Protein AF-A0A8T7F895-F1 (afdb_monomer)

Secondary structure (DSSP, 8-state):
--PPPP--------PPP--------PPPPPP--TT---------THHHHHHHHHHHHH-HHHHHHHHHHHTTSS-----S-TTTT-SHHHHHHHHHHHHHHHHTTS------S----------PPTTTT---SSHHHHHHHHHHIIIIIHHHHHHHT-HHHHHHHHHHHH-S--PPEEE--TTSHHHHHHHH-HHHHHHHHHHHHHHHHHHHHH--GGGS-BT-EEEEEHHHHHTTGGGEE------TTSTTTTTS-S--EETTEE-EEEEEEEEEEEEEE-TTS-EEEEEEEEEEEEEEEEEE--TT----STTTHHHHHHHHHHHHTTSS--EEEEEEEEEEPPPEEE-GGGGT--S------PPPPPP-------HHHHHHHHHHHH-

Solvent-accessible surface area (backbone atoms only — not comparable to full-atom values): 23912 Å² total; per-residue (Å²): 143,84,86,84,82,87,81,91,83,82,90,78,91,81,86,83,84,88,81,89,80,88,89,85,80,84,89,82,81,85,80,94,68,95,86,75,87,84,73,82,86,71,88,55,77,65,56,61,56,50,51,52,49,45,32,74,74,60,32,63,70,47,49,52,52,53,52,61,71,42,61,87,70,60,76,79,82,72,88,59,58,95,63,74,58,71,44,72,68,48,48,51,52,52,50,49,53,55,50,52,61,54,59,72,72,71,68,81,79,78,73,71,78,85,82,53,93,66,76,69,78,71,71,72,60,91,61,55,52,33,51,57,96,41,73,66,58,46,51,51,49,51,51,47,42,61,70,45,49,37,58,48,35,33,73,74,50,28,64,66,58,19,48,51,54,48,41,18,54,71,37,92,72,72,73,68,44,78,40,63,51,77,86,38,68,61,39,40,42,47,59,67,28,69,57,48,52,50,48,52,53,51,53,54,49,55,42,59,72,34,35,40,85,71,48,52,62,88,77,47,52,74,80,40,82,44,77,42,55,44,53,80,56,48,38,76,74,59,29,54,45,88,73,52,28,80,47,71,90,42,52,42,21,71,48,42,48,53,81,58,54,55,101,88,45,67,44,44,33,37,55,47,51,33,37,36,36,38,25,41,53,48,100,85,68,50,77,76,45,29,34,38,29,40,44,39,37,39,37,40,36,35,47,49,65,41,71,75,58,78,56,71,56,82,78,47,31,75,53,40,35,60,50,7,14,31,37,56,54,71,57,28,30,68,33,44,31,34,42,38,48,73,46,69,53,69,79,38,84,46,68,72,67,51,42,70,40,86,56,81,82,74,93,76,80,86,80,87,78,84,90,83,90,86,86,89,90,74,68,77,62,58,52,59,57,43,54,75,71,72,111

Mean predicted aligned error: 15.64 Å

Foldseek 3Di:
DDDDDDDDDDDDDDDDDDDDDDDDDDDDDDDPDPPPPDDDPDPDPVVVVVLVVCCVPPNPVVSVVVCVVCVVVDPDPPPADPVRQPDPVSVVVVVVVVVVVVVVVPDPDPPPPVPDPPPVCPPAPPQQLAADPDPVLLVVLLCLCLVAVLVVCCVQARDVLSVQVVCQQAPADEDAAEAEDCVDSLLVLCQPQPLVVVVVVVLVVQQLLQPQVQDAPVQADAQDKDKDKSCSRQPPVNFWDQRASCDPSTSCCQFVHGWAADPVGGWTKGKTFIKIKHWHADPVRHTPWIWIKTKIKMKTKGKPALVVDHCDDPLSVLPSSSSSNCVSNSSGYIHIYMHIDIDMDDIDIRDNVSNVDPPNPPPDDDDDDDDDDDDDDDPPPSCVSCVVSPD

Structure (mmCIF, N/CA/C/O backbone):
data_AF-A0A8T7F895-F1
#
_entry.id   AF-A0A8T7F895-F1
#
loop_
_atom_site.group_PDB
_atom_site.id
_atom_site.type_symbol
_atom_site.label_atom_id
_atom_site.label_alt_id
_atom_site.label_comp_id
_atom_site.label_asym_id
_atom_site.label_entity_id
_atom_site.label_seq_id
_atom_site.pdbx_PDB_ins_code
_atom_site.Cartn_x
_atom_site.Cartn_y
_atom_site.Cartn_z
_atom_site.occupancy
_atom_site.B_iso_or_equiv
_atom_site.auth_seq_id
_atom_site.auth_comp_id
_atom_site.auth_asym_id
_atom_site.auth_atom_id
_atom_site.pdbx_PDB_model_num
ATOM 1 N N . MET A 1 1 ? 40.725 -50.760 9.220 1.00 42.69 1 MET A N 1
ATOM 2 C CA . MET A 1 1 ? 41.785 -50.798 10.250 1.00 42.69 1 MET A CA 1
ATOM 3 C C . MET A 1 1 ? 43.099 -50.347 9.629 1.00 42.69 1 MET A C 1
ATOM 5 O O . MET A 1 1 ? 43.742 -51.151 8.979 1.00 42.69 1 MET A O 1
ATOM 9 N N . PHE A 1 2 ? 43.482 -49.080 9.794 1.00 32.22 2 PHE A N 1
ATOM 10 C CA . PHE A 1 2 ? 44.859 -48.624 9.572 1.00 32.22 2 PHE A CA 1
ATOM 11 C C . PHE A 1 2 ? 45.164 -47.528 10.594 1.00 32.22 2 PHE A C 1
ATOM 13 O O . PHE A 1 2 ? 44.545 -46.466 10.594 1.00 32.22 2 PHE A O 1
ATOM 20 N N . ALA A 1 3 ? 46.062 -47.850 11.523 1.00 32.97 3 ALA A N 1
ATOM 21 C CA . ALA A 1 3 ? 46.494 -46.987 12.610 1.00 32.97 3 ALA A CA 1
ATOM 22 C C . ALA A 1 3 ? 47.509 -45.953 12.097 1.00 32.97 3 ALA A C 1
ATOM 24 O O . ALA A 1 3 ? 48.502 -46.309 11.463 1.00 32.97 3 ALA A O 1
ATOM 25 N N . ARG A 1 4 ? 47.269 -44.668 12.387 1.00 38.50 4 ARG A N 1
ATOM 26 C CA . ARG A 1 4 ? 48.230 -43.578 12.166 1.00 38.50 4 ARG A CA 1
ATOM 27 C C . ARG A 1 4 ? 49.168 -43.461 13.367 1.00 38.50 4 ARG A C 1
ATOM 29 O O . ARG A 1 4 ? 48.733 -43.142 14.470 1.00 38.50 4 ARG A O 1
ATOM 36 N N . GLN A 1 5 ? 50.457 -43.660 13.121 1.00 41.47 5 GLN A N 1
ATOM 37 C CA . GLN A 1 5 ? 51.555 -43.334 14.030 1.00 41.47 5 GLN A CA 1
ATOM 38 C C . GLN A 1 5 ? 51.865 -41.829 13.918 1.00 41.47 5 GLN A C 1
ATOM 40 O O . GLN A 1 5 ? 52.132 -41.336 12.823 1.00 41.47 5 GLN A O 1
ATOM 45 N N . ARG A 1 6 ? 51.821 -41.086 15.032 1.00 40.53 6 ARG A N 1
ATOM 46 C CA . ARG A 1 6 ? 52.285 -39.687 15.103 1.00 40.53 6 ARG A CA 1
ATOM 47 C C . ARG A 1 6 ? 53.787 -39.659 15.404 1.00 40.53 6 ARG A C 1
ATOM 49 O O . ARG A 1 6 ? 54.235 -40.361 16.307 1.00 40.53 6 ARG A O 1
ATOM 56 N N . ARG A 1 7 ? 54.542 -38.808 14.703 1.00 38.91 7 ARG A N 1
ATOM 57 C CA . ARG A 1 7 ? 55.859 -38.316 15.144 1.00 38.91 7 ARG A CA 1
ATOM 58 C C . ARG A 1 7 ? 55.775 -36.803 15.388 1.00 38.91 7 ARG A C 1
ATOM 60 O O . ARG A 1 7 ? 55.071 -36.137 14.628 1.00 38.91 7 ARG A O 1
ATOM 67 N N . PRO A 1 8 ? 56.452 -36.267 16.417 1.00 41.94 8 PRO A N 1
ATOM 68 C CA . PRO A 1 8 ? 56.484 -34.838 16.702 1.00 41.94 8 PRO A CA 1
ATOM 69 C C . PRO A 1 8 ? 57.581 -34.161 15.871 1.00 41.94 8 PRO A C 1
ATOM 71 O O . PRO A 1 8 ? 58.637 -34.756 15.648 1.00 41.94 8 PRO A O 1
ATOM 74 N N . ILE A 1 9 ? 57.343 -32.923 15.432 1.00 41.78 9 ILE A N 1
ATOM 75 C CA . ILE A 1 9 ? 58.390 -32.062 14.876 1.00 41.78 9 ILE A CA 1
ATOM 76 C C . ILE A 1 9 ? 58.419 -30.743 15.648 1.00 41.78 9 ILE A C 1
ATOM 78 O O . ILE A 1 9 ? 57.398 -30.193 16.053 1.00 41.78 9 ILE A O 1
ATOM 82 N N . THR A 1 10 ? 59.662 -30.363 15.880 1.00 37.75 10 THR A N 1
ATOM 83 C CA . THR A 1 10 ? 60.287 -29.377 16.745 1.00 37.75 10 THR A CA 1
ATOM 84 C C . THR A 1 10 ? 59.916 -27.932 16.416 1.00 37.75 10 THR A C 1
ATOM 86 O O . THR A 1 10 ? 59.734 -27.575 15.254 1.00 37.75 10 THR A O 1
ATOM 89 N N . ALA A 1 11 ? 59.878 -27.101 17.459 1.00 39.78 11 ALA A N 1
ATOM 90 C CA . ALA A 1 11 ? 59.812 -25.649 17.373 1.00 39.78 11 ALA A CA 1
ATOM 91 C C . ALA A 1 11 ? 61.102 -25.070 16.765 1.00 39.78 11 ALA A C 1
ATOM 93 O O . ALA A 1 11 ? 62.200 -25.525 17.090 1.00 39.78 11 ALA A O 1
ATOM 94 N N . LEU A 1 12 ? 60.954 -24.056 15.911 1.00 42.31 12 LEU A N 1
ATOM 95 C CA . LEU A 1 12 ? 62.036 -23.184 15.469 1.00 42.31 12 LEU A CA 1
ATOM 96 C C . LEU A 1 12 ? 61.676 -21.740 15.825 1.00 42.31 12 LEU A C 1
ATOM 98 O O . LEU A 1 12 ? 60.648 -21.224 15.388 1.00 42.31 12 LEU A O 1
ATOM 102 N N . ASP A 1 13 ? 62.550 -21.143 16.634 1.00 39.69 13 ASP A N 1
ATOM 103 C CA . ASP A 1 13 ? 62.654 -19.716 16.920 1.00 39.69 13 ASP A CA 1
ATOM 104 C C . ASP A 1 13 ? 62.890 -18.919 15.632 1.00 39.69 13 ASP A C 1
ATOM 106 O O . ASP A 1 13 ? 63.718 -19.287 14.795 1.00 39.69 13 ASP A O 1
ATOM 110 N N . GLY A 1 14 ? 62.188 -17.795 15.499 1.00 38.50 14 GLY A N 1
ATOM 111 C CA . GLY A 1 14 ? 62.316 -16.866 14.383 1.00 38.50 14 GLY A CA 1
ATOM 112 C C . GLY A 1 14 ? 62.066 -15.442 14.856 1.00 38.50 14 GLY A C 1
ATOM 113 O O . GLY A 1 14 ? 60.935 -15.038 15.089 1.00 38.50 14 GLY A O 1
ATOM 114 N N . THR A 1 15 ? 63.161 -14.714 15.017 1.00 36.28 15 THR A N 1
ATOM 115 C CA . THR A 1 15 ? 63.312 -13.312 15.419 1.00 36.28 15 THR A CA 1
ATOM 116 C C . THR A 1 15 ? 62.498 -12.314 14.582 1.00 36.28 15 THR A C 1
ATOM 118 O O . THR A 1 15 ? 62.614 -12.301 13.356 1.00 36.28 15 THR A O 1
ATOM 121 N N . GLU A 1 16 ? 61.767 -11.412 15.246 1.00 38.50 16 GLU A N 1
ATOM 122 C CA . GLU A 1 16 ? 61.108 -10.242 14.643 1.00 38.50 16 GLU A CA 1
ATOM 123 C C . GLU A 1 16 ? 62.084 -9.063 14.419 1.00 38.50 16 GLU A C 1
ATOM 125 O O . GLU A 1 16 ? 62.888 -8.749 15.304 1.00 38.50 16 GLU A O 1
ATOM 130 N N . PRO A 1 17 ? 62.009 -8.343 13.282 1.00 38.97 17 PRO A N 1
ATOM 131 C CA . PRO A 1 17 ? 62.745 -7.100 13.085 1.00 38.97 17 PRO A CA 1
ATOM 132 C C . PRO A 1 17 ? 61.971 -5.880 13.619 1.00 38.97 17 PRO A C 1
ATOM 134 O O . PRO A 1 17 ? 60.899 -5.521 13.137 1.00 38.97 17 PRO A O 1
ATOM 137 N N . SER A 1 18 ? 62.578 -5.187 14.584 1.00 33.81 18 SER A N 1
ATOM 138 C CA . SER A 1 18 ? 62.143 -3.886 15.109 1.00 33.81 18 SER A CA 1
ATOM 139 C C . SER A 1 18 ? 62.380 -2.762 14.087 1.00 33.81 18 SER A C 1
ATOM 141 O O . SER A 1 18 ? 63.520 -2.338 13.884 1.00 33.81 18 SER A O 1
ATOM 143 N N . ILE A 1 19 ? 61.310 -2.200 13.519 1.00 33.41 19 ILE A N 1
ATOM 144 C CA . ILE A 1 19 ? 61.355 -0.950 12.743 1.00 33.41 19 ILE A CA 1
ATOM 145 C C . ILE A 1 19 ? 61.056 0.231 13.678 1.00 33.41 19 ILE A C 1
ATOM 147 O O . ILE A 1 19 ? 59.943 0.394 14.173 1.00 33.41 19 ILE A O 1
ATOM 151 N N . ARG A 1 20 ? 62.068 1.078 13.913 1.00 36.78 20 ARG A N 1
ATOM 152 C CA . ARG A 1 20 ? 61.919 2.394 14.556 1.00 36.78 20 ARG A CA 1
ATOM 153 C C . ARG A 1 20 ? 61.341 3.386 13.546 1.00 36.78 20 ARG A C 1
ATOM 155 O O . ARG A 1 20 ? 62.009 3.690 12.561 1.00 36.78 20 ARG A O 1
ATOM 162 N N . LEU A 1 21 ? 60.164 3.946 13.830 1.00 33.03 21 LEU A N 1
ATOM 163 C CA . LEU A 1 21 ? 59.643 5.119 13.125 1.00 33.03 21 LEU A CA 1
ATOM 164 C C . LEU A 1 21 ? 59.769 6.375 14.002 1.00 33.03 21 LEU A C 1
ATOM 166 O O . LEU A 1 21 ? 59.427 6.380 15.184 1.00 33.03 21 LEU A O 1
ATOM 170 N N . VAL A 1 22 ? 60.310 7.425 13.392 1.00 33.50 22 VAL A N 1
ATOM 171 C CA . VAL A 1 22 ? 60.629 8.737 13.963 1.00 33.50 22 VAL A CA 1
ATOM 172 C C . VAL A 1 22 ? 59.341 9.517 14.265 1.00 33.50 22 VAL A C 1
ATOM 174 O O . VAL A 1 22 ? 58.497 9.687 13.390 1.00 33.50 22 VAL A O 1
ATOM 177 N N . LYS A 1 23 ? 59.196 10.010 15.503 1.00 40.34 23 LYS A N 1
ATOM 178 C CA . LYS A 1 23 ? 58.136 10.943 15.922 1.00 40.34 23 LYS A CA 1
ATOM 179 C C . LYS A 1 23 ? 58.540 12.377 15.573 1.00 40.34 23 LYS A C 1
ATOM 181 O O . LYS A 1 23 ? 59.459 12.884 16.201 1.00 40.34 23 LYS A O 1
ATOM 186 N N . HIS A 1 24 ? 57.813 13.038 14.673 1.00 36.00 24 HIS A N 1
ATOM 187 C CA . HIS A 1 24 ? 57.680 14.501 14.649 1.00 36.00 24 HIS A CA 1
ATOM 188 C C . HIS A 1 24 ? 56.406 14.921 13.900 1.00 36.00 24 HIS A C 1
ATOM 190 O O . HIS A 1 24 ? 56.377 14.897 12.676 1.00 36.00 24 HIS A O 1
ATOM 196 N N . LEU A 1 25 ? 55.382 15.352 14.642 1.00 32.41 25 LEU A N 1
ATOM 197 C CA . LEU A 1 25 ? 54.328 16.251 14.160 1.00 32.41 25 LEU A CA 1
ATOM 198 C C . LEU A 1 25 ? 53.995 17.256 15.282 1.00 32.41 25 LEU A C 1
ATOM 200 O O . LEU A 1 25 ? 53.986 16.856 16.451 1.00 32.41 25 LEU A O 1
ATOM 204 N N . PRO A 1 26 ? 53.785 18.546 14.965 1.00 36.34 26 PRO A N 1
ATOM 205 C CA . PRO A 1 26 ? 53.526 19.590 15.951 1.00 36.34 26 PRO A CA 1
ATOM 206 C C . PRO A 1 26 ? 52.064 19.589 16.422 1.00 36.34 26 PRO A C 1
ATOM 208 O O . PRO A 1 26 ? 51.148 19.285 15.661 1.00 36.34 26 PRO A O 1
ATOM 211 N N . ALA A 1 27 ? 51.863 19.957 17.688 1.00 33.62 27 ALA A N 1
ATOM 212 C CA . ALA A 1 27 ? 50.553 20.165 18.291 1.00 33.62 27 ALA A CA 1
ATOM 213 C C . ALA A 1 27 ? 49.866 21.406 17.693 1.00 33.62 27 ALA A C 1
ATOM 215 O O . ALA A 1 27 ? 50.458 22.485 17.653 1.00 33.62 27 ALA A O 1
ATOM 216 N N . LEU A 1 28 ? 48.616 21.251 17.256 1.00 31.22 28 LEU A N 1
ATOM 217 C CA . LEU A 1 28 ? 47.722 22.357 16.921 1.00 31.22 28 LEU A CA 1
ATOM 218 C C . LEU A 1 28 ? 46.906 22.717 18.170 1.00 31.22 28 LEU A C 1
ATOM 220 O O . LEU A 1 28 ? 46.232 21.862 18.741 1.00 31.22 28 LEU A O 1
ATOM 224 N N . ASN A 1 29 ? 46.992 23.978 18.598 1.00 40.00 29 ASN A N 1
ATOM 225 C CA . ASN A 1 29 ? 46.135 24.553 19.638 1.00 40.00 29 ASN A CA 1
ATOM 226 C C . ASN A 1 29 ? 44.710 24.760 19.089 1.00 40.00 29 ASN A C 1
ATOM 228 O O . ASN A 1 29 ? 44.585 25.331 18.003 1.00 40.00 29 ASN A O 1
ATOM 232 N N . PRO A 1 30 ? 43.643 24.396 19.820 1.00 37.53 30 PRO A N 1
ATOM 233 C CA . PRO A 1 30 ? 42.291 24.816 19.469 1.00 37.53 30 PRO A CA 1
ATOM 234 C C . PRO A 1 30 ? 42.061 26.282 19.871 1.00 37.53 30 PRO A C 1
ATOM 236 O O . PRO A 1 30 ? 42.387 26.695 20.986 1.00 37.53 30 PRO A O 1
ATOM 239 N N . SER A 1 31 ? 41.516 27.074 18.944 1.00 36.72 31 SER A N 1
ATOM 240 C CA . SER A 1 31 ? 41.150 28.474 19.165 1.00 36.72 31 SER A CA 1
ATOM 241 C C . SER A 1 31 ? 39.920 28.597 20.065 1.00 36.72 31 SER A C 1
ATOM 243 O O . SER A 1 31 ? 38.921 27.908 19.875 1.00 36.72 31 SER A O 1
ATOM 245 N N . SER A 1 32 ? 39.986 29.524 21.014 1.00 36.66 32 SER A N 1
ATOM 246 C CA . SER A 1 32 ? 38.897 29.938 21.895 1.00 36.66 32 SER A CA 1
ATOM 247 C C . SER A 1 32 ? 38.023 31.003 21.219 1.00 36.66 32 SER A C 1
ATOM 249 O O . SER A 1 32 ? 38.239 32.193 21.450 1.00 36.66 32 SER A O 1
ATOM 251 N N . ASP A 1 33 ? 37.062 30.588 20.390 1.00 38.75 33 ASP A N 1
ATOM 252 C CA . ASP A 1 33 ? 36.062 31.498 19.812 1.00 38.75 33 ASP A CA 1
ATOM 253 C C . ASP A 1 33 ? 34.632 30.947 20.042 1.00 38.75 33 ASP A C 1
ATOM 255 O O . ASP A 1 33 ? 34.293 29.893 19.498 1.00 38.75 33 ASP A O 1
ATOM 259 N N . PRO A 1 34 ? 33.800 31.575 20.898 1.00 38.78 34 PRO A N 1
ATOM 260 C CA . PRO A 1 34 ? 32.535 31.005 21.378 1.00 38.78 34 PRO A CA 1
ATOM 261 C C . PRO A 1 34 ? 31.318 31.223 20.454 1.00 38.78 34 PRO A C 1
ATOM 263 O O . PRO A 1 34 ? 30.191 31.000 20.885 1.00 38.78 34 PRO A O 1
ATOM 266 N N . LEU A 1 35 ? 31.502 31.633 19.193 1.00 35.78 35 LEU A N 1
ATOM 267 C CA . LEU A 1 35 ? 30.392 31.965 18.277 1.00 35.78 35 LEU A CA 1
ATOM 268 C C . LEU A 1 35 ? 30.174 30.973 17.116 1.00 35.78 35 LEU A C 1
ATOM 270 O O . LEU A 1 35 ? 29.494 31.300 16.149 1.00 35.78 35 LEU A O 1
ATOM 274 N N . LEU A 1 36 ? 30.700 29.746 17.208 1.00 38.91 36 LEU A N 1
ATOM 275 C CA . LEU A 1 36 ? 30.659 28.757 16.114 1.00 38.91 36 LEU A CA 1
ATOM 276 C C . LEU A 1 36 ? 30.048 27.391 16.496 1.00 38.91 36 LEU A C 1
ATOM 278 O O . LEU A 1 36 ? 30.409 26.368 15.922 1.00 38.91 36 LEU A O 1
ATOM 282 N N . GLN A 1 37 ? 29.128 27.349 17.468 1.00 38.41 37 GLN A N 1
ATOM 283 C CA . GLN A 1 37 ? 28.623 26.091 18.057 1.00 38.41 37 GLN A CA 1
ATOM 284 C C . GLN A 1 37 ? 27.217 25.634 17.625 1.00 38.41 37 GLN A C 1
ATOM 286 O O . GLN A 1 37 ? 26.698 24.680 18.199 1.00 38.41 37 GLN A O 1
ATOM 291 N N . CYS A 1 38 ? 26.603 26.226 16.595 1.00 32.41 38 CYS A N 1
ATOM 292 C CA . CYS A 1 38 ? 25.266 25.807 16.136 1.00 32.41 38 CYS A CA 1
ATOM 293 C C . CYS A 1 38 ? 25.151 25.670 14.609 1.00 32.41 38 CYS A C 1
ATOM 295 O O . CYS A 1 38 ? 24.217 26.191 14.011 1.00 32.41 38 CYS A O 1
ATOM 297 N N . ALA A 1 39 ? 26.090 24.972 13.965 1.00 36.16 39 ALA A N 1
ATOM 298 C CA . ALA A 1 39 ? 25.906 24.520 12.584 1.00 36.16 39 ALA A CA 1
ATOM 299 C C . ALA A 1 39 ? 25.623 23.005 12.573 1.00 36.16 39 ALA A C 1
ATOM 301 O O . ALA A 1 39 ? 26.439 22.248 13.106 1.00 36.16 39 ALA A O 1
ATOM 302 N N . PRO A 1 40 ? 24.505 22.533 11.989 1.00 39.75 40 PRO A N 1
ATOM 303 C CA . PRO A 1 40 ? 24.267 21.104 11.834 1.00 39.75 40 PRO A CA 1
ATOM 304 C C . PRO A 1 40 ? 25.305 20.499 10.880 1.00 39.75 40 PRO A C 1
ATOM 306 O O . PRO A 1 40 ? 25.525 20.994 9.773 1.00 39.75 40 PRO A O 1
ATOM 309 N N . TYR A 1 41 ? 25.936 19.399 11.299 1.00 36.25 41 TYR A N 1
ATOM 310 C CA . TYR A 1 41 ? 26.687 18.524 10.400 1.00 36.25 41 TYR A CA 1
ATOM 311 C C . TYR A 1 41 ? 25.688 17.840 9.459 1.00 36.25 41 TYR A C 1
ATOM 313 O O . TYR A 1 41 ? 25.114 16.802 9.778 1.00 36.25 41 TYR A O 1
ATOM 321 N N . GLY A 1 42 ? 25.445 18.451 8.302 1.00 35.56 42 GLY A N 1
ATOM 322 C CA . GLY A 1 42 ? 24.685 17.825 7.229 1.00 35.56 42 GLY A CA 1
ATOM 323 C C . GLY A 1 42 ? 25.444 16.616 6.683 1.00 35.56 42 GLY A C 1
ATOM 324 O O . GLY A 1 42 ? 26.591 16.739 6.245 1.00 35.56 42 GLY A O 1
ATOM 325 N N . ASN A 1 43 ? 24.802 15.448 6.682 1.00 40.09 43 ASN A N 1
ATOM 326 C CA . ASN A 1 43 ? 25.261 14.289 5.923 1.00 40.09 43 ASN A CA 1
ATOM 327 C C . ASN A 1 43 ? 25.265 14.663 4.437 1.00 40.09 43 ASN A C 1
ATOM 329 O O . ASN A 1 43 ? 24.220 14.751 3.798 1.00 40.09 43 ASN A O 1
ATOM 333 N N . THR A 1 44 ? 26.447 14.942 3.893 1.00 40.31 44 THR A N 1
ATOM 334 C CA . THR A 1 44 ? 26.592 15.321 2.488 1.00 40.31 44 THR A CA 1
ATOM 335 C C . THR A 1 44 ? 26.640 14.077 1.587 1.00 40.31 44 THR A C 1
ATOM 337 O O . THR A 1 44 ? 27.312 13.096 1.929 1.00 40.31 44 THR A O 1
ATOM 340 N N . PRO A 1 45 ? 26.047 14.130 0.376 1.00 46.50 45 PRO A N 1
ATOM 341 C CA . PRO A 1 45 ? 26.157 13.091 -0.664 1.00 46.50 45 PRO A CA 1
ATOM 342 C C . PRO A 1 45 ? 27.597 12.838 -1.173 1.00 46.50 45 PRO A C 1
ATOM 344 O O . PRO A 1 45 ? 27.847 11.924 -1.964 1.00 46.50 45 PRO A O 1
ATOM 347 N N . LEU A 1 46 ? 28.573 13.609 -0.681 1.00 43.19 46 LEU A N 1
ATOM 348 C CA . LEU A 1 46 ? 30.009 13.405 -0.890 1.00 43.19 46 LEU A CA 1
ATOM 349 C C . LEU A 1 46 ? 30.541 12.139 -0.202 1.00 43.19 46 LEU A C 1
ATOM 351 O O . LEU A 1 46 ? 31.516 11.551 -0.663 1.00 43.19 46 LEU A O 1
ATOM 355 N N . THR A 1 47 ? 29.902 11.685 0.878 1.00 60.56 47 THR A N 1
ATOM 356 C CA . THR A 1 47 ? 30.355 10.495 1.615 1.00 60.56 47 THR A CA 1
ATOM 357 C C . THR A 1 47 ? 30.009 9.203 0.876 1.00 60.56 47 THR A C 1
ATOM 359 O O . THR A 1 47 ? 30.869 8.338 0.721 1.00 60.56 47 THR A O 1
ATOM 362 N N . THR A 1 48 ? 28.809 9.101 0.303 1.00 61.97 48 THR A N 1
ATOM 363 C CA . THR A 1 48 ? 28.372 7.920 -0.459 1.00 61.97 48 THR A CA 1
ATOM 364 C C . THR A 1 48 ? 29.126 7.777 -1.783 1.00 61.97 48 THR A C 1
ATOM 366 O O . THR A 1 48 ? 29.541 6.675 -2.142 1.00 61.97 48 THR A O 1
ATOM 369 N N . SER A 1 49 ? 29.375 8.886 -2.487 1.00 63.75 49 SER A N 1
ATOM 370 C CA . SER A 1 49 ? 30.147 8.883 -3.739 1.00 63.75 49 SER A CA 1
ATOM 371 C C . SER A 1 49 ? 31.617 8.509 -3.510 1.00 63.75 49 SER A C 1
ATOM 373 O O . SER A 1 49 ? 32.168 7.698 -4.258 1.00 63.75 49 SER A O 1
ATOM 375 N N . LEU A 1 50 ? 32.233 8.996 -2.426 1.00 71.50 50 LEU A N 1
ATOM 376 C CA . LEU A 1 50 ? 33.590 8.607 -2.034 1.00 71.50 50 LEU A CA 1
ATOM 377 C C . LEU A 1 50 ? 33.673 7.128 -1.627 1.00 71.50 50 LEU A C 1
ATOM 379 O O . LEU A 1 50 ? 34.602 6.432 -2.036 1.00 71.50 50 LEU A O 1
ATOM 383 N N . VAL A 1 51 ? 32.694 6.623 -0.869 1.00 74.75 51 VAL A N 1
ATOM 384 C CA . VAL A 1 51 ? 32.635 5.204 -0.480 1.00 74.75 51 VAL A CA 1
ATOM 385 C C . VAL A 1 51 ? 32.504 4.312 -1.714 1.00 74.75 51 VAL A C 1
ATOM 387 O O . VAL A 1 51 ? 33.261 3.352 -1.848 1.00 74.75 51 VAL A O 1
ATOM 390 N N . GLN A 1 52 ? 31.637 4.663 -2.667 1.00 74.12 52 GLN A N 1
ATOM 391 C CA . GLN A 1 52 ? 31.502 3.925 -3.926 1.00 74.12 52 GLN A CA 1
ATOM 392 C C . GLN A 1 52 ? 32.779 3.979 -4.777 1.00 74.12 52 GLN A C 1
ATOM 394 O O . GLN A 1 52 ? 33.175 2.967 -5.361 1.00 74.12 52 GLN A O 1
ATOM 399 N N . GLN A 1 53 ? 33.469 5.121 -4.830 1.00 81.25 53 GLN A N 1
ATOM 400 C CA . GLN A 1 53 ? 34.737 5.244 -5.553 1.00 81.25 53 GLN A CA 1
ATOM 401 C C . GLN A 1 53 ? 35.846 4.398 -4.910 1.00 81.25 53 GLN A C 1
ATOM 403 O O . GLN A 1 53 ? 36.584 3.704 -5.617 1.00 81.25 53 GLN A O 1
ATOM 408 N N . LEU A 1 54 ? 35.937 4.386 -3.578 1.00 71.81 54 LEU A N 1
ATOM 409 C CA . LEU A 1 54 ? 36.878 3.541 -2.836 1.00 71.81 54 LEU A CA 1
ATOM 410 C C . LEU A 1 54 ? 36.555 2.054 -3.005 1.00 71.81 54 LEU A C 1
ATOM 412 O O . LEU A 1 54 ? 37.467 1.246 -3.177 1.00 71.81 54 LEU A O 1
ATOM 416 N N . GLN A 1 55 ? 35.272 1.696 -3.038 1.00 86.19 55 GLN A N 1
ATOM 417 C CA . GLN A 1 55 ? 34.818 0.330 -3.273 1.00 86.19 55 GLN A CA 1
ATOM 418 C C . GLN A 1 55 ? 35.188 -0.158 -4.679 1.00 86.19 55 GLN A C 1
ATOM 420 O O . GLN A 1 55 ? 35.674 -1.278 -4.828 1.00 86.19 55 GLN A O 1
ATOM 425 N N . ARG A 1 56 ? 35.048 0.698 -5.702 1.00 82.56 56 ARG A N 1
ATOM 426 C CA . ARG A 1 56 ? 35.470 0.394 -7.082 1.00 82.56 56 ARG A CA 1
ATOM 427 C C . ARG A 1 56 ? 36.989 0.284 -7.226 1.00 82.56 56 ARG A C 1
ATOM 429 O O . ARG A 1 56 ? 37.465 -0.570 -7.964 1.00 82.56 56 ARG A O 1
ATOM 436 N N . THR A 1 57 ? 37.745 1.134 -6.531 1.00 79.88 57 THR A N 1
ATOM 437 C CA . THR A 1 57 ? 39.206 1.235 -6.708 1.00 79.88 57 THR A CA 1
ATOM 438 C C . THR A 1 57 ? 39.971 0.206 -5.874 1.00 79.88 57 THR A C 1
ATOM 440 O O . THR A 1 57 ? 40.995 -0.314 -6.312 1.00 79.88 57 THR A O 1
ATOM 443 N N . HIS A 1 58 ? 39.480 -0.107 -4.674 1.00 82.12 58 HIS A N 1
ATOM 444 C CA . HIS A 1 58 ? 40.206 -0.915 -3.690 1.00 82.12 58 HIS A CA 1
ATOM 445 C C . HIS A 1 58 ? 39.436 -2.162 -3.218 1.00 82.12 58 HIS A C 1
ATOM 447 O O . HIS A 1 58 ? 39.990 -2.982 -2.483 1.00 82.12 58 HIS A O 1
ATOM 453 N N . GLY A 1 59 ? 38.190 -2.344 -3.668 1.00 84.12 59 GLY A N 1
ATOM 454 C CA . GLY A 1 59 ? 37.345 -3.492 -3.341 1.00 84.12 59 GLY A CA 1
ATOM 455 C C . GLY A 1 59 ? 36.699 -3.419 -1.953 1.00 84.12 59 GLY A C 1
ATOM 456 O O . GLY A 1 59 ? 37.154 -2.701 -1.060 1.00 84.12 59 GLY A O 1
ATOM 457 N N . ASN A 1 60 ? 35.641 -4.213 -1.741 1.00 77.81 60 ASN A N 1
ATOM 458 C CA . ASN A 1 60 ? 34.855 -4.195 -0.495 1.00 77.81 60 ASN A CA 1
ATOM 459 C C . ASN A 1 60 ? 35.704 -4.431 0.756 1.00 77.81 60 ASN A C 1
ATOM 461 O O . ASN A 1 60 ? 35.495 -3.760 1.758 1.00 77.81 60 ASN A O 1
ATOM 465 N N . ARG A 1 61 ? 36.690 -5.339 0.699 1.00 79.69 61 ARG A N 1
ATOM 466 C CA . ARG A 1 61 ? 37.544 -5.648 1.860 1.00 79.69 61 ARG A CA 1
ATOM 467 C C . ARG A 1 61 ? 38.308 -4.428 2.376 1.00 79.69 61 ARG A C 1
ATOM 469 O O . ARG A 1 61 ? 38.491 -4.308 3.582 1.00 79.69 61 ARG A O 1
ATOM 476 N N . TYR A 1 62 ? 38.732 -3.529 1.488 1.00 84.06 62 TYR A N 1
ATOM 477 C CA . TYR A 1 62 ? 39.416 -2.298 1.878 1.00 84.06 62 TYR A CA 1
ATOM 478 C C . TYR A 1 62 ? 38.459 -1.316 2.562 1.00 84.06 62 TYR A C 1
ATOM 480 O O . TYR A 1 62 ? 38.799 -0.750 3.596 1.00 84.06 62 TYR A O 1
ATOM 488 N N . VAL A 1 63 ? 37.245 -1.163 2.024 1.00 82.31 63 VAL A N 1
ATOM 489 C CA . VAL A 1 63 ? 36.208 -0.295 2.605 1.00 82.31 63 VAL A CA 1
ATOM 490 C C . VAL A 1 63 ? 35.778 -0.802 3.983 1.00 82.31 63 VAL A C 1
ATOM 492 O O . VAL A 1 63 ? 35.697 -0.008 4.916 1.00 82.31 63 VAL A O 1
ATOM 495 N N . THR A 1 64 ? 35.591 -2.116 4.150 1.00 75.00 64 THR A N 1
ATOM 496 C CA . THR A 1 64 ? 35.264 -2.727 5.450 1.00 75.00 64 THR A CA 1
ATOM 497 C C . THR A 1 64 ? 36.379 -2.504 6.472 1.00 75.00 64 THR A C 1
ATOM 499 O O . THR A 1 64 ? 36.104 -2.038 7.572 1.00 75.00 64 THR A O 1
ATOM 502 N N . ALA A 1 65 ? 37.644 -2.729 6.098 1.00 77.12 65 ALA A N 1
ATOM 503 C CA . ALA A 1 65 ? 38.781 -2.488 6.990 1.00 77.12 65 ALA A CA 1
ATOM 504 C C . ALA A 1 65 ? 38.942 -1.000 7.363 1.00 77.12 65 ALA A C 1
ATOM 506 O O . ALA A 1 65 ? 39.337 -0.676 8.482 1.00 77.12 65 ALA A O 1
ATOM 507 N N . LEU A 1 66 ? 38.627 -0.078 6.444 1.00 75.81 66 LEU A N 1
ATOM 508 C CA . LEU A 1 66 ? 38.646 1.363 6.704 1.00 75.81 66 LEU A CA 1
ATOM 509 C C . LEU A 1 66 ? 37.508 1.788 7.646 1.00 75.81 66 LEU A C 1
ATOM 511 O O . LEU A 1 66 ? 37.727 2.612 8.533 1.00 75.81 66 LEU A O 1
ATOM 515 N N . ALA A 1 67 ? 36.314 1.215 7.473 1.00 72.94 67 ALA A N 1
ATOM 516 C CA . ALA A 1 67 ? 35.169 1.445 8.349 1.00 72.94 67 ALA A CA 1
ATOM 517 C C . ALA A 1 67 ? 35.431 0.915 9.767 1.00 72.94 67 ALA A C 1
ATOM 519 O O . ALA A 1 67 ? 35.192 1.623 10.741 1.00 72.94 67 ALA A O 1
ATOM 520 N N . GLU A 1 68 ? 36.006 -0.284 9.891 1.00 75.94 68 GLU A N 1
ATOM 521 C CA . GLU A 1 68 ? 36.394 -0.867 11.180 1.00 75.94 68 GLU A CA 1
ATOM 522 C C . GLU A 1 68 ? 37.469 -0.036 11.888 1.00 75.94 68 GLU A C 1
ATOM 524 O O . GLU A 1 68 ? 37.378 0.188 13.091 1.00 75.94 68 GLU A O 1
ATOM 529 N N . ARG A 1 69 ? 38.453 0.492 11.149 1.00 76.81 69 ARG A N 1
ATOM 530 C CA . ARG A 1 69 ? 39.527 1.320 11.719 1.00 76.81 69 ARG A CA 1
ATOM 531 C C . ARG A 1 69 ? 39.051 2.689 12.213 1.00 76.81 69 ARG A C 1
ATOM 533 O O . ARG A 1 69 ? 39.675 3.257 13.102 1.00 76.81 69 ARG A O 1
ATOM 540 N N . ASN A 1 70 ? 37.974 3.214 11.635 1.00 70.31 70 ASN A N 1
ATOM 541 C CA . ASN A 1 70 ? 37.379 4.494 12.025 1.00 70.31 70 ASN A CA 1
ATOM 542 C C . ASN A 1 70 ? 36.205 4.338 13.000 1.00 70.31 70 ASN A C 1
ATOM 544 O O . ASN A 1 70 ? 35.652 5.344 13.437 1.00 70.31 70 ASN A O 1
ATOM 548 N N . ARG A 1 71 ? 35.839 3.105 13.373 1.00 64.00 71 ARG A N 1
ATOM 549 C CA . ARG A 1 71 ? 34.735 2.820 14.299 1.00 64.00 71 ARG A CA 1
ATOM 550 C C . ARG A 1 71 ? 34.928 3.475 15.671 1.00 64.00 71 ARG A C 1
ATOM 552 O O . ARG A 1 71 ? 33.950 3.909 16.264 1.00 64.00 71 ARG A O 1
ATOM 559 N N . ASP A 1 72 ? 36.176 3.626 16.110 1.00 56.56 72 ASP A N 1
ATOM 560 C CA . ASP A 1 72 ? 36.533 4.280 17.379 1.00 56.56 72 ASP A CA 1
ATOM 561 C C . ASP A 1 72 ? 36.751 5.804 17.245 1.00 56.56 72 ASP A C 1
ATOM 563 O O . ASP A 1 72 ? 37.035 6.482 18.230 1.00 56.56 72 ASP A O 1
ATOM 567 N N . ALA A 1 73 ? 36.651 6.355 16.028 1.00 55.72 73 ALA A N 1
ATOM 568 C CA . ALA A 1 73 ? 36.905 7.768 15.726 1.00 55.72 73 ALA A CA 1
ATOM 569 C C . ALA A 1 73 ? 35.626 8.588 15.470 1.00 55.72 73 ALA A C 1
ATOM 571 O O . ALA A 1 73 ? 35.717 9.794 15.238 1.00 55.72 73 ALA A O 1
ATOM 572 N N . VAL A 1 74 ? 34.444 7.962 15.507 1.00 43.75 74 VAL A N 1
ATOM 573 C CA . VAL A 1 74 ? 33.159 8.658 15.369 1.00 43.75 74 VAL A CA 1
ATOM 574 C C . VAL A 1 74 ? 32.667 9.041 16.768 1.00 43.75 74 VAL A C 1
ATOM 576 O O . VAL A 1 74 ? 32.318 8.143 17.536 1.00 43.75 74 VAL A O 1
ATOM 579 N N . PRO A 1 75 ? 32.648 10.334 17.144 1.00 44.44 75 PRO A N 1
ATOM 580 C CA . PRO A 1 75 ? 32.017 10.743 18.390 1.00 44.44 75 PRO A CA 1
ATOM 581 C C . PRO A 1 75 ? 30.540 10.344 18.355 1.00 44.44 75 PRO A C 1
ATOM 583 O O . PRO A 1 75 ? 29.864 10.519 17.341 1.00 44.44 75 PRO A O 1
ATOM 586 N N . GLU A 1 76 ? 30.063 9.773 19.459 1.00 44.03 76 GLU A N 1
ATOM 587 C CA . GLU A 1 76 ? 28.666 9.399 19.665 1.00 44.03 76 GLU A CA 1
ATOM 588 C C . GLU A 1 76 ? 27.759 10.572 19.262 1.00 44.03 76 GLU A C 1
ATOM 590 O O . GLU A 1 76 ? 27.927 11.691 19.753 1.00 44.03 76 GLU A O 1
ATOM 595 N N . ILE A 1 77 ? 26.846 10.338 18.311 1.00 41.81 77 ILE A N 1
ATOM 596 C CA . ILE A 1 77 ? 25.910 11.360 17.829 1.00 41.81 77 ILE A CA 1
ATOM 597 C C . ILE A 1 77 ? 25.042 11.771 19.021 1.00 41.81 77 ILE A C 1
ATOM 599 O O . ILE A 1 77 ? 24.108 11.059 19.391 1.00 41.81 77 ILE A O 1
ATOM 603 N N . GLN A 1 78 ? 25.353 12.914 19.635 1.00 45.12 78 GLN A N 1
ATOM 604 C CA . GLN A 1 78 ? 24.502 13.517 20.653 1.00 45.12 78 GLN A CA 1
ATOM 605 C C . GLN A 1 78 ? 23.187 13.929 19.987 1.00 45.12 78 GLN A C 1
ATOM 607 O O . GLN A 1 78 ? 23.131 14.901 19.240 1.00 45.12 78 GLN A O 1
ATOM 612 N N . ARG A 1 79 ? 22.124 13.158 20.244 1.00 49.97 79 ARG A N 1
ATOM 613 C CA . ARG A 1 79 ? 20.754 13.455 19.786 1.00 49.97 79 ARG A CA 1
ATOM 614 C C . ARG A 1 79 ? 20.063 14.538 20.615 1.00 49.97 79 ARG A C 1
ATOM 616 O O . ARG A 1 79 ? 18.924 14.887 20.343 1.00 49.97 79 ARG A O 1
ATOM 623 N N . THR A 1 80 ? 20.732 15.055 21.637 1.00 65.56 80 THR A N 1
ATOM 624 C CA . THR A 1 80 ? 20.244 16.145 22.472 1.00 65.56 80 THR A CA 1
ATOM 625 C C . THR A 1 80 ? 21.003 17.415 22.122 1.00 65.56 80 THR A C 1
ATOM 627 O O . THR A 1 80 ? 22.233 17.440 22.155 1.00 65.56 80 THR A O 1
ATOM 630 N N . CYS A 1 81 ? 20.273 18.490 21.801 1.00 69.50 81 CYS A N 1
ATOM 631 C CA . CYS A 1 81 ? 20.856 19.831 21.764 1.00 69.50 81 CYS A CA 1
ATOM 632 C C . CYS A 1 81 ? 21.632 20.059 23.067 1.00 69.50 81 CYS A C 1
ATOM 634 O O . CYS A 1 81 ? 21.108 19.769 24.145 1.00 69.50 81 CYS A O 1
ATOM 636 N N . ALA A 1 82 ? 22.839 20.629 22.999 1.00 76.56 82 ALA A N 1
ATOM 637 C CA . ALA A 1 82 ? 23.628 20.971 24.191 1.00 76.56 82 ALA A CA 1
ATOM 638 C C . ALA A 1 82 ? 22.858 21.879 25.177 1.00 76.56 82 ALA A C 1
ATOM 640 O O . ALA A 1 82 ? 23.160 21.921 26.366 1.00 76.56 82 ALA A O 1
ATOM 641 N N . CYS A 1 83 ? 21.831 22.571 24.679 1.00 83.38 83 CYS A N 1
ATOM 642 C CA . CYS A 1 83 ? 20.895 23.402 25.423 1.00 83.38 83 CYS A CA 1
ATOM 643 C C . CYS A 1 83 ? 19.817 22.631 26.216 1.00 83.38 83 CYS A C 1
ATOM 645 O O . CYS A 1 83 ? 18.997 23.254 26.892 1.00 83.38 83 CYS A O 1
ATOM 647 N N . GLY A 1 84 ? 19.747 21.301 26.097 1.00 85.38 84 GLY A N 1
ATOM 648 C CA . GLY A 1 84 ? 18.725 20.481 26.757 1.00 85.38 84 GLY A CA 1
ATOM 649 C C . GLY A 1 84 ? 17.293 20.759 26.280 1.00 85.38 84 GLY A C 1
ATOM 650 O O . GLY A 1 84 ? 16.362 20.556 27.049 1.00 85.38 84 GLY A O 1
ATOM 651 N N . GLY A 1 85 ? 17.118 21.271 25.054 1.00 78.12 85 GLY A N 1
ATOM 652 C CA . GLY A 1 85 ? 15.808 21.610 24.477 1.00 78.12 85 GLY A CA 1
ATOM 653 C C . GLY A 1 85 ? 15.225 22.956 24.926 1.00 78.12 85 GLY A C 1
ATOM 654 O O . GLY A 1 85 ? 14.085 23.267 24.611 1.00 78.12 85 GLY A O 1
ATOM 655 N N . THR A 1 86 ? 15.984 23.773 25.664 1.00 82.94 86 THR A N 1
ATOM 656 C CA . THR A 1 86 ? 15.455 25.021 26.250 1.00 82.94 86 THR A CA 1
ATOM 657 C C . THR A 1 86 ? 15.704 26.280 25.417 1.00 82.94 86 THR A C 1
ATOM 659 O O . THR A 1 86 ? 15.199 27.335 25.788 1.00 82.94 86 THR A O 1
ATOM 662 N N . CYS A 1 87 ? 16.470 26.208 24.321 1.00 87.38 87 CYS A N 1
ATOM 663 C CA . CYS A 1 87 ? 16.707 27.383 23.479 1.00 87.38 87 CYS A CA 1
ATOM 664 C C . CYS A 1 87 ? 15.515 27.680 22.562 1.00 87.38 87 CYS A C 1
ATOM 666 O O . CYS A 1 87 ? 14.782 26.767 22.178 1.00 87.38 87 CYS A O 1
ATOM 668 N N . ASP A 1 88 ? 15.388 28.947 22.162 1.00 83.75 88 ASP A N 1
ATOM 669 C CA . ASP A 1 88 ? 14.309 29.435 21.295 1.00 83.75 88 ASP A CA 1
ATOM 670 C C . ASP A 1 88 ? 14.178 28.592 20.016 1.00 83.75 88 ASP A C 1
ATOM 672 O O . ASP A 1 88 ? 13.077 28.218 19.631 1.00 83.75 88 ASP A O 1
ATOM 676 N N . HIS A 1 89 ? 15.300 28.166 19.425 1.00 77.94 89 HIS A N 1
ATOM 677 C CA . HIS A 1 89 ? 15.284 27.348 18.213 1.00 77.94 89 HIS A CA 1
ATOM 678 C C . HIS A 1 89 ? 14.700 25.937 18.428 1.00 77.94 89 HIS A C 1
ATOM 680 O O . HIS A 1 89 ? 13.934 25.464 17.594 1.00 77.94 89 HIS A O 1
ATOM 686 N N . CYS A 1 90 ? 15.012 25.276 19.552 1.00 80.12 90 CYS A N 1
ATOM 687 C CA . CYS A 1 90 ? 14.418 23.976 19.895 1.00 80.12 90 CYS A CA 1
ATOM 688 C C . CYS A 1 90 ? 12.924 24.107 20.214 1.00 80.12 90 CYS A C 1
ATOM 690 O O . CYS A 1 90 ? 12.145 23.230 19.856 1.00 80.12 90 CYS A O 1
ATOM 692 N N . GLN A 1 91 ? 12.517 25.206 20.859 1.00 83.44 91 GLN A N 1
ATOM 693 C CA . GLN A 1 91 ? 11.107 25.462 21.157 1.00 83.44 91 GLN A CA 1
ATOM 694 C C . GLN A 1 91 ? 10.294 25.757 19.890 1.00 83.44 91 GLN A C 1
ATOM 696 O O . GLN A 1 91 ? 9.157 25.303 19.781 1.00 83.44 91 GLN A O 1
ATOM 701 N N . GLU A 1 92 ? 10.870 26.472 18.922 1.00 78.69 92 GLU A N 1
ATOM 702 C CA . GLU A 1 92 ? 10.251 26.718 17.614 1.00 78.69 92 GLU A CA 1
ATOM 703 C C . GLU A 1 92 ? 10.103 25.429 16.790 1.00 78.69 92 GLU A C 1
ATOM 705 O O . GLU A 1 92 ? 9.077 25.234 16.137 1.00 78.69 92 GLU A O 1
ATOM 710 N N . GLU A 1 93 ? 11.088 24.528 16.837 1.00 72.62 93 GLU A N 1
ATOM 711 C CA . GLU A 1 93 ? 11.042 23.242 16.129 1.00 72.62 93 GLU A CA 1
ATOM 712 C C . GLU A 1 93 ? 9.984 22.297 16.731 1.00 72.62 93 GLU A C 1
ATOM 714 O O . GLU A 1 93 ? 9.167 21.741 15.991 1.00 72.62 93 GLU A O 1
ATOM 719 N N . ASP A 1 94 ? 9.902 22.208 18.065 1.00 72.44 94 ASP A N 1
ATOM 720 C CA . ASP A 1 94 ? 8.855 21.447 18.767 1.00 72.44 94 ASP A CA 1
ATOM 721 C C . ASP A 1 94 ? 7.453 22.019 18.497 1.00 72.44 94 ASP A C 1
ATOM 723 O O . ASP A 1 94 ? 6.516 21.273 18.198 1.00 72.44 94 ASP A O 1
ATOM 727 N N . GLN A 1 95 ? 7.289 23.347 18.527 1.00 67.69 95 GLN A N 1
ATOM 728 C CA . GLN A 1 95 ? 6.016 23.986 18.167 1.00 67.69 95 GLN A CA 1
ATOM 729 C C . GLN A 1 95 ? 5.661 23.773 16.689 1.00 67.69 95 GLN A C 1
ATOM 731 O O . GLN A 1 95 ? 4.488 23.598 16.355 1.00 67.69 95 GLN A O 1
ATOM 736 N N . GLY A 1 96 ? 6.656 23.735 15.799 1.00 63.78 96 GLY A N 1
ATOM 737 C CA . GLY A 1 96 ? 6.475 23.418 14.384 1.00 63.78 96 GLY A CA 1
ATOM 738 C C . GLY A 1 96 ? 5.975 21.990 14.147 1.00 63.78 96 GLY A C 1
ATOM 739 O O . GLY A 1 96 ? 5.097 21.783 13.307 1.00 63.78 96 GLY A O 1
ATOM 740 N N . LEU A 1 97 ? 6.476 21.011 14.906 1.00 54.69 97 LEU A N 1
ATOM 741 C CA . LEU A 1 97 ? 6.025 19.616 14.840 1.00 54.69 97 LEU A CA 1
ATOM 742 C C . LEU A 1 97 ? 4.601 19.445 15.387 1.00 54.69 97 LEU A C 1
ATOM 744 O O . LEU A 1 97 ? 3.777 18.778 14.755 1.00 54.69 97 LEU A O 1
ATOM 748 N N . VAL A 1 98 ? 4.273 20.112 16.499 1.00 52.50 98 VAL A N 1
ATOM 749 C CA . VAL A 1 98 ? 2.909 20.122 17.054 1.00 52.50 98 VAL A CA 1
ATOM 750 C C . VAL A 1 98 ? 1.927 20.767 16.070 1.00 52.50 98 VAL A C 1
ATOM 752 O O . VAL A 1 98 ? 0.885 20.180 15.779 1.00 52.50 98 VAL A O 1
ATOM 755 N N . ASN A 1 99 ? 2.278 21.904 15.465 1.00 39.84 99 ASN A N 1
ATOM 756 C CA . ASN A 1 99 ? 1.416 22.573 14.487 1.00 39.84 99 ASN A CA 1
ATOM 757 C C . ASN A 1 99 ? 1.229 21.758 13.195 1.00 39.84 99 ASN A C 1
ATOM 759 O O . ASN A 1 99 ? 0.123 21.734 12.657 1.00 39.84 99 ASN A O 1
ATOM 763 N N . ARG A 1 100 ? 2.245 21.019 12.722 1.00 43.34 100 ARG A N 1
ATOM 764 C CA . ARG A 1 100 ? 2.081 20.091 11.583 1.00 43.34 100 ARG A CA 1
ATOM 765 C C . ARG A 1 100 ? 1.125 18.938 11.898 1.00 43.34 100 ARG A C 1
ATOM 767 O O . ARG A 1 100 ? 0.349 18.556 11.027 1.00 43.34 100 ARG A O 1
ATOM 774 N N . SER A 1 101 ? 1.130 18.434 13.136 1.00 35.75 101 SER A N 1
ATOM 775 C CA . SER A 1 101 ? 0.205 17.372 13.567 1.00 35.75 101 SER A CA 1
ATOM 776 C C . SER A 1 101 ? -1.254 17.838 13.676 1.00 35.75 101 SER A C 1
ATOM 778 O O . SER A 1 101 ? -2.173 17.046 13.478 1.00 35.75 101 SER A O 1
ATOM 780 N N . ILE A 1 102 ? -1.471 19.129 13.952 1.00 36.72 102 ILE A N 1
ATOM 781 C CA . ILE A 1 102 ? -2.805 19.738 14.037 1.00 36.72 102 ILE A CA 1
ATOM 782 C C . ILE A 1 102 ? -3.346 20.043 12.630 1.00 36.72 102 ILE A C 1
ATOM 784 O O . ILE A 1 102 ? -4.499 19.737 12.346 1.00 36.72 102 ILE A O 1
ATOM 788 N N . ILE A 1 103 ? -2.505 20.540 11.714 1.00 37.03 103 ILE A N 1
ATOM 789 C CA . ILE A 1 103 ? -2.909 20.864 10.331 1.00 37.03 103 ILE A CA 1
ATOM 790 C C . ILE A 1 103 ? -3.270 19.605 9.516 1.00 37.03 103 ILE A C 1
ATOM 792 O O . ILE A 1 103 ? -4.176 19.656 8.689 1.00 37.03 103 ILE A O 1
ATOM 796 N N . GLN A 1 104 ? -2.652 18.447 9.779 1.00 40.28 104 GLN A N 1
ATOM 797 C CA . GLN A 1 104 ? -3.048 17.176 9.143 1.00 40.28 104 GLN A CA 1
ATOM 798 C C . GLN A 1 104 ? -4.408 16.629 9.616 1.00 40.28 104 GLN A C 1
ATOM 800 O O . GLN A 1 104 ? -4.929 15.700 9.005 1.00 40.28 104 GLN A O 1
ATOM 805 N N . ARG A 1 105 ? -4.996 17.181 10.686 1.00 39.72 105 ARG A N 1
ATOM 806 C CA . ARG A 1 105 ? -6.263 16.706 11.264 1.00 39.72 105 ARG A CA 1
ATOM 807 C C . ARG A 1 105 ? -7.510 17.424 10.741 1.00 39.72 105 ARG A C 1
ATOM 809 O O . ARG A 1 105 ? -8.609 16.969 11.041 1.00 39.72 105 ARG A O 1
ATOM 816 N N . GLU A 1 106 ? -7.357 18.507 9.976 1.00 35.16 106 GLU A N 1
ATOM 817 C CA . GLU A 1 106 ? -8.473 19.392 9.596 1.00 35.16 106 GLU A CA 1
ATOM 818 C C . GLU A 1 106 ? -8.638 19.614 8.080 1.00 35.16 106 GLU A C 1
ATOM 820 O O . GLU A 1 106 ? -9.499 20.391 7.673 1.00 35.16 106 GLU A O 1
ATOM 825 N N . LEU A 1 107 ? -7.871 18.928 7.221 1.00 31.33 107 LEU A N 1
ATOM 826 C CA . LEU A 1 107 ? -8.093 18.998 5.772 1.00 31.33 107 LEU A CA 1
ATOM 827 C C . LEU A 1 107 ? -9.260 18.080 5.366 1.00 31.33 107 LEU A C 1
ATOM 829 O O . LEU A 1 107 ? -9.182 16.872 5.610 1.00 31.33 107 LEU A O 1
ATOM 833 N N . PRO A 1 108 ? -10.338 18.605 4.749 1.00 33.94 108 PRO A N 1
ATOM 834 C CA . PRO A 1 108 ? -11.371 17.760 4.175 1.00 33.94 108 PRO A CA 1
ATOM 835 C C . PRO A 1 108 ? -10.754 16.944 3.038 1.00 33.94 108 PRO A C 1
ATOM 837 O O . PRO A 1 108 ? -10.179 17.476 2.092 1.00 33.94 108 PRO A O 1
ATOM 840 N N . PHE A 1 109 ? -10.851 15.629 3.182 1.00 42.97 109 PHE A N 1
ATOM 841 C CA . PHE A 1 109 ? -10.486 14.650 2.175 1.00 42.97 109 PHE A CA 1
ATOM 842 C C . PHE A 1 109 ? -11.416 14.831 0.968 1.00 42.97 109 PHE A C 1
ATOM 844 O O . PHE A 1 109 ? -12.556 14.367 0.988 1.00 42.97 109 PHE A O 1
ATOM 851 N N . GLU A 1 110 ? -10.951 15.515 -0.080 1.00 35.22 110 GLU A N 1
ATOM 852 C CA . GLU A 1 110 ? -11.509 15.313 -1.414 1.00 35.22 110 GLU A CA 1
ATOM 853 C C . GLU A 1 110 ? -11.199 13.866 -1.790 1.00 35.22 110 GLU A C 1
ATOM 855 O O . GLU A 1 110 ? -10.097 13.524 -2.220 1.00 35.22 110 GLU A O 1
ATOM 860 N N . SER A 1 111 ? -12.174 12.981 -1.589 1.00 38.59 111 SER A N 1
ATOM 861 C CA . SER A 1 111 ? -12.202 11.715 -2.297 1.00 38.59 111 SER A CA 1
ATOM 862 C C . SER A 1 111 ? -12.243 12.060 -3.781 1.00 38.59 111 SER A C 1
ATOM 864 O O . SER A 1 111 ? -13.315 12.356 -4.315 1.00 38.59 111 SER A O 1
ATOM 866 N N . SER A 1 112 ? -11.081 12.084 -4.435 1.00 35.72 112 SER A N 1
ATOM 867 C CA . SER A 1 112 ? -11.011 12.125 -5.889 1.00 35.72 112 SER A CA 1
ATOM 868 C C . SER A 1 112 ? -11.981 11.055 -6.403 1.00 35.72 112 SER A C 1
ATOM 870 O O . SER A 1 112 ? -11.861 9.892 -6.001 1.00 35.72 112 SER A O 1
ATOM 872 N N . PRO A 1 113 ? -12.987 11.398 -7.227 1.00 35.16 113 PRO A N 1
ATOM 873 C CA . PRO A 1 113 ? -14.006 10.454 -7.680 1.00 35.16 113 PRO A CA 1
ATOM 874 C C . PRO A 1 113 ? -13.456 9.418 -8.681 1.00 35.16 113 PRO A C 1
ATOM 876 O O . PRO A 1 113 ? -14.210 8.825 -9.446 1.00 35.16 113 PRO A O 1
ATOM 879 N N . PHE A 1 114 ? -12.151 9.135 -8.656 1.00 41.66 114 PHE A N 1
ATOM 880 C CA . PHE A 1 114 ? -11.460 8.142 -9.475 1.00 41.66 114 PHE A CA 1
ATOM 881 C C . PHE A 1 114 ? -11.681 6.693 -8.992 1.00 41.66 114 PHE A C 1
ATOM 883 O O . PHE A 1 114 ? -10.817 5.834 -9.122 1.00 41.66 114 PHE A O 1
ATOM 890 N N . SER A 1 115 ? -12.866 6.409 -8.446 1.00 37.72 115 SER A N 1
ATOM 891 C CA . SER A 1 115 ? -13.388 5.051 -8.218 1.00 37.72 115 SER A CA 1
ATOM 892 C C . SER A 1 115 ? -14.470 4.703 -9.247 1.00 37.72 115 SER A C 1
ATOM 894 O O . SER A 1 115 ? -15.440 4.005 -8.962 1.00 37.72 115 SER A O 1
ATOM 896 N N . GLY A 1 116 ? -14.315 5.222 -10.465 1.00 38.16 116 GLY A N 1
ATOM 897 C CA . GLY A 1 116 ? -15.113 4.820 -11.608 1.00 38.16 116 GLY A CA 1
ATOM 898 C C . GLY A 1 116 ? -14.378 3.759 -12.413 1.00 38.16 116 GLY A C 1
ATOM 899 O O . GLY A 1 116 ? -13.450 4.091 -13.141 1.00 38.16 116 GLY A O 1
ATOM 900 N N . ASP A 1 117 ? -14.894 2.528 -12.392 1.00 44.22 117 ASP A N 1
ATOM 901 C CA . ASP A 1 117 ? -14.710 1.486 -13.423 1.00 44.22 117 ASP A CA 1
ATOM 902 C C . ASP A 1 117 ? -15.079 1.974 -14.854 1.00 44.22 117 ASP A C 1
ATOM 904 O O . ASP A 1 117 ? -15.115 1.191 -15.803 1.00 44.22 117 ASP A O 1
ATOM 908 N N . SER A 1 118 ? -15.332 3.271 -15.068 1.00 41.31 118 SER A N 1
ATOM 909 C CA . SER A 1 118 ? -15.264 3.894 -16.382 1.00 41.31 118 SER A CA 1
ATOM 910 C C . SER A 1 118 ? -13.794 4.090 -16.759 1.00 41.31 118 SER A C 1
ATOM 912 O O . SER A 1 118 ? -13.278 5.211 -16.806 1.00 41.31 118 SER A O 1
ATOM 914 N N . GLN A 1 119 ? -13.138 2.986 -17.120 1.00 50.19 119 GLN A N 1
ATOM 915 C CA . GLN A 1 119 ? -12.256 2.990 -18.283 1.00 50.19 119 GLN A CA 1
ATOM 916 C C . GLN A 1 119 ? -13.093 3.473 -19.481 1.00 50.19 119 GLN A C 1
ATOM 918 O O . GLN A 1 119 ? -13.512 2.692 -20.328 1.00 50.19 119 GLN A O 1
ATOM 923 N N . ASP A 1 120 ? -13.416 4.766 -19.513 1.00 46.97 120 ASP A N 1
ATOM 924 C CA . ASP A 1 120 ? -13.951 5.454 -20.677 1.00 46.97 120 ASP A CA 1
ATOM 925 C C . ASP A 1 120 ? -12.842 5.405 -21.718 1.00 46.97 120 ASP A C 1
ATOM 927 O O . ASP A 1 120 ? -12.030 6.323 -21.751 1.00 46.97 120 ASP A O 1
ATOM 931 N N . ASP A 1 121 ? -12.756 4.291 -22.459 1.00 56.31 121 ASP A N 1
ATOM 932 C CA . ASP A 1 121 ? -11.978 4.036 -23.675 1.00 56.31 121 ASP A CA 1
ATOM 933 C C . ASP A 1 121 ? -10.828 5.032 -23.901 1.00 56.31 121 ASP A C 1
ATOM 935 O O . ASP A 1 121 ? -10.719 5.663 -24.962 1.00 56.31 121 ASP A O 1
ATOM 939 N N . LYS A 1 122 ? -9.956 5.219 -22.898 1.00 70.44 122 LYS A N 1
ATOM 940 C CA . LYS A 1 122 ? -8.788 6.077 -23.038 1.00 70.44 122 LYS A CA 1
ATOM 941 C C . LYS A 1 122 ? -7.861 5.260 -23.894 1.00 70.44 122 LYS A C 1
ATOM 943 O O . LYS A 1 122 ? -7.119 4.408 -23.418 1.00 70.44 122 LYS A O 1
ATOM 948 N N . LYS A 1 123 ? -8.010 5.470 -25.198 1.00 81.19 123 LYS A N 1
ATOM 949 C CA . LYS A 1 123 ? -7.221 4.820 -26.223 1.00 81.19 123 LYS A CA 1
ATOM 950 C C . LYS A 1 123 ? -5.767 4.943 -25.796 1.00 81.19 123 LYS A C 1
ATOM 952 O O . LYS A 1 123 ? -5.261 6.064 -25.704 1.00 81.19 123 LYS A O 1
ATOM 957 N N . ALA A 1 124 ? -5.145 3.797 -25.525 1.00 86.62 124 ALA A N 1
ATOM 958 C CA . ALA A 1 124 ? -3.751 3.746 -25.129 1.00 86.62 124 ALA A CA 1
ATOM 959 C C . ALA A 1 124 ? -2.921 4.597 -26.108 1.00 86.62 124 ALA A C 1
ATOM 961 O O . ALA A 1 124 ? -3.203 4.583 -27.320 1.00 86.62 124 ALA A O 1
ATOM 962 N N . PRO A 1 125 ? -1.950 5.379 -25.607 1.00 93.06 125 PRO A N 1
ATOM 963 C CA . PRO A 1 125 ? -1.119 6.207 -26.462 1.00 93.06 125 PRO A CA 1
ATOM 964 C C . PRO A 1 125 ? -0.443 5.353 -27.536 1.00 93.06 125 PRO A C 1
ATOM 966 O O . PRO A 1 125 ? -0.186 4.159 -27.357 1.00 93.06 125 PRO A O 1
ATOM 969 N N . GLU A 1 126 ? -0.181 5.968 -28.687 1.00 94.50 126 GLU A N 1
ATOM 970 C CA . GLU A 1 126 ? 0.434 5.271 -29.810 1.00 94.50 126 GLU A CA 1
ATOM 971 C C . GLU A 1 126 ? 1.754 4.617 -29.379 1.00 94.50 126 GLU A C 1
ATOM 973 O O . GLU A 1 126 ? 2.638 5.258 -28.815 1.00 94.50 126 GLU A O 1
ATOM 978 N N . GLY A 1 127 ? 1.871 3.317 -29.640 1.00 93.81 127 GLY A N 1
ATOM 979 C CA . GLY A 1 127 ? 3.060 2.539 -29.321 1.00 93.81 127 GLY A CA 1
ATOM 980 C C . GLY A 1 127 ? 3.096 1.925 -27.915 1.00 93.81 127 GLY A C 1
ATOM 981 O O . GLY A 1 127 ? 4.009 1.140 -27.649 1.00 93.81 127 GLY A O 1
ATOM 982 N N . PHE A 1 128 ? 2.131 2.208 -27.036 1.00 95.75 128 PHE A N 1
ATOM 983 C CA . PHE A 1 128 ? 2.023 1.525 -25.743 1.00 95.75 128 PHE A CA 1
ATOM 984 C C . PHE A 1 128 ? 1.813 0.017 -25.940 1.00 95.75 128 PHE A C 1
ATOM 986 O O . PHE A 1 128 ? 1.007 -0.394 -26.777 1.00 95.75 128 PHE A O 1
ATOM 993 N N . CYS A 1 129 ? 2.587 -0.803 -25.226 1.00 96.38 129 CYS A N 1
ATOM 994 C CA . CYS A 1 129 ? 2.624 -2.261 -25.403 1.00 96.38 129 CYS A CA 1
ATOM 995 C C . CYS A 1 129 ? 2.852 -2.740 -26.841 1.00 96.38 129 CYS A C 1
ATOM 997 O O . CYS A 1 129 ? 2.380 -3.800 -27.254 1.00 96.38 129 CYS A O 1
ATOM 999 N N . THR A 1 130 ? 3.620 -1.973 -27.616 1.00 97.25 130 THR A N 1
ATOM 1000 C CA . THR A 1 130 ? 4.097 -2.410 -28.930 1.00 97.25 130 THR A CA 1
ATOM 1001 C C . THR A 1 130 ? 5.599 -2.687 -28.885 1.00 97.25 130 THR A C 1
ATOM 1003 O O . THR A 1 130 ? 6.359 -1.873 -28.352 1.00 97.25 130 THR A O 1
ATOM 1006 N N . PRO A 1 131 ? 6.077 -3.806 -29.454 1.00 98.06 131 PRO A N 1
ATOM 1007 C CA . PRO A 1 131 ? 7.507 -4.067 -29.515 1.00 98.06 131 PRO A CA 1
ATOM 1008 C C . PRO A 1 131 ? 8.280 -2.946 -30.233 1.00 98.06 131 PRO A C 1
ATOM 1010 O O . PRO A 1 131 ? 7.742 -2.206 -31.064 1.00 98.06 131 PRO A O 1
ATOM 1013 N N . PHE A 1 132 ? 9.572 -2.816 -29.941 1.00 98.00 132 PHE A N 1
ATOM 1014 C CA . PHE A 1 132 ? 10.463 -1.983 -30.749 1.00 98.00 132 PHE A CA 1
ATOM 1015 C C . PHE A 1 132 ? 10.618 -2.580 -32.153 1.00 98.00 132 PHE A C 1
ATOM 1017 O O . PHE A 1 132 ? 10.728 -3.797 -32.308 1.00 98.00 132 PHE A O 1
ATOM 1024 N N . GLU A 1 133 ? 10.659 -1.730 -33.184 1.00 97.69 133 GLU A N 1
ATOM 1025 C CA . GLU A 1 133 ? 10.787 -2.186 -34.578 1.00 97.69 133 GLU A CA 1
ATOM 1026 C C . GLU A 1 133 ? 12.170 -2.782 -34.854 1.00 97.69 133 GLU A C 1
ATOM 1028 O O . GLU A 1 133 ? 12.359 -3.593 -35.764 1.00 97.69 133 GLU A O 1
ATOM 1033 N N . SER A 1 134 ? 13.160 -2.370 -34.062 1.00 97.88 134 SER A N 1
ATOM 1034 C CA . SER A 1 134 ? 14.548 -2.741 -34.256 1.00 97.88 134 SER A CA 1
ATOM 1035 C C . SER A 1 134 ? 15.270 -3.051 -32.946 1.00 97.88 134 SER A C 1
ATOM 1037 O O . SER A 1 134 ? 15.019 -2.474 -31.887 1.00 97.88 134 SER A O 1
ATOM 1039 N N . ASN A 1 135 ? 16.261 -3.941 -33.032 1.00 97.75 135 ASN A N 1
ATOM 1040 C CA . ASN A 1 135 ? 17.081 -4.307 -31.878 1.00 97.75 135 ASN A CA 1
ATOM 1041 C C . ASN A 1 135 ? 17.914 -3.129 -31.338 1.00 97.75 135 ASN A C 1
ATOM 1043 O O . ASN A 1 135 ? 18.240 -3.096 -30.155 1.00 97.75 135 ASN A O 1
ATOM 1047 N N . TRP A 1 136 ? 18.292 -2.165 -32.186 1.00 97.50 136 TRP A N 1
ATOM 1048 C CA . TRP A 1 136 ? 19.079 -1.017 -31.731 1.00 97.50 136 TRP A CA 1
ATOM 1049 C C . TRP A 1 136 ? 18.240 -0.064 -30.868 1.00 97.50 136 TRP A C 1
ATOM 1051 O O . TRP A 1 136 ? 18.751 0.410 -29.855 1.00 97.50 136 TRP A O 1
ATOM 1061 N N . GLU A 1 137 ? 16.966 0.165 -31.212 1.00 97.69 137 GLU A N 1
ATOM 1062 C CA . GLU A 1 137 ? 16.041 0.977 -30.404 1.00 97.69 137 GLU A CA 1
ATOM 1063 C C . GLU A 1 137 ? 15.805 0.336 -29.045 1.00 97.69 137 GLU A C 1
ATOM 1065 O O . GLU A 1 137 ? 15.901 1.012 -28.026 1.00 97.69 137 GLU A O 1
ATOM 1070 N N . LEU A 1 138 ? 15.588 -0.982 -29.028 1.00 97.94 138 LEU A N 1
ATOM 1071 C CA . LEU A 1 138 ? 15.435 -1.767 -27.806 1.00 97.94 138 LEU A CA 1
ATOM 1072 C C . LEU A 1 138 ? 16.652 -1.607 -26.886 1.00 97.94 138 LEU A C 1
ATOM 1074 O O . LEU A 1 138 ? 16.506 -1.280 -25.707 1.00 97.94 138 LEU A O 1
ATOM 1078 N N . VAL A 1 139 ? 17.867 -1.799 -27.415 1.00 97.81 139 VAL A N 1
ATOM 1079 C CA . VAL A 1 139 ? 19.107 -1.662 -26.632 1.00 97.81 139 VAL A CA 1
ATOM 1080 C C . VAL A 1 139 ? 19.288 -0.228 -26.128 1.00 97.81 139 VAL A C 1
ATOM 1082 O O . VAL A 1 139 ? 19.657 -0.039 -24.968 1.00 97.81 139 VAL A O 1
ATOM 1085 N N . ALA A 1 140 ? 19.009 0.777 -26.963 1.00 97.50 140 ALA A N 1
ATOM 1086 C CA . ALA A 1 140 ? 19.107 2.183 -26.581 1.00 97.50 140 ALA A CA 1
ATOM 1087 C C . ALA A 1 140 ? 18.094 2.551 -25.483 1.00 97.50 140 ALA A C 1
ATOM 1089 O O . ALA A 1 140 ? 18.472 3.167 -24.486 1.00 97.50 140 ALA A O 1
ATOM 1090 N N . ALA A 1 141 ? 16.838 2.119 -25.617 1.00 97.62 141 ALA A N 1
ATOM 1091 C CA . ALA A 1 141 ? 15.791 2.332 -24.622 1.00 97.62 141 ALA A CA 1
ATOM 1092 C C . ALA A 1 141 ? 16.141 1.656 -23.290 1.00 97.62 141 ALA A C 1
ATOM 1094 O O . ALA A 1 141 ? 16.094 2.295 -22.239 1.00 97.62 141 ALA A O 1
ATOM 1095 N N . LYS A 1 142 ? 16.592 0.397 -23.327 1.00 98.00 142 LYS A N 1
ATOM 1096 C CA . LYS A 1 142 ? 17.021 -0.339 -22.131 1.00 98.00 142 LYS A CA 1
ATOM 1097 C C . LYS A 1 142 ? 18.201 0.334 -21.434 1.00 98.00 142 LYS A C 1
ATOM 1099 O O . LYS A 1 142 ? 18.180 0.505 -20.218 1.00 98.00 142 LYS A O 1
ATOM 1104 N N . ALA A 1 143 ? 19.216 0.753 -22.193 1.00 97.44 143 ALA A N 1
ATOM 1105 C CA . ALA A 1 143 ? 20.360 1.483 -21.652 1.00 97.44 143 ALA A CA 1
ATOM 1106 C C . ALA A 1 143 ? 19.935 2.816 -21.017 1.00 97.44 143 ALA A C 1
ATOM 1108 O O . ALA A 1 143 ? 20.431 3.161 -19.945 1.00 97.44 143 ALA A O 1
ATOM 1109 N N . LYS A 1 144 ? 18.982 3.528 -21.632 1.00 96.06 144 LYS A N 1
ATOM 1110 C CA . LYS A 1 144 ? 18.406 4.762 -21.087 1.00 96.06 144 LYS A CA 1
ATOM 1111 C C . LYS A 1 144 ? 17.668 4.518 -19.770 1.00 96.06 144 LYS A C 1
ATOM 1113 O O . LYS A 1 144 ? 17.888 5.260 -18.819 1.00 96.06 144 LYS A O 1
ATOM 1118 N N . MET A 1 145 ? 16.855 3.464 -19.672 1.00 97.44 145 MET A N 1
ATOM 1119 C CA . MET A 1 145 ? 16.170 3.116 -18.419 1.00 97.44 145 MET A CA 1
ATOM 1120 C C . MET A 1 145 ? 17.173 2.737 -17.322 1.00 97.44 145 MET A C 1
ATOM 1122 O O . MET A 1 145 ? 17.120 3.264 -16.215 1.00 97.44 145 MET A O 1
ATOM 1126 N N . ILE A 1 146 ? 18.168 1.905 -17.634 1.00 97.38 146 ILE A N 1
ATOM 1127 C CA . ILE A 1 146 ? 19.200 1.520 -16.660 1.00 97.38 146 ILE A CA 1
ATOM 1128 C C . ILE A 1 146 ? 20.033 2.732 -16.208 1.00 97.38 146 ILE A C 1
ATOM 1130 O O . ILE A 1 146 ? 20.349 2.853 -15.026 1.00 97.38 146 ILE A O 1
ATOM 1134 N N . GLY A 1 147 ? 20.408 3.615 -17.135 1.00 96.38 147 GLY A N 1
ATOM 1135 C CA . GLY A 1 147 ? 21.281 4.758 -16.863 1.00 96.38 147 GLY A CA 1
ATOM 1136 C C . GLY A 1 147 ? 20.579 5.981 -16.268 1.00 96.38 147 GLY A C 1
ATOM 1137 O O . GLY A 1 147 ? 21.232 6.752 -15.572 1.00 96.38 147 GLY A O 1
ATOM 1138 N N . GLY A 1 148 ? 19.284 6.163 -16.534 1.00 96.19 148 GLY A N 1
ATOM 1139 C CA . GLY A 1 148 ? 18.502 7.322 -16.091 1.00 96.19 148 GLY A CA 1
ATOM 1140 C C . GLY A 1 148 ? 17.469 6.984 -15.019 1.00 96.19 148 GLY A C 1
ATOM 1141 O O . GLY A 1 148 ? 17.493 7.572 -13.938 1.00 96.19 148 GLY A O 1
ATOM 1142 N N . LEU A 1 149 ? 16.594 6.008 -15.285 1.00 96.19 149 LEU A N 1
ATOM 1143 C CA . LEU A 1 149 ? 15.495 5.658 -14.381 1.00 96.19 149 LEU A CA 1
ATOM 1144 C C . LEU A 1 149 ? 16.007 5.039 -13.075 1.00 96.19 149 LEU A C 1
ATOM 1146 O O . LEU A 1 149 ? 15.618 5.492 -12.005 1.00 96.19 149 LEU A O 1
ATOM 1150 N N . LEU A 1 150 ? 16.910 4.052 -13.121 1.00 97.19 150 LEU A N 1
ATOM 1151 C CA . LEU A 1 150 ? 17.357 3.381 -11.888 1.00 97.19 150 LEU A CA 1
ATOM 1152 C C . LEU A 1 150 ? 18.049 4.327 -10.887 1.00 97.19 150 LEU A C 1
ATOM 1154 O O . LEU A 1 150 ? 17.707 4.254 -9.703 1.00 97.19 150 LEU A O 1
ATOM 1158 N N . PRO A 1 151 ? 18.968 5.232 -11.298 1.00 97.44 151 PRO A N 1
ATOM 1159 C CA . PRO A 1 151 ? 19.528 6.231 -10.388 1.00 97.44 151 PRO A CA 1
ATOM 1160 C C . PRO A 1 151 ? 18.483 7.203 -9.839 1.00 97.44 151 PRO A C 1
ATOM 1162 O O . PRO A 1 151 ? 18.562 7.567 -8.666 1.00 97.44 151 PRO A O 1
ATOM 1165 N N . PHE A 1 152 ? 17.501 7.598 -10.657 1.00 95.62 152 PHE A N 1
ATOM 1166 C CA . PHE A 1 152 ? 16.393 8.437 -10.208 1.00 95.62 152 PHE A CA 1
ATOM 1167 C C . PHE A 1 152 ? 15.565 7.731 -9.130 1.00 95.62 152 PHE A C 1
ATOM 1169 O O . PHE A 1 152 ? 15.384 8.283 -8.046 1.00 95.62 152 PHE A O 1
ATOM 1176 N N . LEU A 1 153 ? 15.138 6.489 -9.383 1.00 96.94 153 LEU A N 1
ATOM 1177 C CA . LEU A 1 153 ? 14.372 5.697 -8.421 1.00 96.94 153 LEU A CA 1
ATOM 1178 C C . LEU A 1 153 ? 15.155 5.485 -7.122 1.00 96.94 153 LEU A C 1
ATOM 1180 O O . LEU A 1 153 ? 14.600 5.638 -6.039 1.00 96.94 153 LEU A O 1
ATOM 1184 N N . LEU A 1 154 ? 16.459 5.209 -7.228 1.00 96.88 154 LEU A N 1
ATOM 1185 C CA . LEU A 1 154 ? 17.343 5.057 -6.073 1.00 96.88 154 LEU A CA 1
ATOM 1186 C C . LEU A 1 154 ? 17.409 6.337 -5.235 1.00 96.88 154 LEU A C 1
ATOM 1188 O O . LEU A 1 154 ? 17.380 6.267 -4.009 1.00 96.88 154 LEU A O 1
ATOM 1192 N N . GLY A 1 155 ? 17.526 7.494 -5.892 1.00 96.81 155 GLY A N 1
ATOM 1193 C CA . GLY A 1 155 ? 17.615 8.788 -5.223 1.00 96.81 155 GLY A CA 1
ATOM 1194 C C . GLY A 1 155 ? 16.296 9.250 -4.606 1.00 96.81 155 GLY A C 1
ATOM 1195 O O . GLY A 1 155 ? 16.322 9.854 -3.537 1.00 96.81 155 GLY A O 1
ATOM 1196 N N . LYS A 1 156 ? 15.164 8.973 -5.264 1.00 96.19 156 LYS A N 1
ATOM 1197 C CA . LYS A 1 156 ? 13.841 9.462 -4.852 1.00 96.19 156 LYS A CA 1
ATOM 1198 C C . LYS A 1 156 ? 13.100 8.500 -3.922 1.00 96.19 156 LYS A C 1
ATOM 1200 O O . LYS A 1 156 ? 12.593 8.930 -2.894 1.00 96.19 156 LYS A O 1
ATOM 1205 N N . TYR A 1 157 ? 13.050 7.218 -4.270 1.00 96.31 157 TYR A N 1
ATOM 1206 C CA . TYR A 1 157 ? 12.225 6.213 -3.585 1.00 96.31 157 TYR A CA 1
ATOM 1207 C C . TYR A 1 157 ? 13.048 5.208 -2.772 1.00 96.31 157 TYR A C 1
ATOM 1209 O O . TYR A 1 157 ? 12.504 4.483 -1.944 1.00 96.31 157 TYR A O 1
ATOM 1217 N N . GLY A 1 158 ? 14.366 5.179 -2.976 1.00 97.12 158 GLY A N 1
ATOM 1218 C CA . GLY A 1 158 ? 15.288 4.344 -2.219 1.00 97.12 158 GLY A CA 1
ATOM 1219 C C . GLY A 1 158 ? 15.712 3.065 -2.938 1.00 97.12 158 GLY A C 1
ATOM 1220 O O . GLY A 1 158 ? 15.418 2.820 -4.111 1.00 97.12 158 GLY A O 1
ATOM 1221 N N . PHE A 1 159 ? 16.495 2.261 -2.220 1.00 97.88 159 PHE A N 1
ATOM 1222 C CA . PHE A 1 159 ? 17.199 1.112 -2.786 1.00 97.88 159 PHE A CA 1
ATOM 1223 C C . PHE A 1 159 ? 16.262 0.001 -3.264 1.00 97.88 159 PHE A C 1
ATOM 1225 O O . PHE A 1 159 ? 16.436 -0.481 -4.379 1.00 97.88 159 PHE A O 1
ATOM 1232 N N . ASP A 1 160 ? 15.269 -0.379 -2.460 1.00 98.31 160 ASP A N 1
ATOM 1233 C CA . ASP A 1 160 ? 14.393 -1.515 -2.766 1.00 98.31 160 ASP A CA 1
ATOM 1234 C C . ASP A 1 160 ? 13.519 -1.263 -4.003 1.00 98.31 160 ASP A C 1
ATOM 1236 O O . ASP A 1 160 ? 13.444 -2.128 -4.877 1.00 98.31 160 ASP A O 1
ATOM 1240 N N . THR A 1 161 ? 12.975 -0.050 -4.157 1.00 98.06 161 THR A N 1
ATOM 1241 C CA . THR A 1 161 ? 12.257 0.369 -5.374 1.00 98.06 161 THR A CA 1
ATOM 1242 C C . THR A 1 161 ? 13.156 0.282 -6.606 1.00 98.06 161 THR A C 1
ATOM 1244 O O . THR A 1 161 ? 12.791 -0.320 -7.613 1.00 98.06 161 THR A O 1
ATOM 1247 N N . SER A 1 162 ? 14.372 0.835 -6.530 1.00 98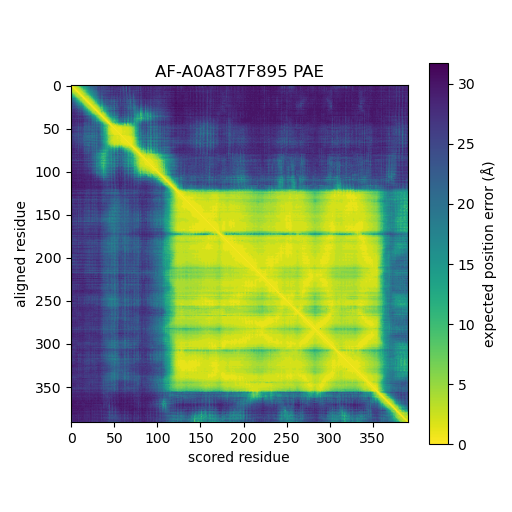.00 162 SER A N 1
ATOM 1248 C CA . SER A 1 162 ? 15.338 0.761 -7.635 1.00 98.00 162 SER A CA 1
ATOM 1249 C C . SER A 1 162 ? 15.723 -0.686 -7.963 1.00 98.00 162 SER A C 1
ATOM 1251 O O . SER A 1 162 ? 15.878 -1.041 -9.130 1.00 98.00 162 SER A O 1
ATOM 1253 N N . LEU A 1 163 ? 15.837 -1.545 -6.948 1.00 97.81 163 LEU A N 1
ATOM 1254 C CA . LEU A 1 163 ? 16.175 -2.952 -7.117 1.00 97.81 163 LEU A CA 1
ATOM 1255 C C . LEU A 1 163 ? 15.044 -3.746 -7.793 1.00 97.81 163 LEU A C 1
ATOM 1257 O O . LEU A 1 163 ? 15.342 -4.589 -8.638 1.00 97.81 163 LEU A O 1
ATOM 1261 N N . LEU A 1 164 ? 13.772 -3.477 -7.471 1.00 97.94 164 LEU A N 1
ATOM 1262 C CA . LEU A 1 164 ? 12.625 -4.066 -8.179 1.00 97.94 164 LEU A CA 1
ATOM 1263 C C . LEU A 1 164 ? 12.686 -3.742 -9.677 1.00 97.94 164 LEU A C 1
ATOM 1265 O O . LEU A 1 164 ? 12.694 -4.648 -10.509 1.00 97.94 164 LEU A O 1
ATOM 1269 N N . TYR A 1 165 ? 12.864 -2.466 -10.022 1.00 98.25 165 TYR A N 1
ATOM 1270 C CA . TYR A 1 165 ? 12.994 -2.033 -11.416 1.00 98.25 165 TYR A CA 1
ATOM 1271 C C . TYR A 1 165 ? 14.263 -2.560 -12.099 1.00 98.25 165 TYR A C 1
ATOM 1273 O O . TYR A 1 165 ? 14.265 -2.849 -13.296 1.00 98.25 165 TYR A O 1
ATOM 1281 N N . GLN A 1 166 ? 15.367 -2.712 -11.367 1.00 97.88 166 GLN A N 1
ATOM 1282 C CA . GLN A 1 166 ? 16.572 -3.324 -11.917 1.00 97.88 166 GLN A CA 1
ATOM 1283 C C . GLN A 1 166 ? 16.306 -4.774 -12.319 1.00 97.88 166 GLN A C 1
ATOM 1285 O O . GLN A 1 166 ? 16.714 -5.192 -13.404 1.00 97.88 166 GLN A O 1
ATOM 1290 N N . GLU A 1 167 ? 15.642 -5.547 -11.466 1.00 97.62 167 GLU A N 1
ATOM 1291 C CA . GLU A 1 167 ? 15.311 -6.935 -11.772 1.00 97.62 167 GLU A CA 1
ATOM 1292 C C . GLU A 1 167 ? 14.296 -7.033 -12.908 1.00 97.62 167 GLU A C 1
ATOM 1294 O O . GLU A 1 167 ? 14.492 -7.873 -13.786 1.00 97.62 167 GLU A O 1
ATOM 1299 N N . TYR A 1 168 ? 13.312 -6.128 -12.955 1.00 97.69 168 TYR A N 1
ATOM 1300 C CA . TYR A 1 168 ? 12.376 -5.981 -14.074 1.00 97.69 168 TYR A CA 1
ATOM 1301 C C . TYR A 1 168 ? 13.122 -5.825 -15.401 1.00 97.69 168 TYR A C 1
ATOM 1303 O O . TYR A 1 168 ? 12.877 -6.539 -16.371 1.00 97.69 168 TYR A O 1
ATOM 1311 N N . LEU A 1 169 ? 14.136 -4.958 -15.424 1.00 97.94 169 LEU A N 1
ATOM 1312 C CA . LEU A 1 169 ? 14.932 -4.703 -16.620 1.00 97.94 169 LEU A CA 1
ATOM 1313 C C . LEU A 1 169 ? 15.941 -5.812 -16.946 1.00 97.94 169 LEU A C 1
ATOM 1315 O O . LEU A 1 169 ? 16.474 -5.817 -18.055 1.00 97.94 169 LEU A O 1
ATOM 1319 N N . THR A 1 170 ? 16.306 -6.710 -16.029 1.00 96.75 170 THR A N 1
ATOM 1320 C CA . THR A 1 170 ? 17.508 -7.555 -16.219 1.00 96.75 170 THR A CA 1
ATOM 1321 C C . THR A 1 170 ? 17.303 -9.050 -16.052 1.00 96.75 170 THR A C 1
ATOM 1323 O O . THR A 1 170 ? 18.092 -9.811 -16.614 1.00 96.75 170 THR A O 1
ATOM 1326 N N . SER A 1 171 ? 16.275 -9.491 -15.334 1.00 94.44 171 SER A N 1
ATOM 1327 C CA . SER A 1 171 ? 16.095 -10.901 -15.005 1.00 94.44 171 SER A CA 1
ATOM 1328 C C . SER A 1 171 ? 14.851 -11.457 -15.691 1.00 94.44 171 SER A C 1
ATOM 1330 O O . SER A 1 171 ? 13.792 -10.898 -15.485 1.00 94.44 171 SER A O 1
ATOM 1332 N N . PRO A 1 172 ? 14.905 -12.564 -16.449 1.00 91.31 172 PRO A N 1
ATOM 1333 C CA . PRO A 1 172 ? 13.725 -13.164 -17.085 1.00 91.31 172 PRO A CA 1
ATOM 1334 C C . PRO A 1 172 ? 12.836 -13.974 -16.135 1.00 91.31 172 PRO A C 1
ATOM 1336 O O . PRO A 1 172 ? 11.734 -14.360 -16.493 1.00 91.31 172 PRO A O 1
ATOM 1339 N N . SER A 1 173 ? 13.315 -14.261 -14.925 1.00 85.06 173 SER A N 1
ATOM 1340 C CA . SER A 1 173 ? 12.582 -15.034 -13.923 1.00 85.06 173 SER A CA 1
ATOM 1341 C C . SER A 1 173 ? 12.646 -14.330 -12.579 1.00 85.06 173 SER A C 1
ATOM 1343 O O . SER A 1 173 ? 13.694 -13.784 -12.216 1.00 85.06 173 SER A O 1
ATOM 1345 N N . GLY A 1 174 ? 11.559 -14.351 -11.823 1.00 83.19 174 GLY A N 1
ATOM 1346 C CA . GLY A 1 174 ? 11.501 -13.788 -10.481 1.00 83.19 174 GLY A CA 1
ATOM 1347 C C . GLY A 1 174 ? 10.579 -14.613 -9.603 1.00 83.19 174 GLY A C 1
ATOM 1348 O O . GLY A 1 174 ? 9.530 -15.061 -10.047 1.00 83.19 174 GLY A O 1
ATOM 1349 N N . THR A 1 175 ? 10.992 -14.841 -8.362 1.00 92.88 175 THR A N 1
ATOM 1350 C CA . THR A 1 175 ? 10.054 -15.168 -7.287 1.00 92.88 175 THR A CA 1
ATOM 1351 C C . THR A 1 175 ? 9.569 -13.865 -6.677 1.00 92.88 175 THR A C 1
ATOM 1353 O O . THR A 1 175 ? 10.341 -12.904 -6.644 1.00 92.88 175 THR A O 1
ATOM 1356 N N . ALA A 1 176 ? 8.348 -13.855 -6.144 1.00 96.44 176 ALA A N 1
ATOM 1357 C CA . ALA A 1 176 ? 7.830 -12.694 -5.433 1.00 96.44 176 ALA A CA 1
ATOM 1358 C C . ALA A 1 176 ? 8.808 -12.234 -4.345 1.00 96.44 176 ALA A C 1
ATOM 1360 O O . ALA A 1 176 ? 9.265 -13.037 -3.524 1.00 96.44 176 ALA A O 1
ATOM 1361 N N . LYS A 1 177 ? 9.149 -10.945 -4.356 1.00 97.56 177 LYS A N 1
ATOM 1362 C CA . LYS A 1 177 ? 9.902 -10.333 -3.260 1.00 97.56 177 LYS A CA 1
ATOM 1363 C C . LYS A 1 177 ? 8.971 -9.995 -2.118 1.00 97.56 177 LYS A C 1
ATOM 1365 O O . LYS A 1 177 ? 7.958 -9.356 -2.341 1.00 97.56 177 LYS A O 1
ATOM 1370 N N . VAL A 1 178 ? 9.333 -10.385 -0.904 1.00 97.94 178 VAL A N 1
ATOM 1371 C CA . VAL A 1 178 ? 8.515 -10.125 0.282 1.00 97.94 178 VAL A CA 1
ATOM 1372 C C . VAL A 1 178 ? 9.182 -9.049 1.127 1.00 97.94 178 VAL A C 1
ATOM 1374 O O . VAL A 1 178 ? 10.343 -9.191 1.515 1.00 97.94 178 VAL A O 1
ATOM 1377 N N . PHE A 1 179 ? 8.434 -7.992 1.418 1.00 98.31 179 PHE A N 1
ATOM 1378 C CA . PHE A 1 179 ? 8.827 -6.875 2.263 1.00 98.31 179 PHE A CA 1
ATOM 1379 C C . PHE A 1 179 ? 7.904 -6.834 3.480 1.00 98.31 179 PHE A C 1
ATOM 1381 O O . PHE A 1 179 ? 6.724 -6.524 3.357 1.00 98.31 179 PHE A O 1
ATOM 1388 N N . SER A 1 180 ? 8.435 -7.167 4.655 1.00 98.00 180 SER A N 1
ATOM 1389 C CA . SER A 1 180 ? 7.648 -7.264 5.894 1.00 98.00 180 SER A CA 1
ATOM 1390 C C . SER A 1 180 ? 8.339 -6.663 7.118 1.00 98.00 180 SER A C 1
ATOM 1392 O O . SER A 1 180 ? 7.824 -6.756 8.225 1.00 98.00 180 SER A O 1
ATOM 1394 N N . ASP A 1 181 ? 9.548 -6.129 6.951 1.00 97.69 181 ASP A N 1
ATOM 1395 C CA . ASP A 1 181 ? 10.290 -5.488 8.033 1.00 97.69 181 ASP A CA 1
ATOM 1396 C C . ASP A 1 181 ? 9.801 -4.046 8.179 1.00 97.69 181 ASP A C 1
ATOM 1398 O O . ASP A 1 181 ? 10.012 -3.233 7.281 1.00 97.69 181 ASP A O 1
ATOM 1402 N N . GLU A 1 182 ? 9.164 -3.721 9.303 1.00 96.75 182 GLU A N 1
ATOM 1403 C CA . GLU A 1 182 ? 8.652 -2.377 9.587 1.00 96.75 182 GLU A CA 1
ATOM 1404 C C . GLU A 1 182 ? 9.744 -1.306 9.559 1.00 96.75 182 GLU A C 1
ATOM 1406 O O . GLU A 1 182 ? 9.440 -0.138 9.328 1.00 96.75 182 GLU A O 1
ATOM 1411 N N . GLU A 1 183 ? 11.016 -1.674 9.755 1.00 97.19 183 GLU A N 1
ATOM 1412 C CA . GLU A 1 183 ? 12.132 -0.736 9.676 1.00 97.19 183 GLU A CA 1
ATOM 1413 C C . GLU A 1 183 ? 12.575 -0.436 8.236 1.00 97.19 183 GLU A C 1
ATOM 1415 O O . GLU A 1 183 ? 13.250 0.576 7.998 1.00 97.19 183 GLU A O 1
ATOM 1420 N N . ASN A 1 184 ? 12.165 -1.263 7.270 1.00 97.44 184 ASN A N 1
ATOM 1421 C CA . ASN A 1 184 ? 12.492 -1.108 5.860 1.00 97.44 184 ASN A CA 1
ATOM 1422 C C . ASN A 1 184 ? 11.813 0.143 5.265 1.00 97.44 184 ASN A C 1
ATOM 1424 O O . ASN A 1 184 ? 10.616 0.375 5.428 1.00 97.44 184 ASN A O 1
ATOM 1428 N N . ALA A 1 185 ? 12.583 0.959 4.538 1.00 96.94 185 ALA A N 1
ATOM 1429 C CA . ALA A 1 185 ? 12.094 2.218 3.973 1.00 96.94 185 ALA A CA 1
ATOM 1430 C C . ALA A 1 185 ? 10.960 2.028 2.947 1.00 96.94 185 ALA A C 1
ATOM 1432 O O . ALA A 1 185 ? 10.057 2.860 2.883 1.00 96.94 185 ALA A O 1
ATOM 1433 N N . PHE A 1 186 ? 10.979 0.931 2.184 1.00 97.88 186 PHE A N 1
ATOM 1434 C CA . PHE A 1 186 ? 9.911 0.563 1.258 1.00 97.88 186 PHE A CA 1
ATOM 1435 C C . PHE A 1 186 ? 8.622 0.245 2.021 1.00 97.88 186 PHE A C 1
ATOM 1437 O O . PHE A 1 186 ? 7.598 0.865 1.758 1.00 97.88 186 PHE A O 1
ATOM 1444 N N . VAL A 1 187 ? 8.681 -0.602 3.053 1.00 98.50 187 VAL A N 1
ATOM 1445 C CA . VAL A 1 187 ? 7.522 -0.914 3.916 1.00 98.50 187 VAL A CA 1
ATOM 1446 C C . VAL A 1 187 ? 6.965 0.356 4.574 1.00 98.50 187 VAL A C 1
ATOM 1448 O O . VAL A 1 187 ? 5.764 0.618 4.508 1.00 98.50 187 VAL A O 1
ATOM 1451 N N . LYS A 1 188 ? 7.837 1.216 5.118 1.00 98.12 188 LYS A N 1
ATOM 1452 C CA . LYS A 1 188 ? 7.442 2.513 5.698 1.00 98.12 188 LYS A CA 1
ATOM 1453 C C . LYS A 1 188 ? 6.758 3.433 4.693 1.00 98.12 188 LYS A C 1
ATOM 1455 O O . LYS A 1 188 ? 5.886 4.197 5.096 1.00 98.12 188 LYS A O 1
ATOM 1460 N N . SER A 1 189 ? 7.149 3.405 3.420 1.00 97.81 189 SER A N 1
ATOM 1461 C CA . SER A 1 189 ? 6.517 4.246 2.398 1.00 97.81 189 SER A CA 1
ATOM 1462 C C . SER A 1 189 ? 5.060 3.841 2.146 1.00 97.81 189 SER A C 1
ATOM 1464 O O . SER A 1 189 ? 4.197 4.710 2.108 1.00 97.81 189 SER A O 1
ATOM 1466 N N . TYR A 1 190 ? 4.762 2.539 2.111 1.00 98.38 190 TYR A N 1
ATOM 1467 C CA . TYR A 1 190 ? 3.390 2.024 2.038 1.00 98.38 190 TYR A CA 1
ATOM 1468 C C . TYR A 1 190 ? 2.600 2.344 3.303 1.00 98.38 190 TYR A C 1
ATOM 1470 O O . TYR A 1 190 ? 1.481 2.858 3.233 1.00 98.38 190 TYR A O 1
ATOM 1478 N N . ALA A 1 191 ? 3.202 2.099 4.469 1.00 98.12 191 ALA A N 1
ATOM 1479 C CA . ALA A 1 191 ? 2.553 2.352 5.745 1.00 98.12 191 ALA A CA 1
ATOM 1480 C C . ALA A 1 191 ? 2.204 3.835 5.925 1.00 98.12 191 ALA A C 1
ATOM 1482 O O . ALA A 1 191 ? 1.143 4.133 6.456 1.00 98.12 191 ALA A O 1
ATOM 1483 N N . ASN A 1 192 ? 3.044 4.763 5.462 1.00 97.25 192 ASN A N 1
ATOM 1484 C CA . ASN A 1 192 ? 2.839 6.205 5.635 1.00 97.25 192 ASN A CA 1
ATOM 1485 C C . ASN A 1 192 ? 2.186 6.904 4.434 1.00 97.25 192 ASN A C 1
ATOM 1487 O O . ASN A 1 192 ? 2.006 8.121 4.488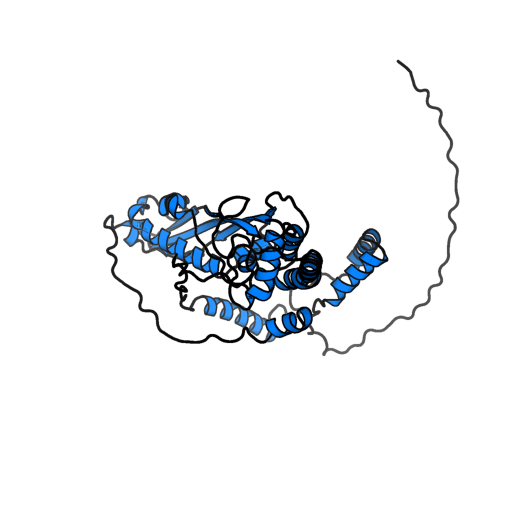 1.00 97.25 192 ASN A O 1
ATOM 1491 N N . SER A 1 193 ? 1.820 6.167 3.381 1.00 97.69 193 SER A N 1
ATOM 1492 C CA . SER A 1 193 ? 1.135 6.739 2.218 1.00 97.69 193 SER A CA 1
ATOM 1493 C C . SER A 1 193 ? -0.156 7.464 2.642 1.00 97.69 193 SER A C 1
ATOM 1495 O O . SER A 1 193 ? -0.905 6.958 3.501 1.00 97.69 193 SER A O 1
ATOM 1497 N N . PRO A 1 194 ? -0.463 8.640 2.059 1.00 96.62 194 PRO A N 1
ATOM 1498 C CA . PRO A 1 194 ? -1.752 9.304 2.235 1.00 96.62 194 PRO A CA 1
ATOM 1499 C C . PRO A 1 194 ? -2.931 8.393 1.876 1.00 96.62 194 PRO A C 1
ATOM 1501 O O . PRO A 1 194 ? -3.948 8.413 2.571 1.00 96.62 194 PRO A O 1
ATOM 1504 N N . VAL A 1 195 ? -2.765 7.536 0.863 1.00 96.75 195 VAL A N 1
ATOM 1505 C CA . VAL A 1 195 ? -3.776 6.567 0.422 1.00 96.75 195 VAL A CA 1
ATOM 1506 C C . VAL A 1 195 ? -4.063 5.554 1.525 1.00 96.75 195 VAL A C 1
ATOM 1508 O O . VAL A 1 195 ? -5.216 5.387 1.920 1.00 96.75 195 VAL A O 1
ATOM 1511 N N . THR A 1 196 ? -3.023 4.938 2.095 1.00 97.38 196 THR A N 1
ATOM 1512 C CA . THR A 1 196 ? -3.163 4.011 3.231 1.00 97.38 196 THR A CA 1
ATOM 1513 C C . THR A 1 196 ? -3.845 4.695 4.416 1.00 97.38 196 THR A C 1
ATOM 1515 O O . THR A 1 196 ? -4.711 4.116 5.067 1.00 97.38 196 THR A O 1
ATOM 1518 N N . THR A 1 197 ? -3.481 5.944 4.708 1.00 96.56 197 THR A N 1
ATOM 1519 C CA . THR A 1 197 ? -4.077 6.695 5.822 1.00 96.56 197 THR A CA 1
ATOM 1520 C C . THR A 1 197 ? -5.561 6.983 5.591 1.00 96.56 197 THR A C 1
ATOM 1522 O O . THR A 1 197 ? -6.356 6.813 6.514 1.00 96.56 197 THR A O 1
ATOM 1525 N N . SER A 1 198 ? -5.948 7.353 4.369 1.00 96.19 198 SER A N 1
ATOM 1526 C CA . SER A 1 198 ? -7.357 7.488 3.988 1.00 96.19 198 SER A CA 1
ATOM 1527 C C . SER A 1 198 ? -8.106 6.161 4.114 1.00 96.19 198 SER A C 1
ATOM 1529 O O . SER A 1 198 ? -9.200 6.115 4.677 1.00 96.19 198 SER A O 1
ATOM 1531 N N . GLU A 1 199 ? -7.498 5.064 3.666 1.00 97.06 199 GLU A N 1
ATOM 1532 C CA . GLU A 1 199 ? -8.114 3.742 3.734 1.00 97.06 199 GLU A CA 1
ATOM 1533 C C . GLU A 1 199 ? -8.356 3.296 5.183 1.00 97.06 199 GLU A C 1
ATOM 1535 O O . GLU A 1 199 ? -9.441 2.814 5.500 1.00 97.06 199 GLU A O 1
ATOM 1540 N N . VAL A 1 200 ? -7.415 3.555 6.100 1.00 97.38 200 VAL A N 1
ATOM 1541 C CA . VAL A 1 200 ? -7.616 3.322 7.542 1.00 97.38 200 VAL A CA 1
ATOM 1542 C C . VAL A 1 200 ? -8.833 4.092 8.067 1.00 97.38 200 VAL A C 1
ATOM 1544 O O . VAL A 1 200 ? -9.620 3.538 8.831 1.00 97.38 200 VAL A O 1
ATOM 1547 N N . VAL A 1 201 ? -9.032 5.349 7.652 1.00 97.00 201 VAL A N 1
ATOM 1548 C CA . VAL A 1 201 ? -10.203 6.144 8.065 1.00 97.00 201 VAL A CA 1
ATOM 1549 C C . VAL A 1 201 ? -11.504 5.533 7.539 1.00 97.00 201 VAL A C 1
ATOM 1551 O O . VAL A 1 201 ? -12.470 5.434 8.298 1.00 97.00 201 VAL A O 1
ATOM 1554 N N . LYS A 1 202 ? -11.536 5.085 6.277 1.00 96.94 202 LYS A N 1
ATOM 1555 C CA . LYS A 1 202 ? -12.709 4.400 5.707 1.00 96.94 202 LYS A CA 1
ATOM 1556 C C . LYS A 1 202 ? -13.037 3.126 6.479 1.00 96.94 202 LYS A C 1
ATOM 1558 O O . LYS A 1 202 ? -14.166 2.978 6.931 1.00 96.94 202 LYS A O 1
ATOM 1563 N N . ILE A 1 203 ? -12.038 2.276 6.720 1.00 97.38 203 ILE A N 1
ATOM 1564 C CA . ILE A 1 203 ? -12.183 1.028 7.482 1.00 97.38 203 ILE A CA 1
ATOM 1565 C C . ILE A 1 203 ? -12.736 1.305 8.885 1.00 97.38 203 ILE A C 1
ATOM 1567 O O . ILE A 1 203 ? -13.686 0.661 9.325 1.00 97.38 203 ILE A O 1
ATOM 1571 N N . VAL A 1 204 ? -12.178 2.294 9.590 1.00 97.50 204 VAL A N 1
ATOM 1572 C CA . VAL A 1 204 ? -12.657 2.704 10.918 1.00 97.50 204 VAL A CA 1
ATOM 1573 C C . VAL A 1 204 ? -14.124 3.144 10.867 1.00 97.50 204 VAL A C 1
ATOM 1575 O O . VAL A 1 204 ? -14.891 2.785 11.760 1.00 97.50 204 VAL A O 1
ATOM 1578 N N . ASN A 1 205 ? -14.540 3.889 9.841 1.00 96.81 205 ASN A N 1
ATOM 1579 C CA . ASN A 1 205 ? -15.932 4.318 9.689 1.00 96.81 205 ASN A CA 1
ATOM 1580 C C . ASN A 1 205 ? -16.875 3.146 9.366 1.00 96.81 205 ASN A C 1
ATOM 1582 O O . ASN A 1 205 ? -17.909 3.024 10.018 1.00 96.81 205 ASN A O 1
ATOM 1586 N N . GLU A 1 206 ? -16.493 2.247 8.456 1.00 97.19 206 GLU A N 1
ATOM 1587 C CA . GLU A 1 206 ? -17.251 1.025 8.137 1.00 97.19 206 GLU A CA 1
ATOM 1588 C C . GLU A 1 206 ? -17.462 0.151 9.387 1.00 97.19 206 GLU A C 1
ATOM 1590 O O . GLU A 1 206 ? -18.572 -0.311 9.661 1.00 97.19 206 GLU A O 1
ATOM 1595 N N . ILE A 1 207 ? -16.418 -0.022 10.209 1.00 97.06 207 ILE A N 1
ATOM 1596 C CA . ILE A 1 207 ? -16.516 -0.747 11.484 1.00 97.06 207 ILE A CA 1
ATOM 1597 C C . ILE A 1 207 ? -17.502 -0.047 12.421 1.00 97.06 207 ILE A C 1
ATOM 1599 O O . ILE A 1 207 ? -18.358 -0.715 13.004 1.00 97.06 207 ILE A O 1
ATOM 1603 N N . LYS A 1 208 ? -17.422 1.285 12.560 1.00 96.19 208 LYS A N 1
ATOM 1604 C CA . LYS A 1 208 ? -18.335 2.055 13.422 1.00 96.19 208 LYS A CA 1
ATOM 1605 C C . LYS A 1 208 ? -19.795 1.883 13.020 1.00 96.19 208 LYS A C 1
ATOM 1607 O O . LYS A 1 208 ? -20.644 1.737 13.896 1.00 96.19 208 LYS A O 1
ATOM 1612 N N . GLU A 1 209 ? -20.080 1.874 11.724 1.00 95.38 209 GLU A N 1
ATOM 1613 C CA . GLU A 1 209 ? -21.429 1.653 11.195 1.00 95.38 209 GLU A CA 1
ATOM 1614 C C . GLU A 1 209 ? -21.940 0.231 11.470 1.00 95.38 209 GLU A C 1
ATOM 1616 O O . GLU A 1 209 ? -23.136 0.034 11.690 1.00 95.38 209 GLU A O 1
ATOM 1621 N N . ALA A 1 210 ? -21.042 -0.757 11.533 1.00 95.94 210 ALA A N 1
ATOM 1622 C CA . ALA A 1 210 ? -21.383 -2.146 11.825 1.00 95.94 210 ALA A CA 1
ATOM 1623 C C . ALA A 1 210 ? -21.615 -2.441 13.325 1.00 95.94 210 ALA A C 1
ATOM 1625 O O . ALA A 1 210 ? -22.295 -3.422 13.649 1.00 95.94 210 ALA A O 1
ATOM 1626 N N . ILE A 1 211 ? -21.099 -1.613 14.248 1.00 95.88 211 ILE A N 1
ATOM 1627 C CA . ILE A 1 211 ? -21.172 -1.837 15.710 1.00 95.88 211 ILE A CA 1
ATOM 1628 C C . ILE A 1 211 ? -22.594 -2.163 16.215 1.00 95.88 211 ILE A C 1
ATOM 1630 O O . ILE A 1 211 ? -22.731 -3.202 16.869 1.00 95.88 211 ILE A O 1
ATOM 1634 N N . PRO A 1 212 ? -23.657 -1.381 15.910 1.00 93.62 212 PRO A N 1
ATOM 1635 C CA . PRO A 1 212 ? -24.991 -1.589 16.494 1.00 93.62 212 PRO A CA 1
ATOM 1636 C C . PRO A 1 212 ? -25.597 -2.980 16.244 1.00 93.62 212 PRO A C 1
ATOM 1638 O O . PRO A 1 212 ? -26.471 -3.427 16.985 1.00 93.62 212 PRO A O 1
ATOM 1641 N N . GLY A 1 213 ? -25.155 -3.679 15.191 1.00 90.75 213 GLY A N 1
ATOM 1642 C CA . GLY A 1 213 ? -25.619 -5.027 14.852 1.00 90.75 213 GLY A CA 1
ATOM 1643 C C . GLY A 1 213 ? -24.701 -6.160 15.320 1.00 90.75 213 GLY A C 1
ATOM 1644 O O . GLY A 1 213 ? -25.084 -7.327 15.215 1.00 90.75 213 GLY A O 1
ATOM 1645 N N . LYS A 1 214 ? -23.492 -5.841 15.793 1.00 95.31 214 LYS A N 1
ATOM 1646 C CA . LYS A 1 214 ? -22.410 -6.815 16.006 1.00 95.31 214 LYS A CA 1
ATOM 1647 C C . LYS A 1 214 ? -21.907 -6.866 17.443 1.00 95.31 214 LYS A C 1
ATOM 1649 O O . LYS A 1 214 ? -21.487 -7.932 17.881 1.00 95.31 214 LYS A O 1
ATOM 1654 N N . VAL A 1 215 ? -21.979 -5.757 18.176 1.00 96.19 215 VAL A N 1
ATOM 1655 C CA . VAL A 1 215 ? -21.439 -5.644 19.535 1.00 96.19 215 VAL A CA 1
ATOM 1656 C C . VAL A 1 215 ? -22.532 -5.183 20.481 1.00 96.19 215 VAL A C 1
ATOM 1658 O O . VAL A 1 215 ? -23.259 -4.238 20.180 1.00 96.19 215 VAL A O 1
ATOM 1661 N N . LYS A 1 216 ? -22.637 -5.825 21.645 1.00 95.62 216 LYS A N 1
ATOM 1662 C CA . LYS A 1 216 ? -23.512 -5.369 22.726 1.00 95.62 216 LYS A CA 1
ATOM 1663 C C . LYS A 1 216 ? -22.679 -4.838 23.877 1.00 95.62 216 LYS A C 1
ATOM 1665 O O . LYS A 1 216 ? -21.580 -5.319 24.138 1.00 95.62 216 LYS A O 1
ATOM 1670 N N . LEU A 1 217 ? -23.213 -3.856 24.596 1.00 95.38 217 LEU A N 1
ATOM 1671 C CA . LEU A 1 217 ? -22.490 -3.230 25.703 1.00 95.38 217 LEU A CA 1
ATOM 1672 C C . LEU A 1 217 ? -22.212 -4.218 26.848 1.00 95.38 217 LEU A C 1
ATOM 1674 O O . LEU A 1 217 ? -21.232 -4.062 27.574 1.00 95.38 217 LEU A O 1
ATOM 1678 N N . GLU A 1 218 ? -23.057 -5.239 27.015 1.00 95.62 218 GLU A N 1
ATOM 1679 C CA . GLU A 1 218 ? -22.867 -6.302 28.007 1.00 95.62 218 GLU A CA 1
ATOM 1680 C C . GLU A 1 218 ? -21.662 -7.199 27.697 1.00 95.62 218 GLU A C 1
ATOM 1682 O O . GLU A 1 218 ? -21.115 -7.801 28.620 1.00 95.62 218 GLU A O 1
ATOM 1687 N N . ASP A 1 219 ? -21.232 -7.249 26.433 1.00 96.38 219 ASP A N 1
ATOM 1688 C CA . ASP A 1 219 ? -20.061 -8.011 25.993 1.00 96.38 219 ASP A CA 1
ATOM 1689 C C . ASP A 1 219 ? -18.746 -7.255 26.261 1.00 96.38 219 ASP A C 1
ATOM 1691 O O . ASP A 1 219 ? -17.666 -7.808 26.064 1.00 96.38 219 ASP A O 1
ATOM 1695 N N . LEU A 1 220 ? -18.826 -5.997 26.721 1.00 97.44 220 LEU A N 1
ATOM 1696 C CA . LEU A 1 220 ? -17.686 -5.139 27.042 1.00 97.44 220 LEU A CA 1
ATOM 1697 C C . LEU A 1 220 ? -17.552 -4.989 28.572 1.00 97.44 220 LEU A C 1
ATOM 1699 O O . LEU A 1 220 ? -18.289 -4.190 29.174 1.00 97.44 220 LEU A O 1
ATOM 1703 N N . PRO A 1 221 ? -16.641 -5.732 29.236 1.00 98.00 221 PRO A N 1
ATOM 1704 C CA . PRO A 1 221 ? -16.390 -5.575 30.661 1.00 98.00 221 PRO A CA 1
ATOM 1705 C C . PRO A 1 221 ? -15.741 -4.209 30.938 1.00 98.00 221 PRO A C 1
ATOM 1707 O O . PRO A 1 221 ? -14.882 -3.765 30.173 1.00 98.00 221 PRO A O 1
ATOM 1710 N N . PRO A 1 222 ? -16.114 -3.519 32.028 1.00 97.94 222 PRO A N 1
ATOM 1711 C CA . PRO A 1 222 ? -15.482 -2.256 32.394 1.00 97.94 222 PRO A CA 1
ATOM 1712 C C . PRO A 1 222 ? -13.971 -2.386 32.637 1.00 97.94 222 PRO A C 1
ATOM 1714 O O . PRO A 1 222 ? -13.545 -3.186 33.467 1.00 97.94 222 PRO A O 1
ATOM 1717 N N . GLY A 1 223 ? -13.179 -1.551 31.965 1.00 97.12 223 GLY A N 1
ATOM 1718 C CA . GLY A 1 223 ? -11.723 -1.472 32.109 1.00 97.12 223 GLY A CA 1
ATOM 1719 C C . GLY A 1 223 ? -10.933 -2.607 31.451 1.00 97.12 223 GLY A C 1
ATOM 1720 O O . GLY A 1 223 ? -9.711 -2.629 31.582 1.00 97.12 223 GLY A O 1
ATOM 1721 N N . GLU A 1 224 ? -11.595 -3.536 30.757 1.00 98.19 224 GLU A N 1
ATOM 1722 C CA . GLU A 1 224 ? -10.943 -4.636 30.042 1.00 98.19 224 GLU A CA 1
ATOM 1723 C C . GLU A 1 224 ? -10.900 -4.368 28.532 1.00 98.19 224 GLU A C 1
ATOM 1725 O O . GLU A 1 224 ? -11.821 -3.779 27.962 1.00 98.19 224 GLU A O 1
ATOM 1730 N N . GLU A 1 225 ? -9.825 -4.821 27.882 1.00 98.31 225 GLU A N 1
ATOM 1731 C CA . GLU A 1 225 ? -9.726 -4.835 26.423 1.00 98.31 225 GLU A CA 1
ATOM 1732 C C . GLU A 1 225 ? -10.494 -6.030 25.857 1.00 98.31 225 GLU A C 1
ATOM 1734 O O . GLU A 1 225 ? -10.172 -7.187 26.142 1.00 98.31 225 GLU A O 1
ATOM 1739 N N . VAL A 1 226 ? -11.466 -5.755 24.990 1.00 98.38 226 VAL A N 1
ATOM 1740 C CA . VAL A 1 226 ? -12.157 -6.785 24.210 1.00 98.38 226 VAL A CA 1
ATOM 1741 C C . VAL A 1 226 ? -11.686 -6.713 22.770 1.00 98.38 226 VAL A C 1
ATOM 1743 O O . VAL A 1 226 ? -11.901 -5.712 22.090 1.00 98.38 226 VAL A O 1
ATOM 1746 N N . ARG A 1 227 ? -11.050 -7.790 22.304 1.00 98.56 227 ARG A N 1
ATOM 1747 C CA . ARG A 1 227 ? -10.533 -7.920 20.939 1.00 98.56 227 ARG A CA 1
ATOM 1748 C C . ARG A 1 227 ? -11.499 -8.738 20.090 1.00 98.56 227 ARG A C 1
ATOM 1750 O O . ARG A 1 227 ? -11.825 -9.868 20.446 1.00 98.56 227 ARG A O 1
ATOM 1757 N N . MET A 1 228 ? -11.918 -8.183 18.962 1.00 98.44 228 MET A N 1
ATOM 1758 C CA . MET A 1 228 ? -12.804 -8.825 17.987 1.00 98.44 228 MET A CA 1
ATOM 1759 C C . MET A 1 228 ? -12.128 -8.842 16.617 1.00 98.44 228 MET A C 1
ATOM 1761 O O . MET A 1 228 ? -11.362 -7.930 16.309 1.00 98.44 228 MET A O 1
ATOM 1765 N N . ASN A 1 229 ? -12.358 -9.873 15.802 1.00 98.44 229 ASN A N 1
ATOM 1766 C CA . ASN A 1 229 ? -11.719 -9.949 14.490 1.00 98.44 229 ASN A CA 1
ATOM 1767 C C . ASN A 1 229 ? -12.347 -8.904 13.559 1.00 98.44 229 ASN A C 1
ATOM 1769 O O . ASN A 1 229 ? -13.566 -8.752 13.529 1.00 98.44 229 ASN A O 1
ATOM 1773 N N . ILE A 1 230 ? -11.533 -8.192 12.778 1.00 98.25 230 ILE A N 1
ATOM 1774 C CA . ILE A 1 230 ? -12.039 -7.191 11.830 1.00 98.25 230 ILE A CA 1
ATOM 1775 C C . ILE A 1 230 ? -13.019 -7.795 10.797 1.00 98.25 230 ILE A C 1
ATOM 1777 O O . ILE A 1 230 ? -13.980 -7.142 10.388 1.00 98.25 230 ILE A O 1
ATOM 1781 N N . GLN A 1 231 ? -12.851 -9.080 10.461 1.00 98.38 231 GLN A N 1
ATOM 1782 C CA . GLN A 1 231 ? -13.752 -9.851 9.601 1.00 98.38 231 GLN A CA 1
ATOM 1783 C C . GLN A 1 231 ? -15.183 -9.936 10.154 1.00 98.38 231 GLN A C 1
ATOM 1785 O O . GLN A 1 231 ? -16.134 -9.985 9.374 1.00 98.38 231 GLN A O 1
ATOM 1790 N N . ASP A 1 232 ? -15.367 -9.907 11.478 1.00 98.00 232 ASP A N 1
ATOM 1791 C CA . ASP A 1 232 ? -16.696 -9.986 12.096 1.00 98.00 232 ASP A CA 1
ATOM 1792 C C . ASP A 1 232 ? -17.550 -8.741 11.784 1.00 98.00 232 ASP A C 1
ATOM 1794 O O . ASP A 1 232 ? -18.787 -8.820 11.765 1.00 98.00 232 ASP A O 1
ATOM 1798 N N . PHE A 1 233 ? -16.896 -7.612 11.484 1.00 97.75 233 PHE A N 1
ATOM 1799 C CA . PHE A 1 233 ? -17.523 -6.341 11.117 1.00 97.75 233 PHE A CA 1
ATOM 1800 C C . PHE A 1 233 ? -17.705 -6.210 9.607 1.00 97.75 233 PHE A C 1
ATOM 1802 O O . PHE A 1 233 ? -18.799 -5.876 9.157 1.00 97.75 233 PHE A O 1
ATOM 1809 N N . LEU A 1 234 ? -16.654 -6.505 8.842 1.00 97.38 234 LEU A N 1
ATOM 1810 C CA . LEU A 1 234 ? -16.582 -6.195 7.412 1.00 97.38 234 LEU A CA 1
ATOM 1811 C C . LEU A 1 234 ? -17.039 -7.345 6.498 1.00 97.38 234 LEU A C 1
ATOM 1813 O O . LEU A 1 234 ? -17.360 -7.116 5.334 1.00 97.38 234 LEU A O 1
ATOM 1817 N N . GLY A 1 235 ? -17.087 -8.582 7.007 1.00 97.50 235 GLY A N 1
ATOM 1818 C CA . GLY A 1 235 ? -17.277 -9.777 6.180 1.00 97.50 235 GLY A CA 1
ATOM 1819 C C . GLY A 1 235 ? -16.063 -10.078 5.292 1.00 97.50 235 GLY A C 1
ATOM 1820 O O . GLY A 1 235 ? -15.082 -9.346 5.314 1.00 97.50 235 GLY A O 1
ATOM 1821 N N . GLU A 1 236 ? -16.112 -11.170 4.520 1.00 95.81 236 GLU A N 1
ATOM 1822 C CA . GLU A 1 236 ? -15.001 -11.572 3.633 1.00 95.81 236 GLU A CA 1
ATOM 1823 C C . GLU A 1 236 ? -14.752 -10.554 2.513 1.00 95.81 236 GLU A C 1
ATOM 1825 O O . GLU A 1 236 ? -13.608 -10.172 2.287 1.00 95.81 236 GLU A O 1
ATOM 1830 N N . GLU A 1 237 ? -15.816 -10.055 1.875 1.00 94.94 237 GLU A N 1
ATOM 1831 C CA . GLU A 1 237 ? -15.718 -9.064 0.792 1.00 94.94 237 GLU A CA 1
ATOM 1832 C C . GLU A 1 237 ? -15.099 -7.743 1.269 1.00 94.94 237 GLU A C 1
ATOM 1834 O O . GLU A 1 237 ? -14.335 -7.124 0.541 1.00 94.94 237 GLU A O 1
ATOM 1839 N N . GLY A 1 238 ? -15.367 -7.329 2.513 1.00 95.44 238 GLY A N 1
AT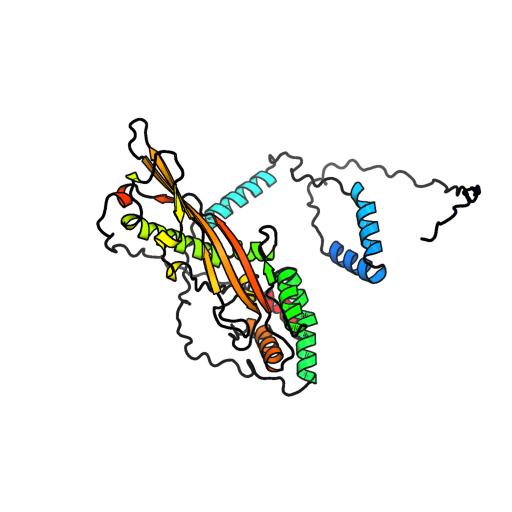OM 1840 C CA . GLY A 1 238 ? -14.788 -6.113 3.084 1.00 95.44 238 GLY A CA 1
ATOM 1841 C C . GLY A 1 238 ? -13.325 -6.254 3.524 1.00 95.44 238 GLY A C 1
ATOM 1842 O O . GLY A 1 238 ? -12.715 -5.259 3.923 1.00 95.44 238 GLY A O 1
ATOM 1843 N N . LEU A 1 239 ? -12.741 -7.459 3.487 1.00 96.94 239 LEU A N 1
ATOM 1844 C CA . LEU A 1 239 ? -11.304 -7.642 3.727 1.00 96.94 239 LEU A CA 1
ATOM 1845 C C . LEU A 1 239 ? -10.469 -7.417 2.469 1.00 96.94 239 LEU A C 1
ATOM 1847 O O . LEU A 1 239 ? -9.296 -7.064 2.586 1.00 96.94 239 LEU A O 1
ATOM 1851 N N . GLU A 1 240 ? -11.051 -7.623 1.292 1.00 96.75 240 GLU A N 1
ATOM 1852 C CA . GLU A 1 240 ? -10.401 -7.349 0.017 1.00 96.75 240 GLU A CA 1
ATOM 1853 C C . GLU A 1 240 ? -10.573 -5.869 -0.331 1.00 96.75 240 GLU A C 1
ATOM 1855 O O . GLU A 1 240 ? -11.672 -5.314 -0.300 1.00 96.75 240 GLU A O 1
ATOM 1860 N N . ARG A 1 241 ? -9.464 -5.193 -0.618 1.00 94.62 241 ARG A N 1
ATOM 1861 C CA . ARG A 1 241 ? -9.432 -3.754 -0.865 1.00 94.62 241 ARG A CA 1
ATOM 1862 C C . ARG A 1 241 ? -8.960 -3.486 -2.283 1.00 94.62 241 ARG A C 1
ATOM 1864 O O . ARG A 1 241 ? -7.962 -4.028 -2.740 1.00 94.62 241 ARG A O 1
ATOM 1871 N N . ARG A 1 242 ? -9.644 -2.577 -2.976 1.00 92.94 242 ARG A N 1
ATOM 1872 C CA . ARG A 1 242 ? -9.217 -2.059 -4.289 1.00 92.94 242 ARG A CA 1
ATOM 1873 C C . ARG A 1 242 ? -8.505 -0.714 -4.136 1.00 92.94 242 ARG A C 1
ATOM 1875 O O . ARG A 1 242 ? -8.791 0.242 -4.849 1.00 92.94 242 ARG A O 1
ATOM 1882 N N . THR A 1 243 ? -7.628 -0.618 -3.138 1.00 93.00 243 THR A N 1
ATOM 1883 C CA . THR A 1 243 ? -6.868 0.598 -2.839 1.00 93.00 243 THR A CA 1
ATOM 1884 C C . THR A 1 243 ? -5.919 0.919 -3.992 1.00 93.00 243 THR A C 1
ATOM 1886 O O . THR A 1 243 ? -4.978 0.171 -4.247 1.00 93.00 243 THR A O 1
ATOM 1889 N N . ASN A 1 244 ? -6.168 2.029 -4.681 1.00 94.00 244 ASN A N 1
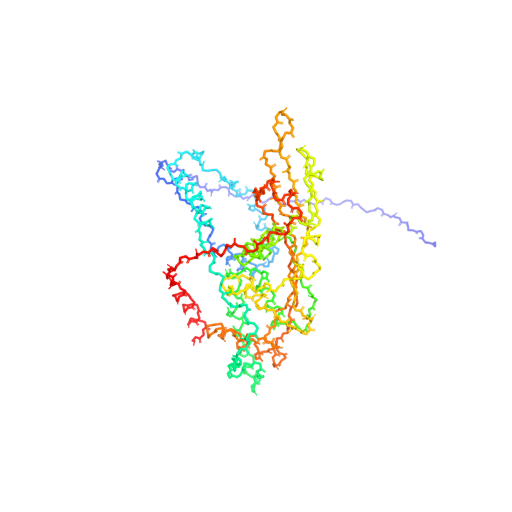ATOM 1890 C CA . ASN A 1 244 ? -5.316 2.529 -5.754 1.00 94.00 244 ASN A CA 1
ATOM 1891 C C . ASN A 1 244 ? -4.266 3.489 -5.178 1.00 94.00 244 ASN A C 1
ATOM 1893 O O . ASN A 1 244 ? -4.635 4.528 -4.634 1.00 94.00 244 ASN A O 1
ATOM 1897 N N . TYR A 1 245 ? -2.981 3.151 -5.301 1.00 95.25 245 TYR A N 1
ATOM 1898 C CA . TYR A 1 245 ? -1.890 4.065 -4.971 1.00 95.25 245 TYR A CA 1
ATOM 1899 C C . TYR A 1 245 ? -1.633 4.998 -6.163 1.00 95.25 245 TYR A C 1
ATOM 1901 O O . TYR A 1 245 ? -0.773 4.742 -6.994 1.00 95.25 245 TYR A O 1
ATOM 1909 N N . ASP A 1 246 ? -2.399 6.078 -6.280 1.00 90.88 246 ASP A N 1
ATOM 1910 C CA . ASP A 1 246 ? -2.375 6.996 -7.431 1.00 90.88 246 ASP A CA 1
ATOM 1911 C C . ASP A 1 246 ? -1.361 8.151 -7.302 1.00 90.88 246 ASP A C 1
ATOM 1913 O O . ASP A 1 246 ? -1.255 9.013 -8.176 1.00 90.88 246 ASP A O 1
ATOM 1917 N N . HIS A 1 247 ? -0.568 8.162 -6.230 1.00 90.69 247 HIS A N 1
ATOM 1918 C CA . HIS A 1 247 ? 0.432 9.192 -5.970 1.00 90.69 247 HIS A CA 1
ATOM 1919 C C . HIS A 1 247 ? 1.805 8.822 -6.547 1.00 90.69 247 HIS A C 1
ATOM 1921 O O . HIS A 1 247 ? 2.608 8.112 -5.943 1.00 90.69 247 HIS A O 1
ATOM 1927 N N . VAL A 1 248 ? 2.134 9.359 -7.721 1.00 89.94 248 VAL A N 1
ATOM 1928 C CA . VAL A 1 248 ? 3.416 9.070 -8.390 1.00 89.94 248 VAL A CA 1
ATOM 1929 C C . VAL A 1 248 ? 4.651 9.665 -7.707 1.00 89.94 248 VAL A C 1
ATOM 1931 O O . VAL A 1 248 ? 5.786 9.363 -8.084 1.00 89.94 248 VAL A O 1
ATOM 1934 N N . ASP A 1 249 ? 4.498 10.530 -6.706 1.00 92.62 249 ASP A N 1
ATOM 1935 C CA . ASP A 1 249 ? 5.604 11.047 -5.898 1.00 92.62 249 ASP A CA 1
ATOM 1936 C C . ASP A 1 249 ? 6.009 10.161 -4.720 1.00 92.62 249 ASP A C 1
ATOM 1938 O O . ASP A 1 249 ? 7.038 10.447 -4.101 1.00 92.62 249 ASP A O 1
ATOM 1942 N N . GLU A 1 250 ? 5.325 9.042 -4.491 1.00 95.69 250 GLU A N 1
ATOM 1943 C CA . GLU A 1 250 ? 5.686 8.048 -3.481 1.00 95.69 250 GLU A CA 1
ATOM 1944 C C . GLU A 1 250 ? 6.049 6.685 -4.090 1.00 95.69 250 GLU A C 1
ATOM 1946 O O . GLU A 1 250 ? 5.734 6.376 -5.238 1.00 95.69 250 GLU A O 1
ATOM 1951 N N . ALA A 1 251 ? 6.766 5.860 -3.322 1.00 97.25 251 ALA A N 1
ATOM 1952 C CA . ALA A 1 251 ? 7.156 4.533 -3.790 1.00 97.25 251 ALA A CA 1
ATOM 1953 C C . ALA A 1 251 ? 5.948 3.617 -4.081 1.00 97.25 251 ALA A C 1
ATOM 1955 O O . ALA A 1 251 ? 5.998 2.939 -5.107 1.00 97.25 251 ALA A O 1
ATOM 1956 N N . PRO A 1 252 ? 4.868 3.604 -3.265 1.00 97.75 252 PRO A N 1
ATOM 1957 C CA . PRO A 1 252 ? 3.667 2.833 -3.571 1.00 97.75 252 PRO A CA 1
ATOM 1958 C C . PRO A 1 252 ? 3.068 3.192 -4.926 1.00 97.75 252 PRO A C 1
ATOM 1960 O O . PRO A 1 252 ? 2.843 2.293 -5.723 1.00 97.75 252 PRO A O 1
ATOM 1963 N N . GLY A 1 253 ? 2.922 4.477 -5.259 1.00 95.50 253 GLY A N 1
ATOM 1964 C CA . GLY A 1 253 ? 2.292 4.842 -6.527 1.00 95.50 253 GLY A CA 1
ATOM 1965 C C . GLY A 1 253 ? 3.118 4.546 -7.776 1.00 95.50 253 GLY A C 1
ATOM 1966 O O . GLY A 1 253 ? 2.556 4.383 -8.852 1.00 95.50 253 GLY A O 1
ATOM 1967 N N . VAL A 1 254 ? 4.440 4.385 -7.654 1.00 95.69 254 VAL A N 1
ATOM 1968 C CA . VAL A 1 254 ? 5.285 3.907 -8.768 1.00 95.69 254 VAL A CA 1
ATOM 1969 C C . VAL A 1 254 ? 5.511 2.392 -8.768 1.00 95.69 254 VAL A C 1
ATOM 1971 O O . VAL A 1 254 ? 6.230 1.901 -9.639 1.00 95.69 254 VAL A O 1
ATOM 1974 N N . THR A 1 255 ? 4.991 1.648 -7.787 1.00 96.81 255 THR A N 1
ATOM 1975 C CA . THR A 1 255 ? 5.186 0.187 -7.705 1.00 96.81 255 THR A CA 1
ATOM 1976 C C . THR A 1 255 ? 3.901 -0.630 -7.655 1.00 96.81 255 THR A C 1
ATOM 1978 O O . THR A 1 255 ? 3.934 -1.749 -8.133 1.00 96.81 255 THR A O 1
ATOM 1981 N N . ALA A 1 256 ? 2.810 -0.093 -7.114 1.00 95.94 256 ALA A N 1
ATOM 1982 C CA . ALA A 1 256 ? 1.498 -0.732 -6.968 1.00 95.94 256 ALA A CA 1
ATOM 1983 C C . ALA A 1 256 ? 0.368 0.247 -7.352 1.00 95.94 256 ALA A C 1
ATOM 1985 O O . ALA A 1 256 ? -0.631 0.398 -6.636 1.00 95.94 256 ALA A O 1
ATOM 1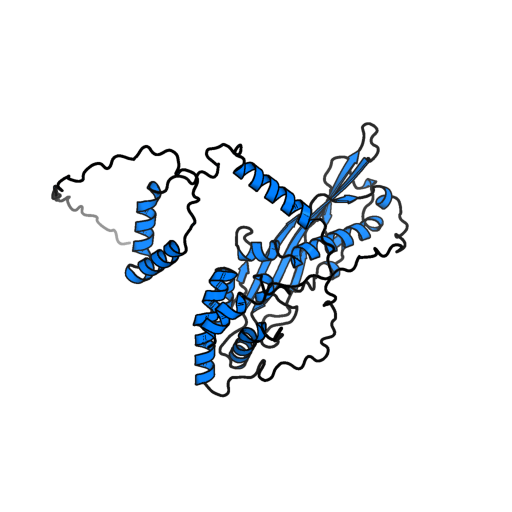986 N N . GLY A 1 257 ? 0.578 0.996 -8.437 1.00 91.25 257 GLY A N 1
ATOM 1987 C CA . GLY A 1 257 ? -0.431 1.900 -8.984 1.00 91.25 257 GLY A CA 1
ATOM 1988 C C . GLY A 1 257 ? -1.547 1.120 -9.680 1.00 91.25 257 GLY A C 1
ATOM 1989 O O . GLY A 1 257 ? -1.297 0.096 -10.303 1.00 91.25 257 GLY A O 1
ATOM 1990 N N . GLY A 1 258 ? -2.785 1.604 -9.601 1.00 88.62 258 GLY A N 1
ATOM 1991 C CA . GLY A 1 258 ? -3.946 0.892 -10.141 1.00 88.62 258 GLY A CA 1
ATOM 1992 C C . GLY A 1 258 ? -4.252 -0.413 -9.397 1.00 88.62 258 GLY A C 1
ATOM 1993 O O . GLY A 1 258 ? -3.705 -0.676 -8.333 1.00 88.62 258 GLY A O 1
ATOM 1994 N N . VAL A 1 259 ? -5.198 -1.195 -9.923 1.00 90.06 259 VAL A N 1
ATOM 1995 C CA . VAL A 1 259 ? -5.452 -2.595 -9.540 1.00 90.06 259 VAL A CA 1
ATOM 1996 C C . VAL A 1 259 ? -5.764 -3.341 -10.832 1.00 90.06 259 VAL A C 1
ATOM 1998 O O . VAL A 1 259 ? -6.753 -3.010 -11.495 1.00 90.06 259 VAL A O 1
ATOM 2001 N N . GLY A 1 260 ? -4.938 -4.314 -11.189 1.00 90.31 260 GLY A N 1
ATOM 2002 C CA . GLY A 1 260 ? -5.005 -5.054 -12.439 1.00 90.31 260 GLY A CA 1
ATOM 2003 C C . GLY A 1 260 ? -4.594 -6.516 -12.279 1.00 90.31 260 GLY A C 1
ATOM 2004 O O . GLY A 1 260 ? -4.945 -7.176 -11.300 1.00 90.31 260 GLY A O 1
ATOM 2005 N N . SER A 1 261 ? -3.933 -7.041 -13.306 1.00 90.50 261 SER A N 1
ATOM 2006 C CA . SER A 1 261 ? -3.502 -8.435 -13.377 1.00 90.50 261 SER A CA 1
ATOM 2007 C C . SER A 1 261 ? -2.227 -8.550 -14.200 1.00 90.50 261 SER A C 1
ATOM 2009 O O . SER A 1 261 ? -2.149 -7.951 -15.275 1.00 90.50 261 SER A O 1
ATOM 2011 N N . SER A 1 262 ? -1.327 -9.422 -13.764 1.00 90.12 262 SER A N 1
ATOM 2012 C CA . SER A 1 262 ? -0.026 -9.684 -14.382 1.00 90.12 262 SER A CA 1
ATOM 2013 C C . SER A 1 262 ? 0.116 -11.147 -14.817 1.00 90.12 262 SER A C 1
ATOM 2015 O O . SER A 1 262 ? -0.747 -11.990 -14.535 1.00 90.12 262 SER A O 1
ATOM 2017 N N . ASP A 1 263 ? 1.261 -11.511 -15.408 1.00 88.81 263 ASP A N 1
ATOM 2018 C CA . ASP A 1 263 ? 1.621 -12.923 -15.627 1.00 88.81 263 ASP A CA 1
ATOM 2019 C C . ASP A 1 263 ? 1.737 -13.726 -14.308 1.00 88.81 263 ASP A C 1
ATOM 2021 O O . ASP A 1 263 ? 1.788 -14.963 -14.316 1.00 88.81 263 ASP A O 1
ATOM 2025 N N . PHE A 1 264 ? 1.774 -13.040 -13.160 1.00 90.00 264 PHE A N 1
ATOM 2026 C CA . PHE A 1 264 ? 1.868 -13.628 -11.824 1.00 90.00 264 PHE A CA 1
ATOM 2027 C C . PHE A 1 264 ? 0.532 -13.714 -11.074 1.00 90.00 264 PHE A C 1
ATOM 2029 O O . PHE A 1 264 ? 0.504 -14.261 -9.968 1.00 90.00 264 PHE A O 1
ATOM 2036 N N . GLY A 1 265 ? -0.563 -13.266 -11.689 1.00 92.31 265 GLY A N 1
ATOM 2037 C CA . GLY A 1 265 ? -1.906 -13.279 -11.116 1.00 92.31 265 GLY A CA 1
ATOM 2038 C C . GLY A 1 265 ? -2.483 -11.879 -10.941 1.00 92.31 265 GLY A C 1
ATOM 2039 O O . GLY A 1 265 ? -1.862 -10.886 -11.315 1.00 92.31 265 GLY A O 1
ATOM 2040 N N . ASP A 1 266 ? -3.691 -11.832 -10.388 1.00 94.56 266 ASP A N 1
ATOM 2041 C CA . ASP A 1 266 ? -4.393 -10.583 -10.106 1.00 94.56 266 ASP A CA 1
ATOM 2042 C C . ASP A 1 266 ? -3.713 -9.832 -8.958 1.00 94.56 266 ASP A C 1
ATOM 2044 O O . ASP A 1 266 ? -3.289 -10.446 -7.968 1.00 94.56 266 ASP A O 1
ATOM 2048 N N . ASP A 1 267 ? -3.640 -8.507 -9.073 1.00 95.06 267 ASP A N 1
ATOM 2049 C CA . ASP A 1 267 ? -3.124 -7.690 -7.987 1.00 95.06 267 ASP A CA 1
ATOM 2050 C C . ASP A 1 267 ? -4.107 -7.725 -6.824 1.00 95.06 267 ASP A C 1
ATOM 2052 O O . ASP A 1 267 ? -5.324 -7.592 -6.978 1.00 95.06 267 ASP A O 1
ATOM 2056 N N . TYR A 1 268 ? -3.575 -7.850 -5.619 1.00 94.88 268 TYR A N 1
ATOM 2057 C CA . TYR A 1 268 ? -4.369 -8.164 -4.449 1.00 94.88 268 TYR A CA 1
ATOM 2058 C C . TYR A 1 268 ? -3.984 -7.266 -3.286 1.00 94.88 268 TYR A C 1
ATOM 2060 O O . TYR A 1 268 ? -2.832 -7.254 -2.850 1.00 94.88 268 TYR A O 1
ATOM 2068 N N . ARG A 1 269 ? -4.958 -6.529 -2.739 1.00 97.06 269 ARG A N 1
ATOM 2069 C CA . ARG A 1 269 ? -4.789 -5.847 -1.453 1.00 97.06 269 ARG A CA 1
ATOM 2070 C C . ARG A 1 269 ? -5.773 -6.412 -0.443 1.00 97.06 269 ARG A C 1
ATOM 2072 O O . ARG A 1 269 ? -6.970 -6.475 -0.703 1.00 97.06 269 ARG A O 1
ATOM 2079 N N . GLN A 1 270 ? -5.274 -6.798 0.721 1.00 97.62 270 GLN A N 1
ATOM 2080 C CA . GLN A 1 270 ? -6.082 -7.345 1.804 1.00 97.62 270 GLN A CA 1
ATOM 2081 C C . GLN A 1 270 ? -5.752 -6.683 3.126 1.00 97.62 270 GLN A C 1
ATOM 2083 O O . GLN A 1 270 ? -4.602 -6.336 3.397 1.00 97.62 270 GLN A O 1
ATOM 2088 N N . ILE A 1 271 ? -6.773 -6.585 3.970 1.00 98.44 271 ILE A N 1
ATOM 2089 C CA . ILE A 1 271 ? -6.629 -6.241 5.376 1.00 98.44 271 ILE A CA 1
ATOM 2090 C C . ILE A 1 271 ? -6.964 -7.424 6.285 1.00 98.44 271 ILE A C 1
ATOM 2092 O O . ILE A 1 271 ? -7.749 -8.312 5.954 1.00 98.44 271 ILE A O 1
ATOM 2096 N N . SER A 1 272 ? -6.367 -7.419 7.467 1.00 98.44 272 SER A N 1
ATOM 2097 C CA . SER A 1 272 ? -6.617 -8.367 8.548 1.00 98.44 272 SER A CA 1
ATOM 2098 C C . SER A 1 272 ? -6.417 -7.674 9.896 1.00 98.44 272 SER A C 1
ATOM 2100 O O . SER A 1 272 ? -5.998 -6.520 9.940 1.00 98.44 272 SER A O 1
ATOM 2102 N N . GLY A 1 273 ? -6.715 -8.361 10.998 1.00 98.19 273 GLY A N 1
ATOM 2103 C CA . GLY A 1 273 ? -6.406 -7.878 12.342 1.00 98.19 273 GLY A CA 1
ATOM 2104 C C . GLY A 1 273 ? -7.631 -7.764 13.238 1.00 98.19 273 GLY A C 1
ATOM 2105 O O . GLY A 1 273 ? -8.551 -8.585 13.155 1.00 98.19 273 GLY A O 1
ATOM 2106 N N . TYR A 1 274 ? -7.615 -6.784 14.140 1.00 98.62 274 TYR A N 1
ATOM 2107 C CA . TYR A 1 274 ? -8.545 -6.724 15.263 1.00 98.62 274 TYR A CA 1
ATOM 2108 C C . TYR A 1 274 ? -9.119 -5.331 15.493 1.00 98.62 274 TYR A C 1
ATOM 2110 O O . TYR A 1 274 ? -8.479 -4.307 15.259 1.00 98.62 274 TYR A O 1
ATOM 2118 N N . VAL A 1 275 ? -10.326 -5.318 16.045 1.00 98.56 275 VAL A N 1
ATOM 2119 C CA . VAL A 1 275 ? -10.940 -4.154 16.675 1.00 98.56 275 VAL A CA 1
ATOM 2120 C C . VAL A 1 275 ? -10.873 -4.363 18.182 1.00 98.56 275 VAL A C 1
ATOM 2122 O O . VAL A 1 275 ? -11.310 -5.396 18.691 1.00 98.56 275 VAL A O 1
ATOM 2125 N N . VAL A 1 276 ? -10.296 -3.401 18.891 1.00 98.62 276 VAL A N 1
ATOM 2126 C CA . VAL A 1 276 ? -10.108 -3.423 20.340 1.00 98.62 276 VAL A CA 1
ATOM 2127 C C . VAL A 1 276 ? -11.035 -2.395 20.965 1.00 98.62 276 VAL A C 1
ATOM 2129 O O . VAL A 1 276 ? -10.931 -1.204 20.675 1.00 98.62 276 VAL A O 1
ATOM 2132 N N . PHE A 1 277 ? -11.932 -2.853 21.831 1.00 98.44 277 PHE A N 1
ATOM 2133 C CA . PHE A 1 277 ? -12.823 -1.994 22.599 1.00 98.44 277 PHE A CA 1
ATOM 2134 C C . PHE A 1 277 ? -12.362 -1.898 24.048 1.00 98.44 277 PHE A C 1
ATOM 2136 O O . PHE A 1 277 ? -12.000 -2.908 24.651 1.00 98.44 277 PHE A O 1
ATOM 2143 N N . VAL A 1 278 ? -12.442 -0.697 24.617 1.00 98.44 278 VAL A N 1
ATOM 2144 C CA . VAL A 1 278 ? -12.270 -0.449 26.053 1.00 98.44 278 VAL A CA 1
ATOM 2145 C C . VAL A 1 278 ? -13.467 0.347 26.544 1.00 98.44 278 VAL A C 1
ATOM 2147 O O . VAL A 1 278 ? -13.761 1.422 26.025 1.00 98.44 278 VAL A O 1
ATOM 2150 N N . ARG A 1 279 ? -14.169 -0.183 27.544 1.00 98.25 279 ARG A N 1
ATOM 2151 C CA . ARG A 1 279 ? -15.318 0.478 28.169 1.00 98.25 279 ARG A CA 1
ATOM 2152 C C . ARG A 1 279 ? -14.906 1.098 29.494 1.00 98.25 279 ARG A C 1
ATOM 2154 O O . ARG A 1 279 ? -14.441 0.390 30.384 1.00 98.25 279 ARG A O 1
ATOM 2161 N N . GLU A 1 280 ? -15.173 2.381 29.670 1.00 98.19 280 GLU A N 1
ATOM 2162 C CA . GLU A 1 280 ? -14.969 3.075 30.939 1.00 98.19 280 GLU A CA 1
ATOM 2163 C C . GLU A 1 280 ? -16.295 3.262 31.683 1.00 98.19 280 GLU A C 1
ATOM 2165 O O . GLU A 1 280 ? -17.365 3.420 31.085 1.00 98.19 280 GLU A O 1
ATOM 2170 N N . VAL A 1 281 ? -16.236 3.196 33.015 1.00 98.19 281 VAL A N 1
ATOM 2171 C CA . VAL A 1 281 ? -17.395 3.369 33.897 1.00 98.19 281 VAL A CA 1
ATOM 2172 C C . VAL A 1 281 ? -17.070 4.307 35.053 1.00 98.19 281 VAL A C 1
ATOM 2174 O O . VAL A 1 281 ? -15.927 4.393 35.502 1.00 98.19 281 VAL A O 1
ATOM 2177 N N . ASP A 1 282 ? -18.094 4.970 35.583 1.00 97.44 282 ASP A N 1
ATOM 2178 C CA . ASP A 1 282 ? -17.983 5.764 36.803 1.00 97.44 282 ASP A CA 1
ATOM 2179 C C . ASP A 1 282 ? -17.984 4.894 38.080 1.00 97.44 282 ASP A C 1
ATOM 2181 O O . ASP A 1 282 ? -18.136 3.671 38.048 1.00 97.44 282 ASP A O 1
ATOM 2185 N N . GLY A 1 283 ? -17.859 5.531 39.251 1.00 95.81 283 GLY A N 1
ATOM 2186 C CA . GLY A 1 283 ? -17.875 4.842 40.549 1.00 95.81 283 GLY A CA 1
ATOM 2187 C C . GLY A 1 283 ? -19.193 4.132 40.901 1.00 95.81 283 GLY A C 1
ATOM 2188 O O . GLY A 1 283 ? -19.235 3.401 41.889 1.00 95.81 283 GLY A O 1
ATOM 2189 N N . SER A 1 284 ? -20.263 4.338 40.124 1.00 96.50 284 SER A N 1
ATOM 2190 C CA . SER A 1 284 ? -21.532 3.607 40.238 1.00 96.50 284 SER A CA 1
ATOM 2191 C C . SER A 1 284 ? -21.633 2.417 39.274 1.00 96.50 284 SER A C 1
ATOM 2193 O O . SER A 1 284 ? -22.592 1.650 39.353 1.00 96.50 284 SER A O 1
ATOM 2195 N N . GLY A 1 285 ? -20.645 2.240 38.388 1.00 94.88 285 GLY A N 1
ATOM 2196 C CA . GLY A 1 285 ? -20.632 1.218 37.343 1.00 94.88 285 GLY A CA 1
ATOM 2197 C C . GLY A 1 285 ? -21.385 1.618 36.070 1.00 94.88 285 GLY A C 1
ATOM 2198 O O . GLY A 1 285 ? -21.578 0.776 35.190 1.00 94.88 285 GLY A O 1
ATOM 2199 N N . LYS A 1 286 ? -21.821 2.879 35.946 1.00 95.88 286 LYS A N 1
ATOM 2200 C CA . LYS A 1 286 ? -22.462 3.385 34.727 1.00 95.88 286 LYS A CA 1
ATOM 2201 C C . LYS A 1 286 ? -21.392 3.674 33.676 1.00 95.88 286 LYS A C 1
ATOM 2203 O O . LYS A 1 286 ? -20.404 4.329 33.986 1.00 95.88 286 LYS A O 1
ATOM 2208 N N . THR A 1 287 ? -21.607 3.226 32.438 1.00 96.62 287 THR A N 1
ATOM 2209 C CA . THR A 1 287 ? -20.721 3.542 31.305 1.00 96.62 287 THR A CA 1
ATOM 2210 C C . THR A 1 287 ? -20.629 5.046 31.094 1.00 96.62 287 THR A C 1
ATOM 2212 O O . THR A 1 287 ? -21.663 5.705 30.962 1.00 96.62 287 THR A O 1
ATOM 2215 N N . THR A 1 288 ? -19.405 5.568 31.065 1.00 96.62 288 THR A N 1
ATOM 2216 C CA . THR A 1 288 ? -19.122 6.956 30.679 1.00 96.62 288 THR A CA 1
ATOM 2217 C C . THR A 1 288 ? -18.696 7.020 29.224 1.00 96.62 288 THR A C 1
ATOM 2219 O O . THR A 1 288 ? -19.229 7.839 28.484 1.00 96.62 288 THR A O 1
ATOM 2222 N N . ASP A 1 289 ? -17.829 6.094 28.804 1.00 97.12 289 ASP A N 1
ATOM 2223 C CA . ASP A 1 289 ? -17.203 6.106 27.487 1.00 97.12 289 ASP A CA 1
ATOM 2224 C C . ASP A 1 289 ? -16.962 4.683 26.972 1.00 97.12 289 ASP A C 1
ATOM 2226 O O . ASP A 1 289 ? -16.810 3.724 27.739 1.00 97.12 289 ASP A O 1
ATOM 2230 N N . VAL A 1 290 ? -16.901 4.552 25.649 1.00 97.75 290 VAL A N 1
ATOM 2231 C CA . VAL A 1 290 ? -16.367 3.372 24.969 1.00 97.75 290 VAL A CA 1
ATOM 2232 C C . VAL A 1 290 ? -15.368 3.856 23.931 1.00 97.75 290 VAL A C 1
ATOM 2234 O O . VAL A 1 290 ? -15.698 4.683 23.084 1.00 97.75 290 VAL A O 1
ATOM 2237 N N . PHE A 1 291 ? -14.147 3.343 23.983 1.00 98.12 291 PHE A N 1
ATOM 2238 C CA . PHE A 1 291 ? -13.107 3.632 23.006 1.00 98.12 291 PHE A CA 1
ATOM 2239 C C . PHE A 1 291 ? -12.911 2.438 22.088 1.00 98.12 291 PHE A C 1
ATOM 2241 O O . PHE A 1 291 ? -12.921 1.294 22.538 1.00 98.12 291 PHE A O 1
ATOM 2248 N N . MET A 1 292 ? -12.712 2.724 20.808 1.00 98.12 292 MET A N 1
ATOM 2249 C CA . MET A 1 292 ? -12.373 1.751 19.784 1.00 98.12 292 MET A CA 1
ATOM 2250 C C . MET A 1 292 ? -10.993 2.068 19.209 1.00 98.12 292 MET A C 1
ATOM 2252 O O . MET A 1 292 ? -10.744 3.185 18.761 1.00 98.12 292 MET A O 1
ATOM 2256 N N . THR A 1 293 ? -10.126 1.069 19.168 1.00 98.44 293 THR A N 1
ATOM 2257 C CA . THR A 1 293 ? -8.825 1.094 18.492 1.00 98.44 293 THR A CA 1
ATOM 2258 C C . THR A 1 293 ? -8.829 -0.013 17.443 1.00 98.44 293 THR A C 1
ATOM 2260 O O . THR A 1 293 ? -9.351 -1.094 17.695 1.00 98.44 293 THR A O 1
ATOM 2263 N N . THR A 1 294 ? -8.267 0.226 16.263 1.00 98.31 294 THR A N 1
ATOM 2264 C CA . THR A 1 294 ? -8.117 -0.805 15.225 1.00 98.31 294 THR A CA 1
ATOM 2265 C C . THR A 1 294 ? -6.644 -1.153 15.063 1.00 98.31 294 THR A C 1
ATOM 2267 O O . THR A 1 294 ? -5.807 -0.257 15.010 1.00 98.31 294 THR A O 1
ATOM 2270 N N . GLU A 1 295 ? -6.334 -2.447 15.021 1.00 98.38 295 GLU A N 1
ATOM 2271 C CA . GLU A 1 295 ? -5.024 -3.018 14.697 1.00 98.38 295 GLU A CA 1
ATOM 2272 C C . GLU A 1 295 ? -5.171 -3.675 13.313 1.00 98.38 295 GLU A C 1
ATOM 2274 O O . GLU A 1 295 ? -5.730 -4.766 13.216 1.00 98.38 295 GLU A O 1
ATOM 2279 N N . ILE A 1 296 ? -4.760 -2.988 12.243 1.00 98.50 296 ILE A N 1
ATOM 2280 C CA . ILE A 1 296 ? -5.008 -3.381 10.847 1.00 98.50 296 ILE A CA 1
ATOM 2281 C C . ILE A 1 296 ? -3.695 -3.812 10.191 1.00 98.50 296 ILE A C 1
ATOM 2283 O O . ILE A 1 296 ? -2.818 -2.982 9.966 1.00 98.50 296 ILE A O 1
ATOM 2287 N N . GLY A 1 297 ? -3.586 -5.088 9.832 1.00 98.56 297 GLY A N 1
ATOM 2288 C CA . GLY A 1 297 ? -2.498 -5.609 9.009 1.00 98.56 297 GLY A CA 1
ATOM 2289 C C . GLY A 1 297 ? -2.864 -5.553 7.532 1.00 98.56 297 GLY A C 1
ATOM 2290 O O . GLY A 1 297 ? -3.843 -6.175 7.120 1.00 98.56 297 GLY A O 1
ATOM 2291 N N . PHE A 1 298 ? -2.082 -4.828 6.742 1.00 98.56 298 PHE A N 1
ATOM 2292 C CA . PHE A 1 298 ? -2.213 -4.716 5.293 1.00 98.56 298 PHE A CA 1
ATOM 2293 C C . PHE A 1 298 ? -1.294 -5.715 4.592 1.00 98.56 298 PHE A C 1
ATOM 2295 O O . PHE A 1 298 ? -0.153 -5.927 5.000 1.00 98.56 298 PHE A O 1
ATOM 2302 N N . THR A 1 299 ? -1.781 -6.296 3.502 1.00 98.56 299 THR A N 1
ATOM 2303 C CA . THR A 1 299 ? -1.000 -7.075 2.538 1.00 98.56 299 THR A CA 1
ATOM 2304 C C . THR A 1 299 ? -1.280 -6.530 1.148 1.00 98.56 299 THR A C 1
ATOM 2306 O O . THR A 1 299 ? -2.431 -6.520 0.728 1.00 98.56 299 THR A O 1
ATOM 2309 N N . VAL A 1 300 ? -0.241 -6.091 0.444 1.00 98.25 300 VAL A N 1
ATOM 2310 C CA . VAL A 1 300 ? -0.297 -5.651 -0.955 1.00 98.25 300 VAL A CA 1
ATOM 2311 C C . VAL A 1 300 ? 0.560 -6.609 -1.767 1.00 98.25 300 VAL A C 1
ATOM 2313 O O . VAL A 1 300 ? 1.770 -6.646 -1.568 1.00 98.25 300 VAL A O 1
ATOM 2316 N N . ALA A 1 301 ? -0.056 -7.404 -2.631 1.00 98.00 301 ALA A N 1
ATOM 2317 C CA . ALA A 1 301 ? 0.612 -8.245 -3.612 1.00 98.00 301 ALA A CA 1
ATOM 2318 C C . ALA A 1 301 ? 0.364 -7.658 -5.002 1.00 98.00 301 ALA A C 1
ATOM 2320 O O . ALA A 1 301 ? -0.784 -7.450 -5.384 1.00 98.00 301 ALA A O 1
ATOM 2321 N N . ASP A 1 302 ? 1.439 -7.357 -5.714 1.00 97.38 302 ASP A N 1
ATOM 2322 C CA . ASP A 1 302 ? 1.405 -6.608 -6.970 1.00 97.38 302 ASP A CA 1
ATOM 2323 C C . ASP A 1 302 ? 2.624 -6.988 -7.828 1.00 97.38 302 ASP A C 1
ATOM 2325 O O . ASP A 1 302 ? 3.513 -7.722 -7.365 1.00 97.38 302 ASP A O 1
ATOM 2329 N N . ALA A 1 303 ? 2.695 -6.504 -9.063 1.00 96.38 303 ALA A N 1
ATOM 2330 C CA . ALA A 1 303 ? 3.833 -6.698 -9.941 1.00 96.38 303 ALA A CA 1
ATOM 2331 C C . ALA A 1 303 ? 4.263 -5.391 -10.613 1.00 96.38 303 ALA A C 1
ATOM 2333 O O . ALA A 1 303 ? 3.462 -4.568 -11.025 1.00 96.38 303 ALA A O 1
ATOM 2334 N N . ILE A 1 304 ? 5.578 -5.213 -10.784 1.00 96.69 304 ILE A N 1
ATOM 2335 C CA . ILE A 1 304 ? 6.056 -4.226 -11.758 1.00 96.69 304 ILE A CA 1
ATOM 2336 C C . ILE A 1 304 ? 5.821 -4.818 -13.141 1.00 96.69 304 ILE A C 1
ATOM 2338 O O . ILE A 1 304 ? 6.642 -5.620 -13.597 1.00 96.69 304 ILE A O 1
ATOM 2342 N N . ASP A 1 305 ? 4.724 -4.422 -13.764 1.00 94.12 305 ASP A N 1
ATOM 2343 C CA . ASP A 1 305 ? 4.358 -4.716 -15.141 1.00 94.12 305 ASP A CA 1
ATOM 2344 C C . ASP A 1 305 ? 3.908 -3.436 -15.853 1.00 94.12 305 ASP A C 1
ATOM 2346 O O . ASP A 1 305 ? 3.627 -2.401 -15.244 1.00 94.12 305 ASP A O 1
ATOM 2350 N N . PHE A 1 306 ? 3.943 -3.473 -17.177 1.00 95.06 306 PHE A N 1
ATOM 2351 C CA . PHE A 1 306 ? 3.437 -2.389 -18.007 1.00 95.06 306 PHE A CA 1
ATOM 2352 C C . PHE A 1 306 ? 2.588 -2.913 -19.173 1.00 95.06 306 PHE A C 1
ATOM 2354 O O . PHE A 1 306 ? 2.006 -2.095 -19.890 1.00 95.06 306 PHE A O 1
ATOM 2361 N N . CYS A 1 307 ? 2.514 -4.236 -19.391 1.00 92.75 307 CYS A N 1
ATOM 2362 C CA . CYS A 1 307 ? 1.776 -4.881 -20.475 1.00 92.75 307 CYS A CA 1
ATOM 2363 C C . CYS A 1 307 ? 1.088 -6.205 -20.073 1.00 92.75 307 CYS A C 1
ATOM 2365 O O . CYS A 1 307 ? 1.683 -7.272 -20.219 1.00 92.75 307 CYS A O 1
ATOM 2367 N N . PRO A 1 308 ? -0.226 -6.187 -19.771 1.00 86.50 308 PRO A N 1
ATOM 2368 C CA . PRO A 1 308 ? -1.139 -5.044 -19.863 1.00 86.50 308 PRO A CA 1
ATOM 2369 C C . PRO A 1 308 ? -0.966 -4.070 -18.687 1.00 86.50 308 PRO A C 1
ATOM 2371 O O . PRO A 1 308 ? -0.834 -4.502 -17.559 1.00 86.50 308 PRO A O 1
ATOM 2374 N N . GLY A 1 309 ? -1.034 -2.760 -18.937 1.00 84.38 309 GLY A N 1
ATOM 2375 C CA . GLY A 1 309 ? -0.967 -1.739 -17.884 1.00 84.38 309 GLY A CA 1
ATOM 2376 C C . GLY A 1 309 ? -1.599 -0.412 -18.312 1.00 84.38 309 GLY A C 1
ATOM 2377 O O . GLY A 1 309 ? -2.081 -0.284 -19.442 1.00 84.38 309 GLY A O 1
ATOM 2378 N N . ASP A 1 310 ? -1.597 0.585 -17.423 1.00 87.06 310 ASP A N 1
ATOM 2379 C CA . ASP A 1 310 ? -1.960 1.967 -17.765 1.00 87.06 310 ASP A CA 1
ATOM 2380 C C . ASP A 1 310 ? -0.709 2.739 -18.213 1.00 87.06 310 ASP A C 1
ATOM 2382 O O . ASP A 1 310 ? 0.366 2.652 -17.617 1.00 87.06 310 ASP A O 1
ATOM 2386 N N . ALA A 1 311 ? -0.844 3.519 -19.283 1.00 90.38 311 ALA A N 1
ATOM 2387 C CA . ALA A 1 311 ? 0.216 4.417 -19.718 1.00 90.38 311 ALA A CA 1
ATOM 2388 C C . ALA A 1 311 ? 0.389 5.611 -18.770 1.00 90.38 311 ALA A C 1
ATOM 2390 O O . ALA A 1 311 ? 1.445 6.248 -18.787 1.00 90.38 311 ALA A O 1
ATOM 2391 N N . GLY A 1 312 ? -0.633 5.911 -17.970 1.00 89.38 312 GLY A N 1
ATOM 2392 C CA . GLY A 1 312 ? -0.639 7.023 -17.044 1.00 89.38 312 GLY A CA 1
ATOM 2393 C C . GLY A 1 312 ? -0.790 8.376 -17.736 1.00 89.38 312 GLY A C 1
ATOM 2394 O O . GLY A 1 312 ? -1.114 8.495 -18.930 1.00 89.38 312 GLY A O 1
ATOM 2395 N N . LEU A 1 313 ? -0.552 9.433 -16.967 1.00 89.31 313 LEU A N 1
ATOM 2396 C CA . LEU A 1 313 ? -0.566 10.811 -17.450 1.00 89.31 313 LEU A CA 1
ATOM 2397 C C . LEU A 1 313 ? 0.591 11.073 -18.439 1.00 89.31 313 LEU A C 1
ATOM 2399 O O . LEU A 1 313 ? 1.597 10.360 -18.424 1.00 89.31 313 LEU A O 1
ATOM 2403 N N . PRO A 1 314 ? 0.493 12.090 -19.318 1.00 90.62 314 PRO A N 1
ATOM 2404 C CA . PRO A 1 314 ? 1.533 12.395 -20.311 1.00 90.62 314 PRO A CA 1
ATOM 2405 C C . PRO A 1 314 ? 2.959 12.504 -19.743 1.00 90.62 314 PRO A C 1
ATOM 2407 O O . PRO A 1 314 ? 3.934 12.177 -20.419 1.00 90.62 314 PRO A O 1
ATOM 2410 N N . GLU A 1 315 ? 3.102 12.948 -18.498 1.00 88.62 315 GLU A N 1
ATOM 2411 C CA . GLU A 1 315 ? 4.380 13.062 -17.802 1.00 88.62 315 GLU A CA 1
ATOM 2412 C C . GLU A 1 315 ? 4.955 11.693 -17.411 1.00 88.62 315 GLU A C 1
ATOM 2414 O O . GLU A 1 315 ? 6.158 11.461 -17.569 1.00 88.62 315 GLU A O 1
ATOM 2419 N N . GLU A 1 316 ? 4.101 10.772 -16.962 1.00 91.00 316 GLU A N 1
ATOM 2420 C CA . GLU A 1 316 ? 4.447 9.390 -16.604 1.00 91.00 316 GLU A CA 1
ATOM 2421 C C . GLU A 1 316 ? 4.833 8.583 -17.848 1.00 91.00 316 GLU A C 1
ATOM 2423 O O . GLU A 1 316 ? 5.778 7.788 -17.812 1.00 91.00 316 GLU A O 1
ATOM 2428 N N . GLN A 1 317 ? 4.202 8.887 -18.988 1.00 93.94 317 GLN A N 1
ATOM 2429 C CA . GLN A 1 317 ? 4.482 8.277 -20.291 1.00 93.94 317 GLN A CA 1
ATOM 2430 C C . GLN A 1 317 ? 5.948 8.381 -20.724 1.00 93.94 317 GLN A C 1
ATOM 2432 O O . GLN A 1 317 ? 6.424 7.534 -21.480 1.00 93.94 317 GLN A O 1
ATOM 2437 N N . LYS A 1 318 ? 6.719 9.347 -20.204 1.00 92.94 318 LYS A N 1
ATOM 2438 C CA . LYS A 1 318 ? 8.175 9.424 -20.434 1.00 92.94 318 LYS A CA 1
ATOM 2439 C C . LYS A 1 318 ? 8.922 8.175 -19.936 1.00 92.94 318 LYS A C 1
ATOM 2441 O O . LYS A 1 318 ? 9.970 7.838 -20.495 1.00 92.94 318 LYS A O 1
ATOM 2446 N N . ALA A 1 319 ? 8.401 7.509 -18.906 1.00 94.81 319 ALA A N 1
ATOM 2447 C CA . ALA A 1 319 ? 8.927 6.263 -18.357 1.00 94.81 319 ALA A CA 1
ATOM 2448 C C . ALA A 1 319 ? 8.072 5.050 -18.755 1.00 94.81 319 ALA A C 1
ATOM 2450 O O . ALA A 1 319 ? 8.627 4.060 -19.227 1.00 94.81 319 ALA A O 1
ATOM 2451 N N . THR A 1 320 ? 6.743 5.122 -18.635 1.00 95.69 320 THR A N 1
ATOM 2452 C CA . THR A 1 320 ? 5.864 3.958 -18.857 1.00 95.69 320 THR A CA 1
ATOM 2453 C C . THR A 1 320 ? 5.850 3.500 -20.321 1.00 95.69 320 THR A C 1
ATOM 2455 O O . THR A 1 320 ? 5.893 2.299 -20.580 1.00 95.69 320 THR A O 1
ATOM 2458 N N . LEU A 1 321 ? 5.910 4.412 -21.308 1.00 96.56 321 LEU A N 1
ATOM 2459 C CA . LEU A 1 321 ? 5.986 4.028 -22.726 1.00 96.56 321 LEU A CA 1
ATOM 2460 C C . LEU A 1 321 ? 7.226 3.177 -23.030 1.00 96.56 321 LEU A C 1
ATOM 2462 O O . LEU A 1 321 ? 7.056 2.055 -23.503 1.00 96.56 321 LEU A O 1
ATOM 2466 N N . PRO A 1 322 ? 8.474 3.629 -22.791 1.00 97.62 322 PRO A N 1
ATOM 2467 C CA . PRO A 1 322 ? 9.629 2.793 -23.089 1.00 97.62 322 PRO A CA 1
ATOM 2468 C C . PRO A 1 322 ? 9.656 1.492 -22.274 1.00 97.62 322 PRO A C 1
ATOM 2470 O O . PRO A 1 322 ? 10.107 0.490 -22.821 1.00 97.62 322 PRO A O 1
ATOM 2473 N N . LEU A 1 323 ? 9.165 1.474 -21.028 1.00 97.94 323 LEU A N 1
ATOM 2474 C CA . LEU A 1 323 ? 9.082 0.248 -20.219 1.00 97.94 323 LEU A CA 1
ATOM 2475 C C . LEU A 1 323 ? 8.085 -0.757 -20.820 1.00 97.94 323 LEU A C 1
ATOM 2477 O O . LEU A 1 323 ? 8.491 -1.873 -21.136 1.00 97.94 323 LEU A O 1
ATOM 2481 N N . SER A 1 324 ? 6.862 -0.323 -21.142 1.00 97.62 324 SER A N 1
ATOM 2482 C CA . SER A 1 324 ? 5.850 -1.156 -21.818 1.00 97.62 324 SER A CA 1
ATOM 2483 C C . SER A 1 324 ? 6.378 -1.766 -23.124 1.00 97.62 324 SER A C 1
ATOM 2485 O O . SER A 1 324 ? 6.201 -2.948 -23.413 1.00 97.62 324 SER A O 1
ATOM 2487 N N . ARG A 1 325 ? 7.121 -0.988 -23.919 1.00 98.06 325 ARG A N 1
ATOM 2488 C CA . ARG A 1 325 ? 7.713 -1.474 -25.172 1.00 98.06 325 ARG A CA 1
ATOM 2489 C C . ARG A 1 325 ? 8.863 -2.448 -24.936 1.00 98.06 325 ARG A C 1
ATOM 2491 O O . ARG A 1 325 ? 9.058 -3.357 -25.746 1.00 98.06 325 ARG A O 1
ATOM 2498 N N . LEU A 1 326 ? 9.645 -2.273 -23.867 1.00 98.31 326 LEU A N 1
ATOM 2499 C CA . LEU A 1 326 ? 10.693 -3.223 -23.482 1.00 98.31 326 LEU A CA 1
ATOM 2500 C C . LEU A 1 326 ? 10.082 -4.568 -23.086 1.00 98.31 326 LEU A C 1
ATOM 2502 O O . LEU A 1 326 ? 10.579 -5.597 -23.539 1.00 98.31 326 LEU A O 1
ATOM 2506 N N . GLU A 1 327 ? 9.001 -4.557 -22.313 1.00 97.31 327 GLU A N 1
ATOM 2507 C CA . GLU A 1 327 ? 8.238 -5.747 -21.922 1.00 97.31 327 GLU A CA 1
ATOM 2508 C C . GLU A 1 327 ? 7.631 -6.455 -23.131 1.00 97.31 327 GLU A C 1
ATOM 2510 O O . GLU A 1 327 ? 7.938 -7.618 -23.383 1.00 97.31 327 GLU A O 1
ATOM 2515 N N . ALA A 1 328 ? 6.908 -5.716 -23.981 1.00 97.38 328 ALA A N 1
ATOM 2516 C CA . ALA A 1 328 ? 6.334 -6.238 -25.222 1.00 97.38 328 ALA A CA 1
ATOM 2517 C C . ALA A 1 328 ? 7.402 -6.816 -26.174 1.00 97.38 328 ALA A C 1
ATOM 2519 O O . ALA A 1 328 ? 7.124 -7.713 -26.968 1.00 97.38 328 ALA A O 1
ATOM 2520 N N . SER A 1 329 ? 8.642 -6.322 -26.096 1.00 98.00 329 SER A N 1
ATOM 2521 C CA . SER A 1 329 ? 9.782 -6.844 -26.863 1.00 98.00 329 SER A CA 1
ATOM 2522 C C . SER A 1 329 ? 10.494 -8.035 -26.201 1.00 98.00 329 SER A C 1
ATOM 2524 O O . SER A 1 329 ? 11.491 -8.514 -26.745 1.00 98.00 329 SER A O 1
ATOM 2526 N N . GLY A 1 330 ? 10.052 -8.489 -25.024 1.00 96.88 330 GLY A N 1
ATOM 2527 C CA . GLY A 1 330 ? 10.702 -9.545 -24.239 1.00 96.88 330 GLY A CA 1
ATOM 2528 C C . GLY A 1 330 ? 12.057 -9.137 -23.645 1.00 96.88 330 GLY A C 1
ATOM 2529 O O . GLY A 1 330 ? 12.931 -9.981 -23.439 1.00 96.88 330 GLY A O 1
ATOM 2530 N N . ALA A 1 331 ? 12.276 -7.836 -23.439 1.00 97.88 331 ALA A N 1
ATOM 2531 C CA . ALA A 1 331 ? 13.519 -7.264 -22.918 1.00 97.88 331 ALA A CA 1
ATOM 2532 C C . ALA A 1 331 ? 13.420 -6.782 -21.463 1.00 97.88 331 ALA A C 1
ATOM 2534 O O . ALA A 1 331 ? 14.463 -6.474 -20.869 1.00 97.88 331 ALA A O 1
ATOM 2535 N N . ALA A 1 332 ? 12.210 -6.724 -20.919 1.00 97.56 332 ALA A N 1
ATOM 2536 C CA . ALA A 1 332 ? 11.893 -6.548 -19.511 1.00 97.56 332 ALA A CA 1
ATOM 2537 C C . ALA A 1 332 ? 10.826 -7.577 -19.113 1.00 97.56 332 ALA A C 1
ATOM 2539 O O . ALA A 1 332 ? 10.229 -8.200 -19.992 1.00 97.56 332 ALA A O 1
ATOM 2540 N N . PHE A 1 333 ? 10.674 -7.816 -17.815 1.00 96.75 333 PHE A N 1
ATOM 2541 C CA . PHE A 1 333 ? 9.919 -8.956 -17.310 1.00 96.75 333 PHE A CA 1
ATOM 2542 C C . PHE A 1 333 ? 9.268 -8.616 -15.981 1.00 96.75 333 PHE A C 1
ATOM 2544 O O . PHE A 1 333 ? 9.986 -8.215 -15.058 1.00 96.75 333 PHE A O 1
ATOM 2551 N N . ASP A 1 334 ? 7.977 -8.900 -15.865 1.00 95.69 334 ASP A N 1
ATOM 2552 C CA . ASP A 1 334 ? 7.151 -8.715 -14.677 1.00 95.69 334 ASP A CA 1
ATOM 2553 C C . ASP A 1 334 ? 7.893 -9.085 -13.384 1.00 95.69 334 ASP A C 1
ATOM 2555 O O . ASP A 1 334 ? 8.631 -10.086 -13.309 1.00 95.69 334 ASP A O 1
ATOM 2559 N N . ARG A 1 335 ? 7.747 -8.239 -12.360 1.00 96.88 335 ARG A N 1
ATOM 2560 C CA . ARG A 1 335 ? 8.380 -8.443 -11.048 1.00 96.88 335 ARG A CA 1
ATOM 2561 C C . ARG A 1 335 ? 7.349 -8.475 -9.938 1.00 96.88 335 ARG A C 1
ATOM 2563 O O . ARG A 1 335 ? 7.023 -7.408 -9.423 1.00 96.88 335 ARG A O 1
ATOM 2570 N N . PRO A 1 336 ? 6.920 -9.668 -9.498 1.00 97.44 336 PRO A N 1
ATOM 2571 C CA . PRO A 1 336 ? 5.979 -9.768 -8.404 1.00 97.44 336 PRO A CA 1
ATOM 2572 C C . PRO A 1 336 ? 6.652 -9.366 -7.094 1.00 97.44 336 PRO A C 1
ATOM 2574 O O . PRO A 1 336 ? 7.820 -9.691 -6.829 1.00 97.44 336 PRO A O 1
ATOM 2577 N N . PHE A 1 337 ? 5.894 -8.710 -6.235 1.00 98.12 337 PHE A N 1
ATOM 2578 C CA . PHE A 1 337 ? 6.289 -8.413 -4.874 1.00 98.12 337 PHE A CA 1
ATOM 2579 C C . PHE A 1 337 ? 5.081 -8.428 -3.937 1.00 98.12 337 PHE A C 1
ATOM 2581 O O . PHE A 1 337 ? 3.931 -8.378 -4.354 1.00 98.12 337 PHE A O 1
ATOM 2588 N N . VAL A 1 338 ? 5.368 -8.547 -2.646 1.00 98.50 338 VAL A N 1
ATOM 2589 C CA . VAL A 1 338 ? 4.395 -8.518 -1.564 1.00 98.50 338 VAL A CA 1
ATOM 2590 C C . VAL A 1 338 ? 4.924 -7.587 -0.488 1.00 98.50 338 VAL A C 1
ATOM 2592 O O . VAL A 1 338 ? 6.055 -7.756 -0.030 1.00 98.50 338 VAL A O 1
ATOM 2595 N N . VAL A 1 339 ? 4.113 -6.627 -0.066 1.00 98.56 339 VAL A N 1
ATOM 2596 C CA . VAL A 1 339 ? 4.391 -5.742 1.065 1.00 98.56 339 VAL A CA 1
ATOM 2597 C C . VAL A 1 339 ? 3.381 -6.032 2.161 1.00 98.56 339 VAL A C 1
ATOM 2599 O O . VAL A 1 339 ? 2.178 -6.005 1.918 1.00 98.56 339 VAL A O 1
ATOM 2602 N N . THR A 1 340 ? 3.864 -6.295 3.370 1.00 98.69 340 THR A N 1
ATOM 2603 C CA . THR A 1 340 ? 3.021 -6.454 4.557 1.00 98.69 340 THR A CA 1
ATOM 2604 C C . THR A 1 340 ? 3.416 -5.435 5.610 1.00 98.69 340 THR A C 1
ATOM 2606 O O . THR A 1 340 ? 4.605 -5.296 5.903 1.00 98.69 340 THR A O 1
ATOM 2609 N N . PHE A 1 341 ? 2.442 -4.740 6.187 1.00 98.50 341 PHE A N 1
ATOM 2610 C CA . PHE A 1 341 ? 2.679 -3.738 7.226 1.00 98.50 341 PHE A CA 1
ATOM 2611 C C . PHE A 1 341 ? 1.451 -3.564 8.113 1.00 98.50 341 PHE A C 1
ATOM 2613 O O . PHE A 1 341 ? 0.325 -3.751 7.658 1.00 98.50 341 PHE A O 1
ATOM 2620 N N . ASP A 1 342 ? 1.669 -3.132 9.351 1.00 98.25 342 ASP A N 1
ATOM 2621 C CA . ASP A 1 342 ? 0.595 -2.884 10.305 1.00 98.25 342 ASP A CA 1
ATOM 2622 C C . ASP A 1 342 ? 0.292 -1.383 10.442 1.00 98.25 342 ASP A C 1
ATOM 2624 O O . ASP A 1 342 ? 1.158 -0.511 10.308 1.00 98.25 342 ASP A O 1
ATOM 2628 N N . ARG A 1 343 ? -0.972 -1.062 10.723 1.00 97.81 343 ARG A N 1
ATOM 2629 C CA . ARG A 1 343 ? -1.453 0.274 11.082 1.00 97.81 343 ARG A CA 1
ATOM 2630 C C . ARG A 1 343 ? -2.350 0.173 12.301 1.00 97.81 343 ARG A C 1
ATOM 2632 O O . ARG A 1 343 ? -3.273 -0.630 12.344 1.00 97.81 343 ARG A O 1
ATOM 2639 N N . ILE A 1 344 ? -2.112 1.052 13.265 1.00 97.00 344 ILE A N 1
ATOM 2640 C CA . ILE A 1 344 ? -2.960 1.185 14.445 1.00 97.00 344 ILE A CA 1
ATOM 2641 C C . ILE A 1 344 ? -3.696 2.519 14.351 1.00 97.00 344 ILE A C 1
ATOM 2643 O O . ILE A 1 344 ? -3.060 3.563 14.165 1.00 97.00 344 ILE A O 1
ATOM 2647 N N . SER A 1 345 ? -5.026 2.512 14.455 1.00 94.94 345 SER A N 1
ATOM 2648 C CA . SER A 1 345 ? -5.763 3.767 14.622 1.00 94.94 345 SER A CA 1
ATOM 2649 C C . SER A 1 345 ? -5.544 4.312 16.031 1.00 94.94 345 SER A C 1
ATOM 2651 O O . SER A 1 345 ? -5.402 3.555 16.984 1.00 94.94 345 SER A O 1
ATOM 2653 N N . GLY A 1 346 ? -5.585 5.631 16.209 1.00 93.75 346 GLY A N 1
ATOM 2654 C CA . GLY A 1 346 ? -5.749 6.178 17.559 1.00 93.75 346 GLY A CA 1
ATOM 2655 C C . GLY A 1 346 ? -7.069 5.708 18.198 1.00 93.75 346 GLY A C 1
ATOM 2656 O O . GLY A 1 346 ? -7.949 5.219 17.479 1.00 93.75 346 GLY A O 1
ATOM 2657 N N . PRO A 1 347 ? -7.237 5.880 19.522 1.00 96.88 347 PRO A N 1
ATOM 2658 C CA . PRO A 1 347 ? -8.506 5.604 20.181 1.00 96.88 347 PRO A CA 1
ATOM 2659 C C . PRO A 1 347 ? -9.593 6.535 19.629 1.00 96.88 347 PRO A C 1
ATOM 2661 O O . PRO A 1 347 ? -9.440 7.759 19.618 1.00 96.88 347 PRO A O 1
ATOM 2664 N N . VAL A 1 348 ? -10.694 5.946 19.172 1.00 97.12 348 VAL A N 1
ATOM 2665 C CA . VAL A 1 348 ? -11.869 6.641 18.644 1.00 97.12 348 VAL A CA 1
ATOM 2666 C C . VAL A 1 348 ? -13.012 6.490 19.647 1.00 97.12 348 VAL A C 1
ATOM 2668 O O . VAL A 1 348 ? -13.395 5.356 19.941 1.00 97.12 348 VAL A O 1
ATOM 2671 N N . PRO A 1 349 ? -13.579 7.587 20.179 1.00 97.31 349 PRO A N 1
ATOM 2672 C CA . PRO A 1 349 ? -14.739 7.493 21.054 1.00 97.31 349 PRO A CA 1
ATOM 2673 C C . PRO A 1 349 ? -15.959 6.989 20.271 1.00 97.31 349 PRO A C 1
ATOM 2675 O O . PRO A 1 349 ? -16.234 7.434 19.150 1.00 97.31 349 PRO A O 1
ATOM 2678 N N . ILE A 1 350 ? -16.688 6.062 20.882 1.00 97.00 350 ILE A N 1
ATOM 2679 C CA . ILE A 1 350 ? -17.944 5.489 20.408 1.00 97.00 350 ILE A CA 1
ATOM 2680 C C . ILE A 1 350 ? -19.033 5.906 21.387 1.00 97.00 350 ILE A C 1
ATOM 2682 O O . ILE A 1 350 ? -18.880 5.747 22.597 1.00 97.00 350 ILE A O 1
ATOM 2686 N N . ASP A 1 351 ? -20.136 6.428 20.859 1.00 94.75 351 ASP A N 1
ATOM 2687 C CA . ASP A 1 351 ? -21.300 6.766 21.670 1.00 94.75 351 ASP A CA 1
ATOM 2688 C C . ASP A 1 351 ? -21.883 5.482 22.304 1.00 94.75 351 ASP A C 1
ATOM 2690 O O . ASP A 1 351 ? -22.283 4.574 21.564 1.00 94.75 351 ASP A O 1
ATOM 2694 N N . PRO A 1 352 ? -21.942 5.367 23.649 1.00 93.62 352 PRO A N 1
ATOM 2695 C CA . PRO A 1 352 ? -22.514 4.206 24.328 1.00 93.62 352 PRO A CA 1
ATOM 2696 C C . PRO A 1 352 ? -23.972 3.901 23.945 1.00 93.62 352 PRO A C 1
ATOM 2698 O O . PRO A 1 352 ? -24.430 2.769 24.129 1.00 93.62 352 PRO A O 1
ATOM 2701 N N . ASP A 1 353 ? -24.713 4.872 23.406 1.00 90.94 353 ASP A N 1
ATOM 2702 C CA . ASP A 1 353 ? -26.093 4.668 22.965 1.00 90.94 353 ASP A CA 1
ATOM 2703 C C . ASP A 1 353 ? -26.183 3.868 21.650 1.00 90.94 353 ASP A C 1
ATOM 2705 O O . ASP A 1 353 ? -27.199 3.206 21.411 1.00 90.94 353 ASP A O 1
ATOM 2709 N N . LEU A 1 354 ? -25.102 3.795 20.856 1.00 89.88 354 LEU A N 1
ATOM 2710 C CA . LEU A 1 354 ? -25.028 2.959 19.643 1.00 89.88 354 LEU A CA 1
ATOM 2711 C C . LEU A 1 354 ? -25.202 1.462 19.937 1.00 89.88 354 LEU A C 1
ATOM 2713 O O . LEU A 1 354 ? -25.603 0.705 19.057 1.00 89.88 354 LEU A O 1
ATOM 2717 N N . PHE A 1 355 ? -24.944 1.034 21.175 1.00 88.56 355 PHE A N 1
ATOM 2718 C CA . PHE A 1 355 ? -25.089 -0.358 21.604 1.00 88.56 355 PHE A CA 1
ATOM 2719 C C . PHE A 1 355 ? -26.517 -0.712 22.058 1.00 88.56 355 PHE A C 1
ATOM 2721 O O . PHE A 1 355 ? -26.838 -1.890 22.209 1.00 88.56 355 PHE A O 1
ATOM 2728 N N . GLN A 1 356 ? -27.381 0.279 22.313 1.00 81.19 356 GLN A N 1
ATOM 2729 C CA . GLN A 1 356 ? -28.731 0.055 22.856 1.00 81.19 356 GLN A CA 1
ATOM 2730 C C . GLN A 1 356 ? -29.787 -0.102 21.757 1.00 81.19 356 GLN A C 1
ATOM 2732 O O . GLN A 1 356 ? -30.808 -0.772 21.949 1.00 81.19 356 GLN A O 1
ATOM 2737 N N . SER A 1 357 ? -29.564 0.497 20.586 1.00 61.28 357 SER A N 1
ATOM 2738 C CA . SER A 1 357 ? -30.497 0.411 19.473 1.00 61.28 357 SER A CA 1
ATOM 2739 C C . SER A 1 357 ? -30.222 -0.842 18.645 1.00 61.28 357 SER A C 1
ATOM 2741 O O . SER A 1 357 ? -29.552 -0.788 17.621 1.00 61.28 357 SER A O 1
ATOM 2743 N N . GLY A 1 358 ? -30.892 -1.950 18.967 1.00 58.03 358 GLY A N 1
ATOM 2744 C CA . GLY A 1 358 ? -31.135 -3.030 17.992 1.00 58.03 358 GLY A CA 1
ATOM 2745 C C . GLY A 1 358 ? -31.987 -2.584 16.783 1.00 58.03 358 GLY A C 1
ATOM 2746 O O . GLY A 1 358 ? -32.577 -3.413 16.096 1.00 58.03 358 GLY A O 1
ATOM 2747 N N . THR A 1 359 ? -32.116 -1.271 16.563 1.00 56.38 359 THR A N 1
ATOM 2748 C CA . THR A 1 359 ? -32.818 -0.641 15.451 1.00 56.38 359 THR A CA 1
ATOM 2749 C C . THR A 1 359 ? -31.742 -0.094 14.513 1.00 56.38 359 THR A C 1
ATOM 2751 O O . THR A 1 359 ? -30.977 0.763 14.955 1.00 56.38 359 THR A O 1
ATOM 2754 N N . PRO A 1 360 ? -31.636 -0.583 13.265 1.00 55.81 360 PRO A N 1
ATOM 2755 C CA . PRO A 1 360 ? -30.641 -0.092 12.319 1.00 55.81 360 PRO A CA 1
ATOM 2756 C C . PRO A 1 360 ? -30.736 1.430 12.189 1.00 55.81 360 PRO A C 1
ATOM 2758 O O . PRO A 1 360 ? -31.837 1.975 12.061 1.00 55.81 360 PRO A O 1
ATOM 2761 N N . ILE A 1 361 ? -29.585 2.102 12.259 1.00 55.12 361 ILE A N 1
ATOM 2762 C CA . ILE A 1 361 ? -29.478 3.556 12.138 1.00 55.12 361 ILE A CA 1
ATOM 2763 C C . ILE A 1 361 ? -30.033 3.935 10.765 1.00 55.12 361 ILE A C 1
ATOM 2765 O O . ILE A 1 361 ? -29.487 3.559 9.731 1.00 55.12 361 ILE A O 1
ATOM 2769 N N . GLY A 1 362 ? -31.164 4.641 10.751 1.00 49.47 362 GLY A N 1
ATOM 2770 C CA . GLY A 1 362 ? -31.691 5.218 9.524 1.00 49.47 362 GLY A CA 1
ATOM 2771 C C . GLY A 1 362 ? -30.668 6.205 8.973 1.00 49.47 362 GLY A C 1
ATOM 2772 O O . GLY A 1 362 ? -30.276 7.134 9.672 1.00 49.47 362 GLY A O 1
ATOM 2773 N N . THR A 1 363 ? -30.233 5.993 7.734 1.00 43.94 363 THR A N 1
ATOM 2774 C CA . THR A 1 363 ? -29.349 6.882 6.973 1.00 43.94 363 THR A CA 1
ATOM 2775 C C . THR A 1 363 ? -29.940 8.292 6.900 1.00 43.94 363 THR A C 1
ATOM 2777 O O . THR A 1 363 ? -30.739 8.591 6.012 1.00 43.94 363 THR A O 1
ATOM 2780 N N . THR A 1 364 ? -29.586 9.172 7.833 1.00 40.03 364 THR A N 1
ATOM 2781 C CA . THR A 1 364 ? -29.957 10.590 7.781 1.00 40.03 364 THR A CA 1
ATOM 2782 C C . THR A 1 364 ? -28.760 11.451 8.156 1.00 40.03 364 THR A C 1
ATOM 2784 O O . THR A 1 364 ? -28.439 11.572 9.334 1.00 40.03 364 THR A O 1
ATOM 2787 N N . GLY A 1 365 ? -28.132 12.072 7.154 1.00 36.75 365 GLY A N 1
ATOM 2788 C CA . GLY A 1 365 ? -27.164 13.152 7.357 1.00 36.75 365 GLY A CA 1
ATOM 2789 C C . GLY A 1 365 ? -25.978 13.106 6.401 1.00 36.75 365 GLY A C 1
ATOM 2790 O O . GLY A 1 365 ? -24.892 12.708 6.796 1.00 36.75 365 GLY A O 1
ATOM 2791 N N . SER A 1 366 ? -26.188 13.536 5.154 1.00 37.38 366 SER A N 1
ATOM 2792 C CA . SER A 1 366 ? -25.101 13.954 4.260 1.00 37.38 366 SER A CA 1
ATOM 2793 C C . SER A 1 366 ? -24.357 15.121 4.916 1.00 37.38 366 SER A C 1
ATOM 2795 O O . SER A 1 366 ? -24.985 16.139 5.207 1.00 37.38 366 SER A O 1
ATOM 2797 N N . LEU A 1 367 ? -23.057 14.974 5.178 1.00 33.62 367 LEU A N 1
ATOM 2798 C CA . LEU A 1 367 ? -22.193 16.089 5.569 1.00 33.62 367 LEU A CA 1
ATOM 2799 C C . LEU A 1 367 ? -21.954 16.972 4.334 1.00 33.62 367 LEU A C 1
ATOM 2801 O O . LEU A 1 367 ? -21.387 16.503 3.350 1.00 33.62 367 LEU A O 1
ATOM 2805 N N . ASP A 1 368 ? -22.382 18.233 4.387 1.00 29.34 368 ASP A N 1
ATOM 2806 C CA . ASP A 1 368 ? -22.047 19.246 3.382 1.00 29.34 368 ASP A CA 1
ATOM 2807 C C . ASP A 1 368 ? -20.548 19.590 3.469 1.00 29.34 368 ASP A C 1
ATOM 2809 O O . ASP A 1 368 ? -20.068 20.035 4.516 1.00 29.34 368 ASP A O 1
ATOM 2813 N N . THR A 1 369 ? -19.803 19.398 2.376 1.00 29.95 369 THR A N 1
ATOM 2814 C CA . THR A 1 369 ? -18.400 19.821 2.246 1.00 29.95 369 THR A CA 1
ATOM 2815 C C . THR A 1 369 ? -18.298 21.225 1.620 1.00 29.95 369 THR A C 1
ATOM 2817 O O . THR A 1 369 ? -19.062 21.543 0.705 1.00 29.95 369 THR A O 1
ATOM 2820 N N . PRO A 1 370 ? -17.382 22.104 2.081 1.00 31.09 370 PRO A N 1
ATOM 2821 C CA . PRO A 1 370 ? -17.135 23.404 1.460 1.00 31.09 370 PRO A CA 1
ATOM 2822 C C . PRO A 1 370 ? -16.234 23.265 0.225 1.00 31.09 370 PRO A C 1
ATOM 2824 O O . PRO A 1 370 ? -15.242 22.542 0.262 1.00 31.09 370 PRO A O 1
ATOM 2827 N N . ASN A 1 371 ? -16.553 24.012 -0.834 1.00 35.81 371 ASN A N 1
ATOM 2828 C CA . ASN A 1 371 ? -15.660 24.244 -1.971 1.00 35.81 371 ASN A CA 1
ATOM 2829 C C . ASN A 1 371 ? -14.483 25.123 -1.527 1.00 35.81 371 ASN A C 1
ATOM 2831 O O . ASN A 1 371 ? -14.748 26.163 -0.926 1.00 35.81 371 ASN A O 1
ATOM 2835 N N . ASP A 1 372 ? -13.243 24.774 -1.880 1.00 35.25 372 ASP A N 1
ATOM 2836 C CA . ASP A 1 372 ? -12.288 25.771 -2.381 1.00 35.25 372 ASP A CA 1
ATOM 2837 C C . ASP A 1 372 ? -11.027 25.163 -3.015 1.00 35.25 372 ASP A C 1
ATOM 2839 O O . ASP A 1 372 ? -10.468 24.160 -2.580 1.00 35.25 372 ASP A O 1
ATOM 2843 N N . GLU A 1 373 ? -10.614 25.846 -4.079 1.00 40.69 373 GLU A N 1
ATOM 2844 C CA . GLU A 1 373 ? -9.520 25.572 -5.001 1.00 40.69 373 GLU A CA 1
ATOM 2845 C C . GLU A 1 373 ? -8.148 25.820 -4.348 1.00 40.69 373 GLU A C 1
ATOM 2847 O O . GLU A 1 373 ? -7.949 26.855 -3.719 1.00 40.69 373 GLU A O 1
ATOM 2852 N N . THR A 1 374 ? -7.159 24.936 -4.548 1.00 34.00 374 THR A N 1
ATOM 2853 C CA . THR A 1 374 ? -5.725 25.300 -4.671 1.00 34.00 374 THR A CA 1
ATOM 2854 C C . THR A 1 374 ? -4.869 24.084 -5.046 1.00 34.00 374 THR A C 1
ATOM 2856 O O . THR A 1 374 ? -4.417 23.320 -4.199 1.00 34.00 374 THR A O 1
ATOM 2859 N N . GLY A 1 375 ? -4.572 23.939 -6.338 1.00 30.89 375 GLY A N 1
ATOM 2860 C CA . GLY A 1 375 ? -3.493 23.084 -6.831 1.00 30.89 375 GLY A CA 1
ATOM 2861 C C . GLY A 1 375 ? -2.443 23.935 -7.534 1.00 30.89 375 GLY A C 1
ATOM 2862 O O . GLY A 1 375 ? -2.792 24.637 -8.478 1.00 30.89 375 GLY A O 1
ATOM 2863 N N . MET A 1 376 ? -1.184 23.901 -7.075 1.00 32.47 376 MET A N 1
ATOM 2864 C CA . MET A 1 376 ? 0.017 24.217 -7.875 1.00 32.47 376 MET A CA 1
ATOM 2865 C C . MET A 1 376 ? 1.306 24.125 -7.038 1.00 32.47 376 MET A C 1
ATOM 2867 O O . MET A 1 376 ? 1.470 24.913 -6.112 1.00 32.47 376 MET A O 1
ATOM 2871 N N . ALA A 1 377 ? 2.224 23.215 -7.416 1.00 34.50 377 ALA A N 1
ATOM 2872 C CA . ALA A 1 377 ? 3.696 23.402 -7.420 1.00 34.50 377 ALA A CA 1
ATOM 2873 C C . ALA A 1 377 ? 4.480 22.132 -7.871 1.00 34.50 377 ALA A C 1
ATOM 2875 O O . ALA A 1 377 ? 5.486 21.779 -7.261 1.00 34.50 377 ALA A O 1
ATOM 2876 N N . TRP A 1 378 ? 4.048 21.424 -8.928 1.00 38.97 378 TRP A N 1
ATOM 2877 C CA . TRP A 1 378 ? 4.691 20.167 -9.381 1.00 3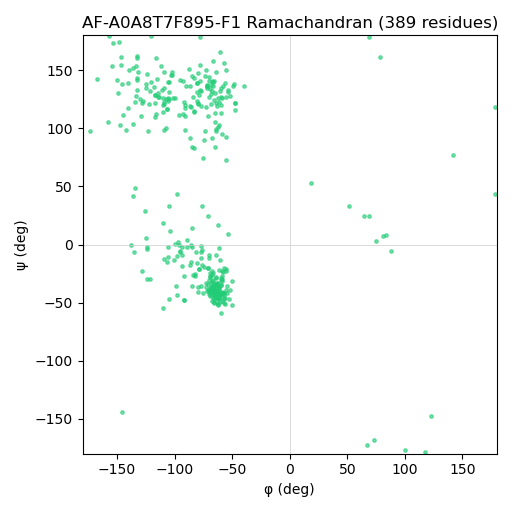8.97 378 TRP A CA 1
ATOM 2878 C C . TRP A 1 378 ? 5.635 20.321 -10.600 1.00 38.97 378 TRP A C 1
ATOM 2880 O O . TRP A 1 378 ? 6.443 19.437 -10.874 1.00 38.97 378 TRP A O 1
ATOM 2890 N N . ASN A 1 379 ? 5.606 21.456 -11.311 1.00 41.28 379 ASN A N 1
ATOM 2891 C CA . ASN A 1 379 ? 6.219 21.553 -12.648 1.00 41.28 379 ASN A CA 1
ATOM 2892 C C . ASN A 1 379 ? 7.741 21.804 -12.674 1.00 41.28 379 ASN A C 1
ATOM 2894 O O . ASN A 1 379 ? 8.400 21.401 -13.624 1.00 41.28 379 ASN A O 1
ATOM 2898 N N . GLU A 1 380 ? 8.351 22.410 -11.653 1.00 39.88 380 GLU A N 1
ATOM 2899 C CA . GLU A 1 380 ? 9.722 22.936 -11.819 1.00 39.88 380 GLU A CA 1
ATOM 2900 C C . GLU A 1 380 ? 10.855 21.919 -11.559 1.00 39.88 380 GLU A C 1
ATOM 2902 O O . GLU A 1 380 ? 11.987 22.130 -11.996 1.00 39.88 380 GLU A O 1
ATOM 2907 N N . TRP A 1 381 ? 10.590 20.791 -10.886 1.00 41.94 381 TRP A N 1
ATOM 2908 C CA . TRP A 1 381 ? 11.644 19.818 -10.544 1.00 41.94 381 TRP A CA 1
ATOM 2909 C C . TRP A 1 381 ? 11.721 18.622 -11.507 1.00 41.94 381 TRP A C 1
ATOM 2911 O O . TRP A 1 381 ? 12.817 18.154 -11.828 1.00 41.94 381 TRP A O 1
ATOM 2921 N N . PHE A 1 382 ? 10.579 18.151 -12.023 1.00 39.84 382 PHE A N 1
ATOM 2922 C CA . PHE A 1 382 ? 10.527 17.012 -12.949 1.00 39.84 382 PHE A CA 1
ATOM 2923 C C . PHE A 1 382 ? 11.056 17.374 -14.348 1.00 39.84 382 PHE A C 1
ATOM 2925 O O . PHE A 1 382 ? 11.724 16.559 -14.988 1.00 39.84 382 PHE A O 1
ATOM 2932 N N . GLU A 1 383 ? 10.858 18.615 -14.801 1.00 44.56 383 GLU A N 1
ATOM 2933 C CA . GLU A 1 383 ? 11.437 19.121 -16.056 1.00 44.56 383 GLU A CA 1
ATOM 2934 C C . GLU A 1 383 ? 12.969 19.215 -15.976 1.00 44.56 383 GLU A C 1
ATOM 2936 O O . GLU A 1 383 ? 13.658 18.800 -16.898 1.00 44.56 383 GLU A O 1
ATOM 2941 N N . SER A 1 384 ? 13.537 19.606 -14.831 1.00 43.66 384 SER A N 1
ATOM 2942 C CA . SER A 1 384 ? 14.995 19.710 -14.652 1.00 43.66 384 SER A CA 1
ATOM 2943 C C . SER A 1 384 ? 15.719 18.357 -14.749 1.00 43.66 384 SER A C 1
ATOM 2945 O O . SER A 1 384 ? 16.758 18.234 -15.408 1.00 43.66 384 SER A O 1
ATOM 2947 N N . ALA A 1 385 ? 15.157 17.304 -14.146 1.00 38.06 385 ALA A N 1
ATOM 2948 C CA . ALA A 1 385 ? 15.734 15.963 -14.228 1.00 38.06 385 ALA A CA 1
ATOM 2949 C C . ALA A 1 385 ? 15.447 15.286 -15.578 1.00 38.06 385 ALA A C 1
ATOM 2951 O O . ALA A 1 385 ? 16.314 14.580 -16.095 1.00 38.06 385 ALA A O 1
ATOM 2952 N N . THR A 1 386 ? 14.265 15.506 -16.172 1.00 43.47 386 THR A N 1
ATOM 2953 C CA . THR A 1 386 ? 13.914 14.878 -17.454 1.00 43.47 386 THR A CA 1
ATOM 2954 C C . THR A 1 386 ? 14.531 15.586 -18.660 1.00 43.47 386 THR A C 1
ATOM 2956 O O . THR A 1 386 ? 15.027 14.903 -19.543 1.00 43.47 386 THR A O 1
ATOM 2959 N N . ASP A 1 387 ? 14.664 16.908 -18.691 1.00 44.50 387 ASP A N 1
ATOM 2960 C CA . ASP A 1 387 ? 15.325 17.580 -19.819 1.00 44.50 387 ASP A CA 1
ATOM 2961 C C . ASP A 1 387 ? 16.833 17.315 -19.838 1.00 44.50 387 ASP A C 1
ATOM 2963 O O . ASP A 1 387 ? 17.422 17.175 -20.906 1.00 44.50 387 ASP A O 1
ATOM 2967 N N . THR A 1 388 ? 17.465 17.125 -18.677 1.00 45.12 388 THR A N 1
ATOM 2968 C CA . THR A 1 388 ? 18.901 16.798 -18.605 1.00 45.12 388 THR A CA 1
ATOM 2969 C C . THR A 1 388 ? 19.196 15.315 -18.896 1.00 45.12 388 THR A C 1
ATOM 2971 O O . THR A 1 388 ? 20.324 14.971 -19.244 1.00 45.12 388 THR A O 1
ATOM 2974 N N . LEU A 1 389 ? 18.206 14.421 -18.756 1.00 37.06 389 LEU A N 1
ATOM 2975 C CA . LEU A 1 389 ? 18.352 12.974 -18.997 1.00 37.06 389 LEU A CA 1
ATOM 2976 C C . LEU A 1 389 ? 17.688 12.486 -20.303 1.00 37.06 389 LEU A C 1
ATOM 2978 O O . LEU A 1 389 ? 17.941 11.355 -20.730 1.00 37.06 389 LEU A O 1
ATOM 2982 N N . PHE A 1 390 ? 16.814 13.290 -20.920 1.00 42.41 390 PHE A N 1
ATOM 2983 C CA . PHE A 1 390 ? 16.009 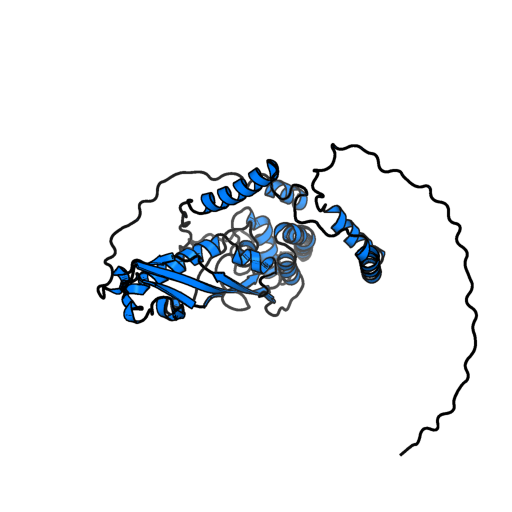12.909 -22.086 1.00 42.41 390 PHE A CA 1
ATOM 2984 C C . PHE A 1 390 ? 16.170 13.840 -23.307 1.00 42.41 390 PHE A C 1
ATOM 2986 O O . PHE A 1 390 ? 15.593 13.496 -24.342 1.00 42.41 390 PHE A O 1
ATOM 2993 N N . SER A 1 391 ? 16.966 14.920 -23.224 1.00 40.12 391 SER A N 1
ATOM 2994 C CA . SER A 1 391 ? 17.576 15.593 -24.393 1.00 40.12 391 SER A CA 1
ATOM 2995 C C . SER A 1 391 ? 18.949 15.007 -24.718 1.00 40.12 391 SER A C 1
ATOM 2997 O O . SER A 1 391 ? 19.295 14.993 -25.923 1.00 40.12 391 SER A O 1
#

Radius of gyration: 29.98 Å; Cα contacts (8 Å, |Δi|>4): 460; chains: 1; bounding box: 96×83×75 Å

pLDDT: mean 77.43, std 25.12, range [29.34, 98.69]

Sequence (391 aa):
MFARQRRPITALDGTEPSIRLVKHLPALNPSSDPLLQCAPYGNTPLTTSLVQQLQRTHGNRYVTALAERNRDAVPEIQRTCACGGTCDHCQEEDQGLVNRSIIQRELPFESSPFSGDSQDDKKAPEGFCTPFESNWELVAAKAKMIGGLLPFLLGKYGFDTSLLYQEYLTSPSGTAKVFSDEENAFVKSYANS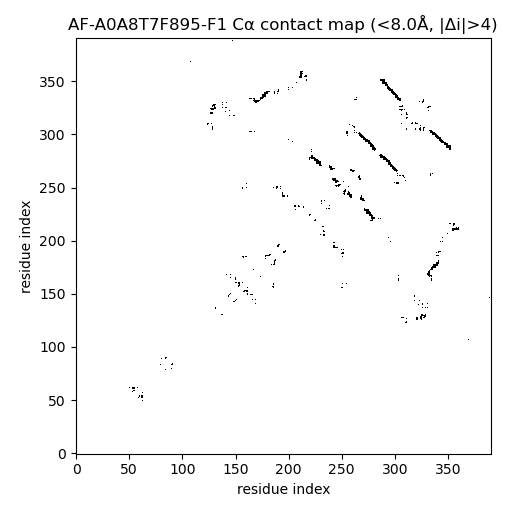PVTTSEVVKIVNEI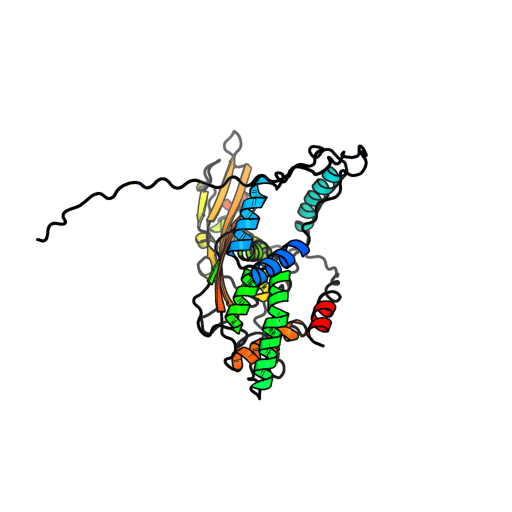KEAIPGKVKLEDLPPGEEVRMNIQDFLGEEGLERRTNYDHVDEAPGVTAGGVGSSDFGDDYRQISGYVVFVREVDGSGKTTDVFMTTEIGFTVADAIDFCPGDAGLPEEQKATLPLSRLEASGAAFDRPFVVTFDRISGPVPIDPDLFQSGTPIGTTGSLDTPNDETGMAWNEWFESATDTLFS